Protein AF-0000000074210186 (afdb_homodimer)

Solvent-accessible surface area (backbone atoms only — not comparable to full-atom values): 32397 Å² total; per-residue (Å²): 127,87,68,65,76,74,70,76,77,52,45,78,38,45,36,70,57,48,58,72,71,52,54,60,72,56,19,36,54,18,27,53,51,21,32,36,28,51,58,70,68,36,41,44,48,47,80,69,37,68,46,78,50,98,61,34,37,38,37,35,37,25,14,31,44,72,90,50,70,41,26,20,41,33,43,37,21,43,12,70,67,24,54,84,69,74,37,70,36,52,23,31,35,35,38,35,23,34,54,83,54,42,41,58,53,29,38,39,48,33,48,33,49,65,59,41,39,38,51,8,12,41,50,20,52,46,44,63,58,58,25,59,91,75,40,50,27,41,30,36,37,39,69,50,84,54,38,61,32,36,49,53,22,39,59,74,68,42,80,45,57,29,39,38,39,26,22,81,49,60,69,53,37,51,51,51,46,52,54,46,53,72,74,38,98,47,48,70,46,74,44,70,63,75,79,63,69,52,91,41,40,28,38,35,39,34,42,85,36,63,51,60,78,44,52,52,85,27,51,58,78,24,26,20,37,37,39,49,35,14,59,38,72,67,26,18,45,58,30,64,64,41,65,73,67,33,60,32,38,32,19,76,44,68,72,54,24,42,57,19,12,68,42,48,83,50,56,65,69,57,52,50,51,29,44,73,73,55,30,39,46,33,51,12,45,29,67,70,74,51,54,72,81,77,51,76,66,49,24,32,34,32,39,38,50,80,55,9,30,38,51,17,34,41,45,49,55,51,43,59,64,68,74,97,128,87,68,66,76,75,71,76,76,51,45,77,37,47,35,69,56,50,60,73,71,51,54,60,72,56,19,36,55,18,29,52,50,22,32,37,26,51,58,69,68,36,42,45,49,48,80,70,38,66,46,77,50,99,62,33,38,36,36,34,38,24,15,32,44,70,91,49,71,41,28,20,41,33,42,36,20,42,12,72,66,24,53,85,71,76,38,69,35,53,24,31,35,36,37,36,22,33,53,85,55,42,42,58,53,30,38,39,49,34,50,32,50,64,61,39,38,38,50,10,14,43,50,20,51,47,42,61,59,59,26,59,91,76,41,50,28,39,31,37,36,38,71,50,84,54,38,61,32,36,50,52,22,40,60,74,66,43,78,46,57,29,39,37,38,26,22,81,51,60,70,54,35,50,52,49,46,54,53,48,51,74,75,38,100,47,47,72,46,75,45,69,62,75,80,62,66,52,92,42,40,28,38,35,39,37,41,83,37,62,54,58,79,44,52,53,86,26,51,57,80,25,26,20,37,39,41,50,35,15,59,38,73,70,26,18,46,58,30,64,64,40,66,74,67,34,60,31,38,30,20,75,43,67,75,54,23,42,57,19,12,69,41,48,82,52,56,66,69,57,51,51,51,30,45,73,74,55,31,39,47,33,53,12,44,31,69,70,76,51,55,73,82,79,51,76,66,50,24,32,34,32,40,36,51,78,54,9,29,38,51,17,34,41,45,50,54,48,43,59,65,69,76,96

pLDDT: mean 94.91, std 8.85, range [24.09, 98.88]

Structure (mmCIF, N/CA/C/O backbone):
data_AF-0000000074210186-model_v1
#
loop_
_entity.id
_entity.type
_entity.pdbx_description
1 polymer 'Ornithine cyclodeaminase'
#
loop_
_atom_site.group_PDB
_atom_site.id
_atom_site.type_symbol
_atom_site.label_atom_id
_atom_site.label_alt_id
_atom_site.label_comp_id
_atom_site.label_asym_id
_atom_site.label_entity_id
_atom_site.label_seq_id
_atom_site.pdbx_PDB_ins_code
_atom_site.Cartn_x
_atom_site.Cartn_y
_atom_site.Cartn_z
_atom_site.occupancy
_atom_site.B_iso_or_equiv
_atom_site.auth_seq_id
_atom_site.auth_comp_id
_atom_site.auth_asym_id
_atom_site.auth_atom_id
_atom_site.pdbx_PDB_model_num
ATOM 1 N N . MET A 1 1 ? 22.297 -15.32 -23.219 1 24.11 1 MET A N 1
ATOM 2 C CA . MET A 1 1 ? 21.953 -14.742 -21.922 1 24.11 1 MET A CA 1
ATOM 3 C C . MET A 1 1 ? 21.422 -13.312 -22.094 1 24.11 1 MET A C 1
ATOM 5 O O . MET A 1 1 ? 22.203 -12.391 -22.312 1 24.11 1 MET A O 1
ATOM 9 N N . ASN A 1 2 ? 20.391 -13.023 -22.859 1 29.45 2 ASN A N 1
ATOM 10 C CA . ASN A 1 2 ? 19.906 -11.688 -23.203 1 29.45 2 ASN A CA 1
ATOM 11 C C . ASN A 1 2 ? 19.828 -10.789 -21.984 1 29.45 2 ASN A C 1
ATOM 13 O O . ASN A 1 2 ? 19 -11.031 -21.094 1 29.45 2 ASN A O 1
ATOM 17 N N . THR A 1 3 ? 21 -10.258 -21.656 1 35.41 3 THR A N 1
ATOM 18 C CA . THR A 1 3 ? 21.234 -9.312 -20.578 1 35.41 3 THR A CA 1
ATOM 19 C C . THR A 1 3 ? 20.266 -8.148 -20.641 1 35.41 3 THR A C 1
ATOM 21 O O . THR A 1 3 ? 20.406 -7.258 -21.484 1 35.41 3 THR A O 1
ATOM 24 N N . THR A 1 4 ? 19 -8.398 -20.641 1 41.41 4 THR A N 1
ATOM 25 C CA . THR A 1 4 ? 18.172 -7.199 -20.562 1 41.41 4 THR A CA 1
ATOM 26 C C . THR A 1 4 ? 18.875 -6.109 -19.75 1 41.41 4 THR A C 1
ATOM 28 O O . THR A 1 4 ? 19.344 -6.355 -18.641 1 41.41 4 THR A O 1
ATOM 31 N N . PRO A 1 5 ? 19.422 -5.156 -20.406 1 42.66 5 PRO A N 1
ATOM 32 C CA . PRO A 1 5 ? 20.156 -4.09 -19.734 1 42.66 5 PRO A CA 1
ATOM 33 C C . PRO A 1 5 ? 19.594 -3.781 -18.344 1 42.66 5 PRO A C 1
ATOM 35 O O . PRO A 1 5 ? 18.375 -3.666 -18.172 1 42.66 5 PRO A O 1
ATOM 38 N N . SER A 1 6 ? 20.188 -4.191 -17.266 1 52.38 6 SER A N 1
ATOM 39 C CA . SER A 1 6 ? 19.875 -4.051 -15.844 1 52.38 6 SER A CA 1
ATOM 40 C C . SER A 1 6 ? 19.391 -2.639 -15.523 1 52.38 6 SER A C 1
ATOM 42 O O . SER A 1 6 ? 20.109 -1.665 -15.758 1 52.38 6 SER A O 1
ATOM 44 N N . GLU A 1 7 ? 18.203 -2.264 -15.875 1 60.84 7 GLU A N 1
ATOM 45 C CA . GLU A 1 7 ? 17.781 -0.942 -15.414 1 60.84 7 GLU A CA 1
ATOM 46 C C . GLU A 1 7 ? 18.312 -0.658 -14.008 1 60.84 7 GLU A C 1
ATOM 48 O O . GLU A 1 7 ? 18.391 -1.562 -13.172 1 60.84 7 GLU A O 1
ATOM 53 N N . PRO A 1 8 ? 18.844 0.509 -13.961 1 69.56 8 PRO A N 1
ATOM 54 C CA . PRO A 1 8 ? 19.5 0.88 -12.703 1 69.56 8 PRO A CA 1
ATOM 55 C C . PRO A 1 8 ? 18.609 0.671 -11.484 1 69.56 8 PRO A C 1
ATOM 57 O O . PRO A 1 8 ? 17.375 0.768 -11.586 1 69.56 8 PRO A O 1
ATOM 60 N N . ALA A 1 9 ? 19.156 0.194 -10.391 1 86.44 9 ALA A N 1
ATOM 61 C CA . ALA A 1 9 ? 18.531 0.098 -9.07 1 86.44 9 ALA A CA 1
ATOM 62 C C . ALA A 1 9 ? 18 1.452 -8.625 1 86.44 9 ALA A C 1
ATOM 64 O O . ALA A 1 9 ? 18.516 2.498 -9.023 1 86.44 9 ALA A O 1
ATOM 65 N N . PRO A 1 10 ? 16.891 1.48 -7.949 1 95 10 PRO A N 1
ATOM 66 C CA . PRO A 1 10 ? 16.375 2.748 -7.422 1 95 10 PRO A CA 1
ATOM 67 C C . PRO A 1 10 ? 17.406 3.496 -6.582 1 95 10 PRO A C 1
ATOM 69 O O . PRO A 1 10 ? 18.203 2.873 -5.875 1 95 10 PRO A O 1
ATOM 72 N N . ALA A 1 11 ? 17.438 4.828 -6.727 1 96.88 11 ALA A N 1
ATOM 73 C CA . ALA A 1 11 ? 18.234 5.637 -5.809 1 96.88 11 ALA A CA 1
ATOM 74 C C . ALA A 1 11 ? 17.703 5.523 -4.379 1 96.88 11 ALA A C 1
ATOM 76 O O . ALA A 1 11 ? 16.484 5.418 -4.168 1 96.88 11 ALA A O 1
ATOM 77 N N . ILE A 1 12 ? 18.578 5.516 -3.443 1 97.31 12 ILE A N 1
ATOM 78 C CA . ILE A 1 12 ? 18.203 5.465 -2.035 1 97.31 12 ILE A CA 1
ATOM 79 C C . ILE A 1 12 ? 18.625 6.754 -1.339 1 97.31 12 ILE A C 1
ATOM 81 O O . ILE A 1 12 ? 19.797 7.129 -1.388 1 97.31 12 ILE A O 1
ATOM 85 N N . PHE A 1 13 ? 17.719 7.43 -0.763 1 97.56 13 PHE A N 1
ATOM 86 C CA . PHE A 1 13 ? 18.031 8.641 -0.01 1 97.56 13 PHE A CA 1
ATOM 87 C C . PHE A 1 13 ? 17.672 8.469 1.463 1 97.56 13 PHE A C 1
ATOM 89 O O . PHE A 1 13 ? 16.609 7.961 1.795 1 97.56 13 PHE A O 1
ATOM 96 N N . THR A 1 14 ? 18.562 8.883 2.301 1 96.19 14 THR A N 1
ATOM 97 C CA . THR A 1 14 ? 18.391 8.766 3.746 1 96.19 14 THR A CA 1
ATOM 98 C C . THR A 1 14 ? 17.547 9.914 4.285 1 96.19 14 THR A C 1
ATOM 100 O O . THR A 1 14 ? 17.25 10.859 3.557 1 96.19 14 THR A O 1
ATOM 103 N N . GLU A 1 15 ? 17.203 9.766 5.531 1 96.25 15 GLU A N 1
ATOM 104 C CA . GLU A 1 15 ? 16.484 10.844 6.195 1 96.25 15 GLU A CA 1
ATOM 105 C C . GLU A 1 15 ? 17.266 12.148 6.141 1 96.25 15 GLU A C 1
ATOM 107 O O . GLU A 1 15 ? 16.703 13.219 5.922 1 96.25 15 GLU A O 1
ATOM 112 N N . SER A 1 16 ? 18.562 12.094 6.379 1 96.69 16 SER A N 1
ATOM 113 C CA . SER A 1 16 ? 19.422 13.281 6.34 1 96.69 16 SER A CA 1
ATOM 114 C C . SER A 1 16 ? 19.375 13.945 4.969 1 96.69 16 SER A C 1
ATOM 116 O O . SER A 1 16 ? 19.328 15.172 4.867 1 96.69 16 SER A O 1
ATOM 118 N N . ASP A 1 17 ? 19.406 13.078 3.896 1 97.06 17 ASP A N 1
ATOM 119 C CA . ASP A 1 17 ? 19.297 13.609 2.541 1 97.06 17 ASP A CA 1
ATOM 120 C C . ASP A 1 17 ? 18 14.391 2.348 1 97.06 17 ASP A C 1
ATOM 122 O O . ASP A 1 17 ? 18.016 15.5 1.807 1 97.06 17 ASP A O 1
ATOM 126 N N . VAL A 1 18 ? 16.891 13.82 2.828 1 98.06 18 VAL A N 1
ATOM 127 C CA . VAL A 1 18 ? 15.555 14.391 2.604 1 98.06 18 VAL A CA 1
ATOM 128 C C . VAL A 1 18 ? 15.398 15.664 3.426 1 98.06 18 VAL A C 1
ATOM 130 O O . VAL A 1 18 ? 14.914 16.672 2.92 1 98.06 18 VAL A O 1
ATOM 133 N N . ARG A 1 19 ? 15.859 15.664 4.68 1 97.56 19 ARG A N 1
ATOM 134 C CA . ARG A 1 19 ? 15.773 16.828 5.555 1 97.56 19 ARG A CA 1
ATOM 135 C C . ARG A 1 19 ? 16.578 17.984 5.004 1 97.56 19 ARG A C 1
ATOM 137 O O . ARG A 1 19 ? 16.203 19.156 5.176 1 97.56 19 ARG A O 1
ATOM 144 N N . ALA A 1 20 ? 17.656 17.688 4.363 1 97.62 20 ALA A N 1
ATOM 145 C CA . ALA A 1 20 ? 18.5 18.734 3.781 1 97.62 20 ALA A CA 1
ATOM 146 C C . ALA A 1 20 ? 17.859 19.328 2.537 1 97.62 20 ALA A C 1
ATOM 148 O O . ALA A 1 20 ? 18.125 20.484 2.186 1 97.62 20 ALA A O 1
ATOM 149 N N . ALA A 1 21 ? 16.938 18.594 1.939 1 97.56 21 ALA A N 1
ATOM 150 C CA . ALA A 1 21 ? 16.391 18.984 0.646 1 97.56 21 ALA A CA 1
ATOM 151 C C . ALA A 1 21 ? 15.102 19.797 0.819 1 97.56 21 ALA A C 1
ATOM 153 O O . ALA A 1 21 ? 14.844 20.734 0.064 1 97.56 21 ALA A O 1
ATOM 154 N N . VAL A 1 22 ? 14.25 19.422 1.819 1 98.12 22 VAL A N 1
ATOM 155 C CA . VAL A 1 22 ? 12.93 20.031 1.891 1 98.12 22 VAL A CA 1
ATOM 156 C C . VAL A 1 22 ? 12.602 20.391 3.34 1 98.12 22 VAL A C 1
ATOM 158 O O . VAL A 1 22 ? 13.023 19.703 4.266 1 98.12 22 VAL A O 1
ATOM 161 N N . GLY A 1 23 ? 11.852 21.453 3.523 1 98.38 23 GLY A N 1
ATOM 162 C CA . GLY A 1 23 ? 11.305 21.906 4.793 1 98.38 23 GLY A CA 1
ATOM 163 C C . GLY A 1 23 ? 9.859 22.359 4.691 1 98.38 23 GLY A C 1
ATOM 164 O O . GLY A 1 23 ? 9.172 22.062 3.721 1 98.38 23 GLY A O 1
ATOM 165 N N . MET A 1 24 ? 9.406 23.062 5.688 1 98.69 24 MET A N 1
ATOM 166 C CA . MET A 1 24 ? 7.992 23.422 5.828 1 98.69 24 MET A CA 1
ATOM 167 C C . MET A 1 24 ? 7.543 24.328 4.695 1 98.69 24 MET A C 1
ATOM 169 O O . MET A 1 24 ? 6.453 24.156 4.148 1 98.69 24 MET A O 1
ATOM 173 N N . PRO A 1 25 ? 8.391 25.281 4.258 1 98.69 25 PRO A N 1
ATOM 174 C CA . PRO A 1 25 ? 7.941 26.125 3.145 1 98.69 25 PRO A CA 1
ATOM 175 C C . PRO A 1 25 ? 7.633 25.312 1.885 1 98.69 25 PRO A C 1
ATOM 177 O O . PRO A 1 25 ? 6.621 25.547 1.225 1 98.69 25 PRO A O 1
ATOM 180 N N . ASP A 1 26 ? 8.5 24.328 1.571 1 98.62 26 ASP A N 1
ATOM 181 C CA . ASP A 1 26 ? 8.258 23.453 0.427 1 98.62 26 ASP A CA 1
ATOM 182 C C . ASP A 1 26 ? 6.992 22.625 0.619 1 98.62 26 ASP A C 1
ATOM 184 O O . ASP A 1 26 ? 6.23 22.422 -0.329 1 98.62 26 ASP A O 1
ATOM 188 N N . ALA A 1 27 ? 6.809 22.203 1.832 1 98.81 27 ALA A N 1
ATOM 189 C CA . ALA A 1 27 ? 5.66 21.344 2.137 1 98.81 27 ALA A CA 1
ATOM 190 C C . ALA A 1 27 ? 4.352 22.125 1.996 1 98.81 27 ALA A C 1
ATOM 192 O O . ALA A 1 27 ? 3.342 21.562 1.556 1 98.81 27 ALA A O 1
ATOM 193 N N . ILE A 1 28 ? 4.336 23.375 2.402 1 98.88 28 ILE A N 1
ATOM 194 C CA . ILE A 1 28 ? 3.133 24.203 2.275 1 98.88 28 ILE A CA 1
ATOM 195 C C . ILE A 1 28 ? 2.785 24.375 0.799 1 98.88 28 ILE A C 1
ATOM 197 O O . ILE A 1 28 ? 1.621 24.25 0.41 1 98.88 28 ILE A O 1
ATOM 201 N N . VAL A 1 29 ? 3.805 24.609 -0.011 1 98.69 29 VAL A N 1
ATOM 202 C CA . VAL A 1 29 ? 3.605 24.719 -1.453 1 98.69 29 VAL A CA 1
ATOM 203 C C . VAL A 1 29 ? 3.029 23.422 -1.992 1 98.69 29 VAL A C 1
ATOM 205 O O . VAL A 1 29 ? 2.068 23.422 -2.766 1 98.69 29 VAL A O 1
ATOM 208 N N . SER A 1 30 ? 3.578 22.312 -1.571 1 98.5 30 SER A N 1
ATOM 209 C CA . SER A 1 30 ? 3.133 21 -2.039 1 98.5 30 SER A CA 1
ATOM 210 C C . SER A 1 30 ? 1.7 20.719 -1.599 1 98.5 30 SER A C 1
ATOM 212 O O . SER A 1 30 ? 0.92 20.125 -2.352 1 98.5 30 SER A O 1
ATOM 214 N N . ALA A 1 31 ? 1.372 21.078 -0.359 1 98.81 31 ALA A N 1
ATOM 215 C CA . ALA A 1 31 ? 0.025 20.844 0.157 1 98.81 31 ALA A CA 1
ATOM 216 C C . ALA A 1 31 ? -1.013 21.609 -0.662 1 98.81 31 ALA A C 1
ATOM 218 O O . ALA A 1 31 ? -2.045 21.047 -1.04 1 98.81 31 ALA A O 1
ATOM 219 N N . ARG A 1 32 ? -0.726 22.875 -0.936 1 98.75 32 ARG A N 1
ATOM 220 C CA . ARG A 1 32 ? -1.64 23.688 -1.739 1 98.75 32 ARG A CA 1
ATOM 221 C C . ARG A 1 32 ? -1.838 23.078 -3.123 1 98.75 32 ARG A C 1
ATOM 223 O O . ARG A 1 32 ? -2.965 22.984 -3.615 1 98.75 32 ARG A O 1
ATOM 230 N N . ARG A 1 33 ? -0.758 22.625 -3.662 1 98.25 33 ARG A N 1
ATOM 231 C CA . ARG A 1 33 ? -0.834 22 -4.98 1 98.25 33 ARG A CA 1
ATOM 232 C C . ARG A 1 33 ? -1.71 20.75 -4.941 1 98.25 33 ARG A C 1
ATOM 234 O O . ARG A 1 33 ? -2.549 20.547 -5.82 1 98.25 33 ARG A O 1
ATOM 241 N N . ALA A 1 34 ? -1.478 19.922 -4.008 1 98.62 34 ALA A N 1
ATOM 242 C CA . ALA A 1 34 ? -2.234 18.688 -3.873 1 98.62 34 ALA A CA 1
ATOM 243 C C . ALA A 1 34 ? -3.723 18.969 -3.697 1 98.62 34 ALA A C 1
ATOM 245 O O . ALA A 1 34 ? -4.562 18.328 -4.348 1 98.62 34 ALA A O 1
ATOM 246 N N . PHE A 1 35 ? -4.062 19.922 -2.791 1 98.75 35 PHE A N 1
ATOM 247 C CA . PHE A 1 35 ? -5.461 20.25 -2.533 1 98.75 35 PHE A CA 1
ATOM 248 C C . PHE A 1 35 ? -6.125 20.812 -3.787 1 98.75 35 PHE A C 1
ATOM 250 O O . PHE A 1 35 ? -7.258 20.453 -4.109 1 98.75 35 PHE A O 1
ATOM 257 N N . LEU A 1 36 ? -5.445 21.672 -4.488 1 98.44 36 LEU A N 1
ATOM 258 C CA . LEU A 1 36 ? -5.984 22.234 -5.727 1 98.44 36 LEU A CA 1
ATOM 259 C C . LEU A 1 36 ? -6.219 21.125 -6.754 1 98.44 36 LEU A C 1
ATOM 261 O O . LEU A 1 36 ? -7.258 21.109 -7.418 1 98.44 36 LEU A O 1
ATOM 265 N N . ALA A 1 37 ? -5.219 20.25 -6.906 1 98.19 37 ALA A N 1
ATOM 266 C CA . ALA A 1 37 ? -5.34 19.141 -7.855 1 98.19 37 ALA A CA 1
ATOM 267 C C . ALA A 1 37 ? -6.547 18.266 -7.527 1 98.19 37 ALA A C 1
ATOM 269 O O . ALA A 1 37 ? -7.266 17.828 -8.43 1 98.19 37 ALA A O 1
ATOM 270 N N . LEU A 1 38 ? -6.762 18 -6.293 1 97.81 38 LEU A N 1
ATOM 271 C CA . LEU A 1 38 ? -7.914 17.203 -5.867 1 97.81 38 LEU A CA 1
ATOM 272 C C . LEU A 1 38 ? -9.219 17.906 -6.25 1 97.81 38 LEU A C 1
ATOM 274 O O . LEU A 1 38 ? -10.133 17.281 -6.781 1 97.81 38 LEU A O 1
ATOM 278 N N . ALA A 1 39 ? -9.289 19.219 -5.98 1 97.44 39 ALA A N 1
ATOM 279 C CA . ALA A 1 39 ? -10.5 19.984 -6.262 1 97.44 39 ALA A CA 1
ATOM 280 C C . ALA A 1 39 ? -10.781 20.016 -7.758 1 97.44 39 ALA A C 1
ATOM 282 O O . ALA A 1 39 ? -11.945 20.047 -8.172 1 97.44 39 ALA A O 1
ATOM 283 N N . GLN A 1 40 ? -9.734 19.984 -8.57 1 97.25 40 GLN A N 1
ATOM 284 C CA . GLN A 1 40 ? -9.867 20.141 -10.016 1 97.25 40 GLN A CA 1
ATOM 285 C C . GLN A 1 40 ? -9.984 18.797 -10.703 1 97.25 40 GLN A C 1
ATOM 287 O O . GLN A 1 40 ? -10.047 18.719 -11.938 1 97.25 40 GLN A O 1
ATOM 292 N N . GLY A 1 41 ? -9.961 17.719 -9.969 1 96.19 41 GLY A N 1
ATOM 293 C CA . GLY A 1 41 ? -10.031 16.391 -10.555 1 96.19 41 GLY A CA 1
ATOM 294 C C . GLY A 1 41 ? -8.75 15.992 -11.273 1 96.19 41 GLY A C 1
ATOM 295 O O . GLY A 1 41 ? -8.789 15.211 -12.227 1 96.19 41 GLY A O 1
ATOM 296 N N . GLN A 1 42 ? -7.652 16.547 -10.844 1 96.88 42 GLN A N 1
ATOM 297 C CA . GLN A 1 42 ? -6.367 16.328 -11.5 1 96.88 42 GLN A CA 1
ATOM 298 C C . GLN A 1 42 ? -5.434 15.5 -10.633 1 96.88 42 GLN A C 1
ATOM 300 O O . GLN A 1 42 ? -4.215 15.555 -10.789 1 96.88 42 GLN A O 1
ATOM 305 N N . ALA A 1 43 ? -5.992 14.82 -9.672 1 96.5 43 ALA A N 1
ATOM 306 C CA .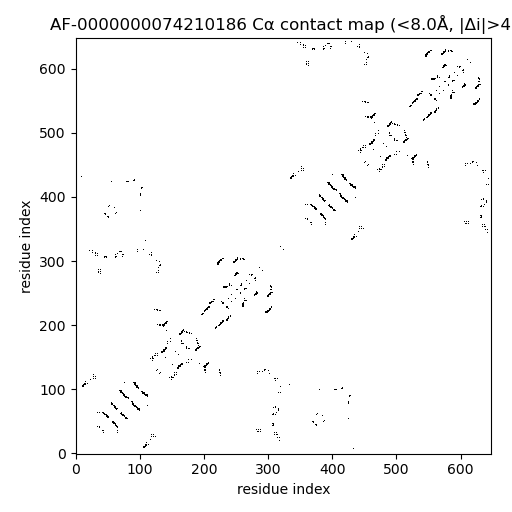 ALA A 1 43 ? -5.227 13.938 -8.789 1 96.5 43 ALA A CA 1
ATOM 307 C C . ALA A 1 43 ? -5.898 12.57 -8.664 1 96.5 43 ALA A C 1
ATOM 309 O O . ALA A 1 43 ? -7.125 12.484 -8.586 1 96.5 43 ALA A O 1
ATOM 310 N N . HIS A 1 44 ? -5.129 11.531 -8.781 1 95.25 44 HIS A N 1
ATOM 311 C CA . HIS A 1 44 ? -5.531 10.164 -8.461 1 95.25 44 HIS A CA 1
ATOM 312 C C . HIS A 1 44 ? -4.98 9.734 -7.105 1 95.25 44 HIS A C 1
ATOM 314 O O . HIS A 1 44 ? -3.766 9.617 -6.934 1 95.25 44 HIS A O 1
ATOM 320 N N . SER A 1 45 ? -5.785 9.539 -6.211 1 95.88 45 SER A N 1
ATOM 321 C CA . SER A 1 45 ? -5.43 9.258 -4.824 1 95.88 45 SER A CA 1
ATOM 322 C C . SER A 1 45 ? -6.438 8.312 -4.18 1 95.88 45 SER A C 1
ATOM 324 O O . SER A 1 45 ? -7.383 8.758 -3.521 1 95.88 45 SER A O 1
ATOM 326 N N . PRO A 1 46 ? -6.223 7.008 -4.312 1 95.88 46 PRO A N 1
ATOM 327 C CA . PRO A 1 46 ? -7.152 6.043 -3.721 1 95.88 46 PRO A CA 1
ATOM 328 C C . PRO A 1 46 ? -7.195 6.125 -2.197 1 95.88 46 PRO A C 1
ATOM 330 O O . PRO A 1 46 ? -6.316 6.734 -1.581 1 95.88 46 PRO A O 1
ATOM 333 N N . GLU A 1 47 ? -8.289 5.559 -1.614 1 94.88 47 GLU A N 1
ATOM 334 C CA . GLU A 1 47 ? -8.375 5.453 -0.161 1 94.88 47 GLU A CA 1
ATOM 335 C C . GLU A 1 47 ? -7.164 4.734 0.416 1 94.88 47 GLU A C 1
ATOM 337 O O . GLU A 1 47 ? -6.594 3.852 -0.23 1 94.88 47 GLU A O 1
ATOM 342 N N . PRO A 1 48 ? -6.809 5.105 1.556 1 96.62 48 PRO A N 1
ATOM 343 C CA . PRO A 1 48 ? -5.629 4.492 2.166 1 96.62 48 PRO A CA 1
ATOM 344 C C . PRO A 1 48 ? -5.785 2.988 2.371 1 96.62 48 PRO A C 1
ATOM 346 O O . PRO A 1 48 ? -6.902 2.502 2.574 1 96.62 48 PRO A O 1
ATOM 349 N N . TRP A 1 49 ? -4.652 2.299 2.24 1 96.62 49 TRP A N 1
ATOM 350 C CA . TRP A 1 49 ? -4.531 0.889 2.59 1 96.62 49 TRP A CA 1
ATOM 351 C C . TRP A 1 49 ? -4.152 0.722 4.059 1 96.62 49 TRP A C 1
ATOM 353 O O . TRP A 1 49 ? -3.297 1.447 4.57 1 96.62 49 TRP A O 1
ATOM 363 N N . HIS A 1 50 ? -4.836 -0.196 4.77 1 95.12 50 HIS A N 1
ATOM 364 C CA . HIS A 1 50 ? -4.598 -0.388 6.195 1 95.12 50 HIS A CA 1
ATOM 365 C C . HIS A 1 50 ? -4.344 -1.856 6.52 1 95.12 50 HIS A C 1
ATOM 367 O O . HIS A 1 50 ? -5.113 -2.729 6.109 1 95.12 50 HIS A O 1
ATOM 373 N N . LEU A 1 51 ? -3.268 -2.145 7.16 1 96 51 LEU A N 1
ATOM 374 C CA . LEU A 1 51 ? -2.988 -3.424 7.805 1 96 51 LEU A CA 1
ATOM 375 C C . LEU A 1 51 ? -2.914 -3.264 9.32 1 96 51 LEU A C 1
ATOM 377 O O . LEU A 1 51 ? -1.949 -2.701 9.844 1 96 51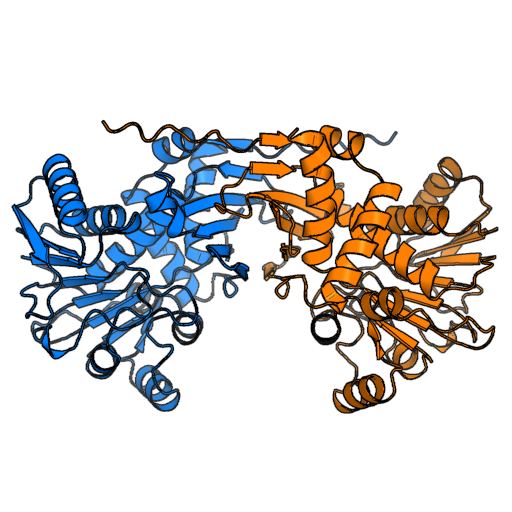 LEU A O 1
ATOM 381 N N . ASP A 1 52 ? -3.902 -3.756 10.023 1 91.25 52 ASP A N 1
ATOM 382 C CA . ASP A 1 52 ? -3.969 -3.648 11.477 1 91.25 52 ASP A CA 1
ATOM 383 C C . ASP A 1 52 ? -3.309 -4.852 12.148 1 91.25 52 ASP A C 1
ATOM 385 O O . ASP A 1 52 ? -3.455 -5.984 11.688 1 91.25 52 ASP A O 1
ATOM 389 N N . THR A 1 53 ? -2.6 -4.574 13.125 1 87.81 53 THR A N 1
ATOM 390 C CA . THR A 1 53 ? -1.996 -5.582 13.992 1 87.81 53 THR A CA 1
ATOM 391 C C . THR A 1 53 ? -2.352 -5.316 15.453 1 87.81 53 THR A C 1
ATOM 393 O O . THR A 1 53 ? -2.859 -4.246 15.789 1 87.81 53 THR A O 1
ATOM 396 N N . PRO A 1 54 ? -2.148 -6.285 16.297 1 82.31 54 PRO A N 1
ATOM 397 C CA . PRO A 1 54 ? -2.516 -6.105 17.703 1 82.31 54 PRO A CA 1
ATOM 398 C C . PRO A 1 54 ? -1.819 -4.91 18.359 1 82.31 54 PRO A C 1
ATOM 400 O O . PRO A 1 54 ? -2.408 -4.23 19.203 1 82.31 54 PRO A O 1
ATOM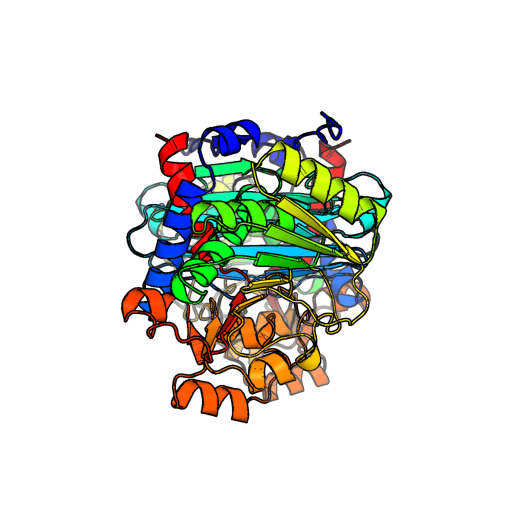 403 N N . ASP A 1 55 ? -0.622 -4.613 17.906 1 86.75 55 ASP A N 1
ATOM 404 C CA . ASP A 1 55 ? 0.173 -3.615 18.609 1 86.75 55 ASP A CA 1
ATOM 405 C C . ASP A 1 55 ? 0.294 -2.33 17.797 1 86.75 55 ASP A C 1
ATOM 407 O O . ASP A 1 55 ? 0.914 -1.362 18.234 1 86.75 55 ASP A O 1
ATOM 411 N N . GLY A 1 56 ? -0.229 -2.332 16.625 1 91.25 56 GLY A N 1
ATOM 412 C CA . GLY A 1 56 ? -0.072 -1.167 15.773 1 91.25 56 GLY A CA 1
ATOM 413 C C . GLY A 1 56 ? -0.691 -1.349 14.398 1 91.25 56 GLY A C 1
ATOM 414 O O . GLY A 1 56 ? -1.647 -2.109 14.242 1 91.25 56 GLY A O 1
ATOM 415 N N . SER A 1 57 ? -0.257 -0.516 13.477 1 93.31 57 SER A N 1
ATOM 416 C CA . SER A 1 57 ? -0.817 -0.573 12.125 1 93.31 57 SER A CA 1
ATOM 417 C C . SER A 1 57 ? 0.193 -0.099 11.086 1 93.31 57 SER A C 1
ATOM 419 O O . SER A 1 57 ? 1.182 0.555 11.43 1 93.31 57 SER A O 1
ATOM 421 N N . VAL A 1 58 ? -0.029 -0.523 9.922 1 95.56 58 VAL A N 1
ATOM 422 C CA . VAL A 1 58 ? 0.709 -0.077 8.742 1 95.56 58 VAL A CA 1
ATOM 423 C C . VAL A 1 58 ? -0.257 0.516 7.719 1 95.56 58 VAL A C 1
ATOM 425 O O . VAL A 1 58 ? -1.298 -0.076 7.426 1 95.56 58 VAL A O 1
ATOM 428 N N . HIS A 1 59 ? 0.092 1.662 7.223 1 96.25 59 HIS A N 1
ATOM 429 C CA . HIS A 1 59 ? -0.731 2.369 6.246 1 96.25 59 HIS A CA 1
ATOM 430 C C . HIS A 1 59 ? 0.047 2.643 4.965 1 96.25 59 HIS A C 1
ATOM 432 O O . HIS A 1 59 ? 1.254 2.891 5.008 1 96.25 59 HIS A O 1
ATOM 438 N N . VAL A 1 60 ? -0.672 2.547 3.869 1 98.06 60 VAL A N 1
ATOM 439 C CA . VAL A 1 60 ? -0.122 2.961 2.582 1 98.06 60 VAL A CA 1
ATOM 440 C C . VAL A 1 60 ? -1.047 3.988 1.932 1 98.06 60 VAL A C 1
ATOM 442 O O . VAL A 1 60 ? -2.268 3.812 1.918 1 98.06 60 VAL A O 1
ATOM 445 N N . LYS A 1 61 ? -0.513 5.082 1.563 1 98.25 61 LYS A N 1
ATOM 446 C CA . LYS A 1 61 ? -1.149 6.07 0.7 1 98.25 61 LYS A CA 1
ATOM 447 C C . LYS A 1 61 ? -0.295 6.355 -0.532 1 98.25 61 LYS A C 1
ATOM 449 O O . LYS A 1 61 ? 0.923 6.168 -0.506 1 98.25 61 LYS A O 1
ATOM 454 N N . GLY A 1 62 ? -0.859 6.758 -1.56 1 97.44 62 GLY A N 1
ATOM 455 C CA . GLY A 1 62 ? -0.185 7.121 -2.797 1 97.44 62 GLY A CA 1
ATOM 456 C C . GLY A 1 62 ? -1.07 7.902 -3.752 1 97.44 62 GLY A C 1
ATOM 457 O O . GLY A 1 62 ? -2.285 7.977 -3.559 1 97.44 62 GLY A O 1
ATOM 458 N N . GLY A 1 63 ? -0.375 8.445 -4.668 1 97.62 63 GLY A N 1
ATOM 459 C CA . GLY A 1 63 ? -1.147 9.227 -5.625 1 97.62 63 GLY A CA 1
ATOM 460 C C . GLY A 1 63 ? -0.341 9.648 -6.84 1 97.62 63 GLY A C 1
ATOM 461 O O . GLY A 1 63 ? 0.859 9.375 -6.922 1 97.62 63 GLY A O 1
ATOM 462 N N . ALA A 1 64 ? -1.051 10.164 -7.742 1 96.81 64 ALA A N 1
ATOM 463 C CA . ALA A 1 64 ? -0.539 10.742 -8.977 1 96.81 64 ALA A CA 1
ATOM 464 C C . ALA A 1 64 ? -1.229 12.07 -9.289 1 96.81 64 ALA A C 1
ATOM 466 O O . ALA A 1 64 ? -2.451 12.18 -9.172 1 96.81 64 ALA A O 1
ATOM 467 N N . LEU A 1 65 ? -0.458 13.055 -9.516 1 96.94 65 LEU A N 1
ATOM 468 C CA . LEU A 1 65 ? -0.988 14.328 -9.984 1 96.94 65 LEU A CA 1
ATOM 469 C C . LEU A 1 65 ? -0.848 14.453 -11.5 1 96.94 65 LEU A C 1
ATOM 471 O O . LEU A 1 65 ? 0.188 14.094 -12.062 1 96.94 65 LEU A O 1
ATOM 475 N N . ASP A 1 66 ? -1.881 14.953 -12.141 1 95.06 66 ASP A N 1
ATOM 476 C CA . ASP A 1 66 ? -1.822 15.133 -13.586 1 95.06 66 ASP A CA 1
ATOM 477 C C . ASP A 1 66 ? -0.662 16.047 -13.977 1 95.06 66 ASP A C 1
ATOM 479 O O . ASP A 1 66 ? -0.451 17.094 -13.359 1 95.06 66 ASP A O 1
ATOM 483 N N . GLY A 1 67 ? 0.092 15.562 -14.93 1 93.06 67 GLY A N 1
ATOM 484 C CA . GLY A 1 67 ? 1.188 16.359 -15.453 1 93.06 67 GLY A CA 1
ATOM 485 C C . GLY A 1 67 ? 2.496 16.125 -14.719 1 93.06 67 GLY A C 1
ATOM 486 O O . GLY A 1 67 ? 3.559 16.547 -15.188 1 93.06 67 GLY A O 1
ATOM 487 N N . ALA A 1 68 ? 2.439 15.508 -13.602 1 94.25 68 ALA A N 1
ATOM 488 C CA . ALA A 1 68 ? 3.67 15.203 -12.875 1 94.25 68 ALA A CA 1
ATOM 489 C C . ALA A 1 68 ? 4.422 14.047 -13.539 1 94.25 68 ALA A C 1
ATOM 491 O O . ALA A 1 68 ? 3.805 13.125 -14.07 1 94.25 68 ALA A O 1
ATOM 492 N N . GLY A 1 69 ? 5.723 14.016 -13.539 1 94.56 69 GLY A N 1
ATOM 493 C CA . GLY A 1 69 ? 6.539 12.969 -14.125 1 94.56 69 GLY A CA 1
ATOM 494 C C . GLY A 1 69 ? 6.703 11.766 -13.211 1 94.56 69 GLY A C 1
ATOM 495 O O . GLY A 1 69 ? 7.348 10.781 -13.578 1 94.56 69 GLY A O 1
ATOM 496 N N . THR A 1 70 ? 6.129 11.914 -12.016 1 95.75 70 THR A N 1
ATOM 497 C CA . THR A 1 70 ? 6.246 10.836 -11.039 1 95.75 70 THR A CA 1
ATOM 498 C C . THR A 1 70 ? 4.934 10.656 -10.281 1 95.75 70 THR A C 1
ATOM 500 O O . THR A 1 70 ? 4.082 11.547 -10.273 1 95.75 70 THR A O 1
ATOM 503 N N . PHE A 1 71 ? 4.668 9.5 -9.789 1 94.88 71 PHE A N 1
ATOM 504 C CA . PHE A 1 71 ? 3.736 9.281 -8.688 1 94.88 71 PHE A CA 1
ATOM 505 C C . PHE A 1 71 ? 4.453 8.703 -7.477 1 94.88 71 PHE A C 1
ATOM 507 O O . PHE A 1 71 ? 5.648 8.406 -7.539 1 94.88 71 PHE A O 1
ATOM 514 N N . ALA A 1 72 ? 3.779 8.773 -6.391 1 97.94 72 ALA A N 1
ATOM 515 C CA . ALA A 1 72 ? 4.426 8.336 -5.156 1 97.94 72 ALA A CA 1
ATOM 516 C C . ALA A 1 72 ? 3.518 7.406 -4.359 1 97.94 72 ALA A C 1
ATOM 518 O O . ALA A 1 72 ? 2.291 7.496 -4.453 1 97.94 72 ALA A O 1
ATOM 519 N N . THR A 1 73 ? 4.109 6.512 -3.684 1 98.38 73 THR A N 1
ATOM 520 C CA . THR A 1 73 ? 3.465 5.664 -2.684 1 98.38 73 THR A CA 1
ATOM 521 C C . THR A 1 73 ? 4.238 5.699 -1.368 1 98.38 73 THR A C 1
ATOM 523 O O . THR A 1 73 ? 5.457 5.535 -1.353 1 98.38 73 THR A O 1
ATOM 526 N N . LYS A 1 74 ? 3.568 5.93 -0.299 1 98.19 74 LYS A N 1
ATOM 527 C CA . LYS A 1 74 ? 4.227 5.957 1.004 1 98.19 74 LYS A CA 1
ATOM 528 C C . LYS A 1 74 ? 3.693 4.852 1.91 1 98.19 74 LYS A C 1
ATOM 530 O O . LYS A 1 74 ? 2.51 4.512 1.855 1 98.19 74 LYS A O 1
ATOM 535 N N . LEU A 1 75 ? 4.562 4.254 2.615 1 98.19 75 LEU A N 1
ATOM 536 C CA . LEU A 1 75 ? 4.242 3.346 3.711 1 98.19 75 LEU A CA 1
ATOM 537 C C . LEU A 1 75 ? 4.551 3.992 5.059 1 98.19 75 LEU A C 1
ATOM 539 O O . LEU A 1 75 ? 5.59 4.637 5.223 1 98.19 75 LEU A O 1
ATOM 543 N N . SER A 1 76 ? 3.637 3.906 5.949 1 96.88 76 SER A N 1
ATOM 544 C CA . SER A 1 76 ? 3.838 4.383 7.312 1 96.88 76 SER A CA 1
ATOM 545 C C . SER A 1 76 ? 3.365 3.354 8.336 1 96.88 76 SER A C 1
ATOM 547 O O . SER A 1 76 ? 2.377 2.65 8.102 1 96.88 76 SER A O 1
ATOM 549 N N . SER A 1 77 ? 4.082 3.256 9.352 1 95.56 77 SER A N 1
ATOM 550 C CA . SER A 1 77 ? 3.668 2.42 10.469 1 95.56 77 SER A CA 1
ATOM 551 C C . SER A 1 77 ? 3.445 3.254 11.727 1 95.56 77 SER A C 1
ATOM 553 O O . SER A 1 77 ? 4.059 4.309 11.898 1 95.56 77 SER A O 1
ATOM 555 N N . GLY A 1 78 ? 2.514 2.906 12.516 1 93.12 78 GLY A N 1
ATOM 556 C CA . GLY A 1 78 ? 2.225 3.51 13.805 1 93.12 78 GLY A CA 1
ATOM 557 C C . GLY A 1 78 ? 2.125 2.496 14.93 1 93.12 78 GLY A C 1
ATOM 558 O O . GLY A 1 78 ? 1.252 1.625 14.914 1 93.12 78 GLY A O 1
ATOM 559 N N . PHE A 1 79 ? 2.982 2.564 15.812 1 92.5 79 PHE A N 1
ATOM 560 C CA . PHE A 1 79 ? 3.047 1.671 16.969 1 92.5 79 PHE A CA 1
ATOM 561 C C . PHE A 1 79 ? 3.197 2.465 18.25 1 92.5 79 PHE A C 1
ATOM 563 O O . PHE A 1 79 ? 4.316 2.678 18.734 1 92.5 79 PHE A O 1
ATOM 570 N N . PRO A 1 80 ? 2.059 2.836 18.875 1 86.12 80 PRO A N 1
ATOM 571 C CA . PRO A 1 80 ? 2.066 3.725 20.047 1 86.12 80 PRO A CA 1
ATOM 572 C C . PRO A 1 80 ? 2.883 3.168 21.203 1 86.12 80 PRO A C 1
ATOM 574 O O . PRO A 1 80 ? 3.496 3.932 21.953 1 86.12 80 PRO A O 1
ATOM 577 N N . GLY A 1 81 ? 2.939 1.838 21.344 1 87.94 81 GLY A N 1
ATOM 578 C CA . GLY A 1 81 ? 3.658 1.198 22.438 1 87.94 81 GLY A CA 1
ATOM 579 C C . GLY A 1 81 ? 5.156 1.423 22.375 1 87.94 81 GLY A C 1
ATOM 580 O O . GLY A 1 81 ? 5.863 1.21 23.359 1 87.94 81 GLY A O 1
ATOM 581 N N . ASN A 1 82 ? 5.633 1.849 21.203 1 91.38 82 ASN A N 1
ATOM 582 C CA . ASN A 1 82 ? 7.059 2.109 21.031 1 91.38 82 ASN A CA 1
ATOM 583 C C . ASN A 1 82 ? 7.543 3.221 21.969 1 91.38 82 ASN A C 1
ATOM 585 O O . ASN A 1 82 ? 8.703 3.232 22.375 1 91.38 82 ASN A O 1
ATOM 589 N N . ALA A 1 83 ? 6.703 4.203 22.281 1 83.31 83 ALA A N 1
ATOM 590 C CA . ALA A 1 83 ? 7.066 5.305 23.172 1 83.31 83 ALA A CA 1
ATOM 591 C C . ALA A 1 83 ? 7.598 4.785 24.5 1 83.31 83 ALA A C 1
ATOM 593 O O . ALA A 1 83 ? 8.578 5.312 25.031 1 83.31 83 ALA A O 1
ATOM 594 N N . ASP A 1 84 ? 6.988 3.756 25.016 1 84.88 84 ASP A N 1
ATOM 595 C CA . ASP A 1 84 ? 7.375 3.166 26.281 1 84.88 84 ASP A CA 1
ATOM 596 C C . ASP A 1 84 ? 8.719 2.449 26.172 1 84.88 84 ASP A C 1
ATOM 598 O O . ASP A 1 84 ? 9.367 2.176 27.188 1 84.88 84 ASP A O 1
ATOM 602 N N . ARG A 1 85 ? 9.102 2.129 24.969 1 86.56 85 ARG A N 1
ATOM 603 C CA . ARG A 1 85 ? 10.367 1.441 24.703 1 86.56 85 ARG A CA 1
ATOM 604 C C . ARG A 1 85 ? 11.453 2.43 24.297 1 86.56 85 ARG A C 1
ATOM 606 O O . ARG A 1 85 ? 12.57 2.027 23.969 1 86.56 85 ARG A O 1
ATOM 613 N N . GLY A 1 86 ? 11.086 3.721 24.25 1 83.81 86 GLY A N 1
ATOM 614 C CA . GLY A 1 86 ? 12.031 4.73 23.797 1 83.81 86 GLY A CA 1
ATOM 615 C C . GLY A 1 86 ? 12.25 4.711 22.297 1 83.81 86 GLY A C 1
ATOM 616 O O . GLY A 1 86 ? 13.305 5.129 21.812 1 83.81 86 GLY A O 1
ATOM 617 N N . LEU A 1 87 ? 11.398 4.09 21.594 1 87.81 87 LEU A N 1
ATOM 618 C CA . LEU A 1 87 ? 11.453 4.02 20.141 1 87.81 87 LEU A CA 1
ATOM 619 C C . LEU A 1 87 ? 10.461 4.988 19.516 1 87.81 87 LEU A C 1
ATOM 621 O O . LEU A 1 87 ? 9.445 5.324 20.125 1 87.81 87 LEU A O 1
ATOM 625 N N . PRO A 1 88 ? 10.789 5.438 18.312 1 87.75 88 PRO A N 1
ATOM 626 C CA . PRO A 1 88 ? 9.781 6.223 17.609 1 87.75 88 PRO A CA 1
ATOM 627 C C . PRO A 1 88 ? 8.477 5.457 17.391 1 87.75 88 PRO A C 1
ATOM 629 O O . PRO A 1 88 ? 8.5 4.262 17.078 1 87.75 88 PRO A O 1
ATOM 632 N N . THR A 1 89 ? 7.395 6.164 17.547 1 89.81 89 THR A N 1
ATOM 633 C CA . THR A 1 89 ? 6.09 5.512 17.422 1 89.81 89 THR A CA 1
ATOM 634 C C . THR A 1 89 ? 5.695 5.348 15.969 1 89.81 89 THR A C 1
ATOM 636 O O . THR A 1 89 ? 4.754 4.617 15.648 1 89.81 89 THR A O 1
ATOM 639 N N . SER A 1 90 ? 6.422 6.078 15.102 1 92.94 90 SER A N 1
ATOM 640 C CA . SER A 1 90 ? 6.129 6.012 13.672 1 92.94 90 SER A CA 1
ATOM 641 C C . SER A 1 90 ? 7.383 5.695 12.867 1 92.94 90 SER A C 1
ATOM 643 O O . SER A 1 90 ? 8.5 5.945 13.32 1 92.94 90 SER A O 1
ATOM 645 N N . ASP A 1 91 ? 7.234 5.066 11.781 1 95.25 91 ASP A N 1
ATOM 646 C CA . ASP A 1 91 ? 8.258 4.785 10.781 1 95.25 91 ASP A CA 1
ATOM 647 C C . ASP A 1 91 ? 7.664 4.781 9.367 1 95.25 91 ASP A C 1
ATOM 649 O O . ASP A 1 91 ? 6.449 4.906 9.203 1 95.25 91 ASP A O 1
ATOM 653 N N . GLY A 1 92 ? 8.539 4.828 8.414 1 96.88 92 GLY A N 1
ATOM 654 C CA . GLY A 1 92 ? 8 4.781 7.066 1 96.88 92 GLY A CA 1
ATOM 655 C C . GLY A 1 92 ? 9.016 5.16 6.008 1 96.88 92 GLY A C 1
ATOM 656 O O . GLY A 1 92 ? 10.18 5.402 6.316 1 96.88 92 GLY A O 1
ATOM 657 N N . PHE A 1 93 ? 8.586 5.129 4.773 1 98 93 PHE A N 1
ATOM 658 C CA . PHE A 1 93 ? 9.344 5.578 3.609 1 98 93 PHE A CA 1
ATOM 659 C C . PHE A 1 93 ? 8.414 5.934 2.459 1 98 93 PHE A C 1
ATOM 661 O O . PHE A 1 93 ? 7.207 5.672 2.525 1 98 93 PHE A O 1
ATOM 668 N N . THR A 1 94 ? 8.961 6.566 1.469 1 98.56 94 THR A N 1
ATOM 669 C CA . THR A 1 94 ? 8.227 6.922 0.261 1 98.56 94 THR A CA 1
ATOM 670 C C . THR A 1 94 ? 8.938 6.395 -0.982 1 98.56 94 THR A C 1
ATOM 672 O O . THR A 1 94 ? 10.156 6.508 -1.099 1 98.56 94 THR A O 1
ATOM 675 N N . ALA A 1 95 ? 8.195 5.789 -1.817 1 98.56 95 ALA A N 1
ATOM 676 C CA . ALA A 1 95 ? 8.703 5.371 -3.123 1 98.56 95 ALA A CA 1
ATOM 677 C C . ALA A 1 95 ? 8.266 6.344 -4.215 1 98.56 95 ALA A C 1
ATOM 679 O O . ALA A 1 95 ? 7.102 6.738 -4.281 1 98.56 95 ALA A O 1
ATOM 680 N N . ILE A 1 96 ? 9.219 6.746 -4.984 1 98.31 96 ILE A N 1
ATOM 681 C CA . ILE A 1 96 ? 8.953 7.562 -6.168 1 98.31 96 ILE A CA 1
ATOM 682 C C . ILE A 1 96 ? 9.016 6.688 -7.418 1 98.31 96 ILE A C 1
ATOM 684 O O . ILE A 1 96 ? 10.016 6.012 -7.66 1 98.31 96 ILE A O 1
ATOM 688 N N . LEU A 1 97 ? 7.969 6.711 -8.195 1 97.5 97 LEU A N 1
ATOM 689 C CA . LEU A 1 97 ? 7.898 5.914 -9.414 1 97.5 97 LEU A CA 1
ATOM 690 C C . LEU A 1 97 ? 7.797 6.812 -10.641 1 97.5 97 LEU A C 1
ATOM 692 O O . LEU A 1 97 ? 7.168 7.875 -10.586 1 97.5 97 LEU A O 1
ATOM 696 N N . ASP A 1 98 ? 8.375 6.367 -11.688 1 96.19 98 ASP A N 1
ATOM 697 C CA . ASP A 1 98 ? 8.266 7.059 -12.969 1 96.19 98 ASP A CA 1
ATOM 698 C C . ASP A 1 98 ? 6.84 6.977 -13.516 1 96.19 98 ASP A C 1
ATOM 700 O O . ASP A 1 98 ? 6.258 5.891 -13.578 1 96.19 98 ASP A O 1
ATOM 704 N N . ALA A 1 99 ? 6.27 8.102 -13.906 1 94.69 99 ALA A N 1
ATOM 705 C CA . ALA A 1 99 ? 4.867 8.156 -14.312 1 94.69 99 ALA A CA 1
ATOM 706 C C . ALA A 1 99 ? 4.641 7.41 -15.625 1 94.69 99 ALA A C 1
ATOM 708 O O . ALA A 1 99 ? 3.564 6.852 -15.852 1 94.69 99 ALA A O 1
ATOM 709 N N . ASP A 1 100 ? 5.617 7.32 -16.469 1 93.81 100 ASP A N 1
ATOM 710 C CA . ASP A 1 100 ? 5.465 6.746 -17.797 1 93.81 100 ASP A CA 1
ATOM 711 C C . ASP A 1 100 ? 5.707 5.238 -17.781 1 93.81 100 ASP A C 1
ATOM 713 O O . ASP A 1 100 ? 5.109 4.5 -18.562 1 93.81 100 ASP A O 1
ATOM 717 N N . THR A 1 101 ? 6.59 4.797 -16.859 1 94.69 101 THR A N 1
ATOM 718 C CA . THR A 1 101 ? 7.035 3.41 -16.953 1 94.69 101 THR A CA 1
ATOM 719 C C . THR A 1 101 ? 6.68 2.639 -15.688 1 94.69 101 THR A C 1
ATOM 721 O O . THR A 1 101 ? 6.742 1.408 -15.664 1 94.69 101 THR A O 1
ATOM 724 N N . GLY A 1 102 ? 6.355 3.324 -14.617 1 95.62 102 GLY A N 1
ATOM 725 C CA . GLY A 1 102 ? 6.047 2.674 -13.359 1 95.62 102 GLY A CA 1
ATOM 726 C C . GLY A 1 102 ? 7.273 2.139 -12.648 1 95.62 102 GLY A C 1
ATOM 727 O O . GLY A 1 102 ? 7.16 1.486 -11.602 1 95.62 102 GLY A O 1
ATOM 728 N N . ARG A 1 103 ? 8.469 2.438 -13.234 1 96 103 ARG A N 1
ATOM 729 C CA . ARG A 1 103 ? 9.703 1.997 -12.602 1 96 103 ARG A CA 1
ATOM 730 C C . ARG A 1 103 ? 9.961 2.764 -11.312 1 96 103 ARG A C 1
ATOM 732 O O . ARG A 1 103 ? 9.727 3.971 -11.242 1 96 103 ARG A O 1
ATOM 739 N N . ILE A 1 104 ? 10.445 2.064 -10.305 1 97.06 104 ILE A N 1
ATOM 740 C CA . ILE A 1 104 ? 10.797 2.727 -9.055 1 97.06 104 ILE A CA 1
ATOM 741 C C . ILE A 1 104 ? 12.086 3.525 -9.242 1 97.06 104 ILE A C 1
ATOM 743 O O . ILE A 1 104 ? 13.148 2.951 -9.477 1 97.06 104 ILE A O 1
ATOM 747 N N . ARG A 1 105 ? 12.016 4.805 -9.094 1 97 105 ARG A N 1
ATOM 748 C CA . ARG A 1 105 ? 13.156 5.684 -9.312 1 97 105 ARG A CA 1
ATOM 749 C C . ARG A 1 105 ? 13.945 5.902 -8.023 1 97 105 ARG A C 1
ATOM 751 O O . ARG A 1 105 ? 15.164 6.047 -8.047 1 97 105 ARG A O 1
ATOM 758 N N . ALA A 1 106 ? 13.195 5.934 -6.957 1 98 106 ALA A N 1
ATOM 759 C CA . ALA A 1 106 ? 13.867 6.246 -5.695 1 98 106 ALA A CA 1
ATOM 760 C C . ALA A 1 106 ? 13.062 5.734 -4.508 1 98 106 ALA A C 1
ATOM 762 O O . ALA A 1 106 ? 11.836 5.609 -4.586 1 98 106 ALA A O 1
ATOM 763 N N . LEU A 1 107 ? 13.758 5.395 -3.508 1 98.06 107 LEU A N 1
ATOM 764 C CA . LEU A 1 107 ? 13.203 5.18 -2.176 1 98.06 107 LEU A CA 1
ATOM 765 C C . LEU A 1 107 ? 13.719 6.23 -1.197 1 98.06 107 LEU A C 1
ATOM 767 O O . LEU A 1 107 ? 14.93 6.383 -1.024 1 98.06 107 LEU A O 1
ATOM 771 N N . LEU A 1 108 ? 12.781 6.973 -0.651 1 98.19 108 LEU A N 1
ATOM 772 C CA . LEU A 1 108 ? 13.102 7.953 0.379 1 98.19 108 LEU A CA 1
ATOM 773 C C . LEU A 1 108 ? 12.945 7.352 1.771 1 98.19 108 LEU A C 1
ATOM 775 O O . LEU A 1 108 ? 11.828 7.281 2.299 1 98.19 108 LEU A O 1
ATOM 779 N N . LEU A 1 109 ? 14.039 6.949 2.332 1 97.31 109 LEU A N 1
ATOM 780 C CA . LEU A 1 109 ? 14.039 6.344 3.658 1 97.31 109 LEU A CA 1
ATOM 781 C C . LEU A 1 109 ? 14.125 7.41 4.742 1 97.31 109 LEU A C 1
ATOM 783 O O . LEU A 1 109 ? 15.117 7.48 5.473 1 97.31 109 LEU A O 1
ATOM 787 N N . ASP A 1 110 ? 13.031 8.109 4.891 1 95.75 110 ASP A N 1
ATOM 788 C CA . ASP A 1 110 ? 13.07 9.32 5.703 1 95.75 110 ASP A CA 1
ATOM 789 C C . ASP A 1 110 ? 12.453 9.086 7.078 1 95.75 110 ASP A C 1
ATOM 791 O O . ASP A 1 110 ? 12.203 10.031 7.824 1 95.75 110 ASP A O 1
ATOM 795 N N . GLY A 1 111 ? 12.047 7.781 7.359 1 94.69 111 GLY A N 1
ATOM 796 C CA . GLY A 1 111 ? 11.516 7.438 8.672 1 94.69 111 GLY A CA 1
ATOM 797 C C . GLY A 1 111 ? 10.18 8.094 8.961 1 94.69 111 GLY A C 1
ATOM 798 O O . GLY A 1 111 ? 9.789 8.234 10.117 1 94.69 111 GLY A O 1
ATOM 799 N N . GLY A 1 112 ? 9.5 8.586 7.949 1 95.5 112 GLY A N 1
ATOM 800 C CA . GLY A 1 112 ? 8.203 9.219 8.125 1 95.5 112 GLY A CA 1
ATOM 801 C C . GLY A 1 112 ? 8.281 10.734 8.117 1 95.5 112 GLY A C 1
ATOM 802 O O . GLY A 1 112 ? 7.254 11.406 8.242 1 95.5 112 GLY A O 1
ATOM 803 N N . TYR A 1 113 ? 9.453 11.352 7.863 1 96.88 113 TYR A N 1
ATOM 804 C CA . TYR A 1 113 ? 9.641 12.797 7.895 1 96.88 113 TYR A CA 1
ATOM 805 C C . TYR A 1 113 ? 8.719 13.484 6.898 1 96.88 113 TYR A C 1
ATOM 807 O O . TYR A 1 113 ? 8.055 14.469 7.23 1 96.88 113 TYR A O 1
ATOM 815 N N . LEU A 1 114 ? 8.617 12.984 5.699 1 98.31 114 LEU A N 1
ATOM 816 C CA . LEU A 1 114 ? 7.789 13.617 4.68 1 98.31 114 LEU A CA 1
ATOM 817 C C . LEU A 1 114 ? 6.312 13.562 5.062 1 98.31 114 LEU A C 1
ATOM 819 O O . LEU A 1 114 ? 5.562 14.5 4.789 1 98.31 114 LEU A O 1
ATOM 823 N N . THR A 1 115 ? 5.93 12.391 5.629 1 97.38 115 THR A N 1
ATOM 824 C CA . THR A 1 115 ? 4.559 12.289 6.113 1 97.38 115 THR A CA 1
ATOM 825 C C . THR A 1 115 ? 4.266 13.367 7.152 1 97.38 115 THR A C 1
ATOM 827 O O . THR A 1 115 ? 3.244 14.055 7.07 1 97.38 115 THR A O 1
ATOM 830 N N . GLU A 1 116 ? 5.172 13.477 8.07 1 96.75 116 GLU A N 1
ATOM 831 C CA . GLU A 1 116 ? 5.004 14.461 9.133 1 96.75 116 GLU A CA 1
ATOM 832 C C . GLU A 1 116 ? 5.004 15.883 8.562 1 96.75 116 GLU A C 1
ATOM 834 O O . GLU A 1 116 ? 4.168 16.703 8.945 1 96.75 116 GLU A O 1
ATOM 839 N N . LEU A 1 117 ? 5.883 16.125 7.695 1 98.25 117 LEU A N 1
ATOM 840 C CA . LEU A 1 117 ? 6.066 17.453 7.109 1 98.25 117 LEU A CA 1
ATOM 841 C C . LEU A 1 117 ? 4.828 17.875 6.328 1 98.25 117 LEU A C 1
ATOM 843 O O . LEU A 1 117 ? 4.285 18.953 6.559 1 98.25 117 LEU A O 1
ATOM 847 N N . ARG A 1 118 ? 4.344 17.016 5.434 1 98.5 118 ARG A N 1
ATOM 848 C CA . ARG A 1 118 ? 3.197 17.391 4.613 1 98.5 118 ARG A CA 1
ATOM 849 C C . ARG A 1 118 ? 1.922 17.438 5.449 1 98.5 118 ARG A C 1
ATOM 851 O O . ARG A 1 118 ? 0.993 18.188 5.129 1 98.5 118 ARG A O 1
ATOM 858 N N . THR A 1 119 ? 1.853 16.656 6.543 1 98.31 119 THR A N 1
ATOM 859 C CA . THR A 1 119 ? 0.723 16.734 7.461 1 98.31 119 THR A CA 1
ATOM 860 C C . THR A 1 119 ? 0.7 18.078 8.18 1 98.31 119 THR A C 1
ATOM 862 O O . THR A 1 119 ? -0.347 18.719 8.273 1 98.31 119 THR A O 1
ATOM 865 N N . GLY A 1 120 ? 1.852 18.5 8.672 1 98.69 120 GLY A N 1
ATOM 866 C CA . GLY A 1 120 ? 1.949 19.812 9.266 1 98.69 120 GLY A CA 1
ATOM 867 C C . GLY A 1 120 ? 1.568 20.938 8.312 1 98.69 120 GLY A C 1
ATOM 868 O O . GLY A 1 120 ? 0.889 21.891 8.695 1 98.69 120 GLY A O 1
ATOM 869 N N . ALA A 1 121 ? 2.01 20.781 7.086 1 98.88 121 ALA A N 1
ATOM 870 C CA . ALA A 1 121 ? 1.721 21.766 6.051 1 98.88 121 ALA A CA 1
ATOM 871 C C . ALA A 1 121 ? 0.221 21.859 5.781 1 98.88 121 ALA A C 1
ATOM 873 O O . ALA A 1 121 ? -0.306 22.938 5.516 1 98.88 121 ALA A O 1
ATOM 874 N N . ALA A 1 122 ? -0.434 20.75 5.812 1 98.88 122 ALA A N 1
ATOM 875 C CA . ALA A 1 122 ? -1.882 20.75 5.617 1 98.88 122 ALA A CA 1
ATOM 876 C C . ALA A 1 122 ? -2.582 21.562 6.695 1 98.88 122 ALA A C 1
ATOM 878 O O . ALA A 1 122 ? -3.502 22.328 6.402 1 98.88 122 ALA A O 1
ATOM 879 N N . GLY A 1 123 ? -2.178 21.359 7.906 1 98.88 123 GLY A N 1
ATOM 880 C CA . GLY A 1 123 ? -2.717 22.172 8.977 1 98.88 123 GLY A CA 1
ATOM 881 C C . GLY A 1 123 ? -2.473 23.656 8.781 1 98.88 123 GLY A C 1
ATOM 882 O O . GLY A 1 123 ? -3.352 24.469 9.047 1 98.88 123 GLY A O 1
ATOM 883 N N . ALA A 1 124 ? -1.305 23.984 8.305 1 98.81 124 ALA A N 1
ATOM 884 C CA . ALA A 1 124 ? -0.956 25.375 8.023 1 98.81 124 ALA A CA 1
ATOM 885 C C . ALA A 1 124 ? -1.875 25.969 6.961 1 98.81 124 ALA A C 1
ATOM 887 O O . ALA A 1 124 ? -2.344 27.109 7.098 1 98.81 124 ALA A O 1
ATOM 888 N N . VAL A 1 125 ? -2.107 25.188 5.902 1 98.88 125 VAL A N 1
ATOM 889 C CA . VAL A 1 125 ? -2.969 25.656 4.82 1 98.88 125 VAL A CA 1
ATOM 890 C C . VAL A 1 125 ? -4.383 25.891 5.348 1 98.88 125 VAL A C 1
ATOM 892 O O . VAL A 1 125 ? -5.02 26.891 5.02 1 98.88 125 VAL A O 1
ATOM 895 N N . ALA A 1 126 ? -4.859 24.984 6.176 1 98.81 126 ALA A N 1
ATOM 896 C CA . ALA A 1 126 ? -6.188 25.125 6.77 1 98.81 126 ALA A CA 1
ATOM 897 C C . ALA A 1 126 ? -6.273 26.391 7.617 1 98.81 126 ALA A C 1
ATOM 899 O O . ALA A 1 126 ? -7.23 27.156 7.504 1 98.81 126 ALA A O 1
ATOM 900 N N . LEU A 1 127 ? -5.289 26.609 8.453 1 98.62 127 LEU A N 1
ATOM 901 C CA . LEU A 1 127 ? -5.23 27.797 9.289 1 98.62 127 LEU A CA 1
ATOM 902 C C . LEU A 1 127 ? -5.184 29.062 8.445 1 98.62 127 LEU A C 1
ATOM 904 O O . LEU A 1 127 ? -5.863 30.047 8.75 1 98.62 127 LEU A O 1
ATOM 908 N N . ASP A 1 128 ? -4.457 29.062 7.41 1 98.19 128 ASP A N 1
ATOM 909 C CA . ASP A 1 128 ? -4.285 30.219 6.531 1 98.19 128 ASP A CA 1
ATOM 910 C C . ASP A 1 128 ? -5.602 30.578 5.848 1 98.19 128 ASP A C 1
ATOM 912 O O . ASP A 1 128 ? -5.902 31.766 5.664 1 98.19 128 ASP A O 1
ATOM 916 N N . LEU A 1 129 ? -6.32 29.594 5.449 1 98.06 129 LEU A N 1
ATOM 917 C CA . LEU A 1 129 ? -7.535 29.812 4.668 1 98.06 129 LEU A CA 1
ATOM 918 C C . LEU A 1 129 ? -8.703 30.172 5.574 1 98.06 129 LEU A C 1
ATOM 920 O O . LEU A 1 129 ? -9.57 30.969 5.184 1 98.06 129 LEU A O 1
ATOM 924 N N . LEU A 1 130 ? -8.688 29.594 6.801 1 97.94 130 LEU A N 1
ATOM 925 C CA . LEU A 1 130 ? -9.938 29.625 7.547 1 97.94 130 LEU A CA 1
ATOM 926 C C . LEU A 1 130 ? -9.758 30.328 8.883 1 97.94 130 LEU A C 1
ATOM 928 O O . LEU A 1 130 ? -10.734 30.766 9.5 1 97.94 130 LEU A O 1
ATOM 932 N N . GLY A 1 131 ? -8.547 30.312 9.383 1 96.81 131 GLY A N 1
ATOM 933 C CA . GLY A 1 131 ? -8.297 30.922 10.68 1 96.81 131 GLY A CA 1
ATOM 934 C C . GLY A 1 131 ? -8.367 32.438 10.656 1 96.81 131 GLY A C 1
ATOM 935 O O . GLY A 1 131 ? -8.43 33.031 9.586 1 96.81 131 GLY A O 1
ATOM 936 N N . PRO A 1 132 ? -8.406 33.031 11.859 1 95.81 132 PRO A N 1
ATOM 937 C CA . PRO A 1 132 ? -8.367 34.5 11.914 1 95.81 132 PRO A CA 1
ATOM 938 C C . PRO A 1 132 ? -7.086 35.062 11.32 1 95.81 132 PRO A C 1
ATOM 940 O O . PRO A 1 132 ? -6 34.531 11.531 1 95.81 132 PRO A O 1
ATOM 943 N N . PRO A 1 133 ? -7.199 36.062 10.516 1 93.88 133 PRO A N 1
ATOM 944 C CA . PRO A 1 133 ? -5.996 36.688 9.938 1 93.88 133 PRO A CA 1
ATOM 945 C C . PRO A 1 133 ? -4.996 37.125 10.992 1 93.88 133 PRO A C 1
ATOM 947 O O . PRO A 1 133 ? -3.783 37.031 10.797 1 93.88 133 PRO A O 1
ATOM 950 N N . ARG A 1 134 ? -5.508 37.688 12.055 1 93.88 134 ARG A N 1
ATOM 951 C CA . ARG A 1 134 ? -4.684 38 13.219 1 93.88 134 ARG A CA 1
ATOM 952 C C . ARG A 1 134 ? -4.938 37 14.344 1 93.88 134 ARG A C 1
ATOM 954 O O . ARG A 1 134 ? -6.059 36.875 14.836 1 93.88 134 ARG A O 1
ATOM 961 N N . THR A 1 135 ? -3.967 36.25 14.625 1 94.38 135 THR A N 1
ATOM 962 C CA . THR A 1 135 ? -4.074 35.219 15.648 1 94.38 135 THR A CA 1
ATOM 963 C C . THR A 1 135 ? -3.238 35.562 16.875 1 94.38 135 THR A C 1
ATOM 965 O O . THR A 1 135 ? -2.027 35.781 16.766 1 94.38 135 THR A O 1
ATOM 968 N N . ASP A 1 136 ? -3.881 35.75 17.984 1 97.06 136 ASP A N 1
ATOM 969 C CA . ASP A 1 136 ? -3.152 36.031 19.203 1 97.06 136 ASP A CA 1
ATOM 970 C C . ASP A 1 136 ? -2.682 34.75 19.875 1 97.06 136 ASP A C 1
ATOM 972 O O . ASP A 1 136 ? -1.501 34.594 20.203 1 97.06 136 ASP A O 1
ATOM 976 N N . THR A 1 137 ? -3.613 33.875 20.031 1 98.5 137 THR A N 1
ATOM 977 C CA . THR A 1 137 ? -3.287 32.594 20.703 1 98.5 137 THR A CA 1
ATOM 978 C C . THR A 1 137 ? -3.686 31.422 19.828 1 98.5 137 THR A C 1
ATOM 980 O O . THR A 1 137 ? -4.816 31.344 19.344 1 98.5 137 THR A O 1
ATOM 983 N N . ILE A 1 138 ? -2.752 30.516 19.594 1 98.75 138 ILE A N 1
ATOM 984 C CA . ILE A 1 138 ? -3.045 29.219 18.984 1 98.75 138 ILE A CA 1
ATOM 985 C C . ILE A 1 138 ? -2.807 28.109 20 1 98.75 138 ILE A C 1
ATOM 987 O O . ILE A 1 138 ? -1.755 28.062 20.641 1 98.75 138 ILE A O 1
ATOM 991 N N . ALA A 1 139 ? -3.775 27.266 20.172 1 98.81 139 ALA A N 1
ATOM 992 C CA . ALA A 1 139 ? -3.662 26.141 21.094 1 98.81 139 ALA A CA 1
ATOM 993 C C . ALA A 1 139 ? -3.398 24.844 20.344 1 98.81 139 ALA A C 1
ATOM 995 O O . ALA A 1 139 ? -3.963 24.609 19.266 1 98.81 139 ALA A O 1
ATOM 996 N N . PHE A 1 140 ? -2.527 24.031 20.844 1 98.75 140 PHE A N 1
ATOM 997 C CA . PHE A 1 140 ? -2.256 22.703 20.344 1 98.75 140 PHE A CA 1
ATOM 998 C C . PHE A 1 140 ? -2.555 21.656 21.406 1 98.75 140 PHE A C 1
ATOM 1000 O O . PHE A 1 140 ? -2.088 21.766 22.547 1 98.75 140 PHE A O 1
ATOM 1007 N N . ILE A 1 141 ? -3.332 20.688 21.031 1 98.25 141 ILE A N 1
ATOM 1008 C CA . ILE A 1 141 ? -3.676 19.609 21.953 1 98.25 141 ILE A CA 1
ATOM 1009 C C . ILE A 1 141 ? -3.004 18.312 21.5 1 98.25 141 ILE A C 1
ATOM 1011 O O . ILE A 1 141 ? -3.346 17.766 20.453 1 98.25 141 ILE A O 1
ATOM 1015 N N . GLY A 1 142 ? -2.121 17.812 22.297 1 96.06 142 GLY A N 1
ATOM 1016 C CA . GLY A 1 142 ? -1.346 16.609 22 1 96.06 142 GLY A CA 1
ATOM 1017 C C . GLY A 1 142 ? 0.153 16.844 22.062 1 96.06 142 GLY A C 1
ATOM 1018 O O . GLY A 1 142 ? 0.617 17.969 21.891 1 96.06 142 GLY A O 1
ATOM 1019 N N . THR A 1 143 ? 0.901 15.773 22.312 1 93.31 143 THR A N 1
ATOM 1020 C CA . THR A 1 143 ? 2.35 15.891 22.438 1 93.31 143 THR A CA 1
ATOM 1021 C C . THR A 1 143 ? 3.059 14.875 21.547 1 93.31 143 THR A C 1
ATOM 1023 O O . THR A 1 143 ? 4.254 14.625 21.719 1 93.31 143 THR A O 1
ATOM 1026 N N . GLY A 1 144 ? 2.338 14.227 20.672 1 89 144 GLY A N 1
ATOM 1027 C CA . GLY A 1 144 ? 2.959 13.258 19.781 1 89 144 GLY A CA 1
ATOM 1028 C C . GLY A 1 144 ? 3.902 13.883 18.781 1 89 144 GLY A C 1
ATOM 1029 O O . GLY A 1 144 ? 4.168 15.086 18.828 1 89 144 GLY A O 1
ATOM 1030 N N . GLY A 1 145 ? 4.461 13.078 17.938 1 86.75 145 GLY A N 1
ATOM 1031 C CA . GLY A 1 145 ? 5.453 13.516 16.969 1 86.75 145 GLY A CA 1
ATOM 1032 C C . GLY A 1 145 ? 4.922 14.562 16 1 86.75 145 GLY A C 1
ATOM 1033 O O . GLY A 1 145 ? 5.648 15.477 15.609 1 86.75 145 GLY A O 1
ATOM 1034 N N . GLN A 1 146 ? 3.697 14.578 15.742 1 94.19 146 GLN A N 1
ATOM 1035 C CA . GLN A 1 146 ? 3.113 15.43 14.711 1 94.19 146 GLN A CA 1
ATOM 1036 C C . GLN A 1 146 ? 2.945 16.859 15.211 1 94.19 146 GLN A C 1
ATOM 1038 O O . GLN A 1 146 ? 2.896 17.797 14.414 1 94.19 146 GLN A O 1
ATOM 1043 N N . VAL A 1 147 ? 2.809 17.109 16.484 1 97 147 VAL A N 1
ATOM 1044 C CA . VAL A 1 147 ? 2.473 18.422 17.031 1 97 147 VAL A CA 1
ATOM 1045 C C . VAL A 1 147 ? 3.568 19.422 16.672 1 97 147 VAL A C 1
ATOM 1047 O O . VAL A 1 147 ? 3.283 20.594 16.391 1 97 147 VAL A O 1
ATOM 1050 N N . ARG A 1 148 ? 4.809 19.016 16.641 1 97.31 148 ARG A N 1
ATOM 1051 C CA . ARG A 1 148 ? 5.918 19.906 16.328 1 97.31 148 ARG A CA 1
ATOM 1052 C C . ARG A 1 148 ? 5.809 20.422 14.891 1 97.31 148 ARG A C 1
ATOM 1054 O O . ARG A 1 148 ? 6.141 21.562 14.609 1 97.31 148 ARG A O 1
ATOM 1061 N N . HIS A 1 149 ? 5.34 19.562 14 1 98.06 149 HIS A N 1
ATOM 1062 C CA . HIS A 1 149 ? 5.164 19.969 12.609 1 98.06 149 HIS A CA 1
ATOM 1063 C C . HIS A 1 149 ? 3.945 20.875 12.453 1 98.06 149 HIS A C 1
ATOM 1065 O O . HIS A 1 149 ? 3.934 21.766 11.594 1 98.06 149 HIS A O 1
ATOM 1071 N N . GLN A 1 150 ? 2.914 20.672 13.273 1 98.75 150 GLN A N 1
ATOM 1072 C CA . GLN A 1 150 ? 1.771 21.578 13.289 1 98.75 150 GLN A CA 1
ATOM 1073 C C . GLN A 1 150 ? 2.174 22.969 13.781 1 98.75 150 GLN A C 1
ATOM 1075 O O . GLN A 1 150 ? 1.755 23.984 13.219 1 98.75 150 GLN A O 1
ATOM 1080 N N . ILE A 1 151 ? 2.984 22.953 14.82 1 98.81 151 ILE A N 1
ATOM 1081 C CA . ILE A 1 151 ? 3.496 24.219 15.336 1 98.81 151 ILE A CA 1
ATOM 1082 C C . ILE A 1 151 ? 4.32 24.922 14.258 1 98.81 151 ILE A C 1
ATOM 1084 O O . ILE A 1 151 ? 4.105 26.109 13.969 1 98.81 151 ILE A O 1
ATOM 1088 N N . ASP A 1 152 ? 5.215 24.172 13.641 1 98.69 152 ASP A N 1
ATOM 1089 C CA . ASP A 1 152 ? 6.059 24.734 12.594 1 98.69 152 ASP A CA 1
ATOM 1090 C C . ASP A 1 152 ? 5.215 25.328 11.461 1 98.69 152 ASP A C 1
ATOM 1092 O O . ASP A 1 152 ? 5.453 26.453 11.031 1 98.69 152 ASP A O 1
ATOM 1096 N N . GLY A 1 153 ? 4.238 24.594 11 1 98.81 153 GLY A N 1
ATOM 1097 C CA . GLY A 1 153 ? 3.334 25.094 9.977 1 98.81 153 GLY A CA 1
ATOM 1098 C C . GLY A 1 153 ? 2.604 26.359 10.375 1 98.81 153 GLY A C 1
ATOM 1099 O O . GLY A 1 153 ? 2.547 27.312 9.602 1 98.81 153 GLY A O 1
ATOM 1100 N N . ALA A 1 154 ? 2.049 26.344 11.586 1 98.75 154 ALA A N 1
ATOM 1101 C CA . ALA A 1 154 ? 1.305 27.5 12.07 1 98.75 154 ALA A CA 1
ATOM 1102 C C . ALA A 1 154 ? 2.188 28.75 12.117 1 98.75 154 ALA A C 1
ATOM 1104 O O . ALA A 1 154 ? 1.755 29.828 11.734 1 98.75 154 ALA A O 1
ATOM 1105 N N . MET A 1 155 ? 3.432 28.562 12.531 1 98.44 155 MET A N 1
ATOM 1106 C CA . MET A 1 155 ? 4.355 29.688 12.703 1 98.44 155 MET A CA 1
ATOM 1107 C C . MET A 1 155 ? 4.789 30.25 11.352 1 98.44 155 MET A C 1
ATOM 1109 O O . MET A 1 155 ? 5.289 31.375 11.273 1 98.44 155 MET A O 1
ATOM 1113 N N . HIS A 1 156 ? 4.613 29.484 10.289 1 98.19 156 HIS A N 1
ATOM 1114 C CA . HIS A 1 156 ? 4.965 29.969 8.953 1 98.19 156 HIS A CA 1
ATOM 1115 C C . HIS A 1 156 ? 3.834 30.797 8.352 1 98.19 156 HIS A C 1
ATOM 1117 O O . HIS A 1 156 ? 4.055 31.562 7.414 1 98.19 156 HIS A O 1
ATOM 1123 N N . VAL A 1 157 ? 2.613 30.641 8.93 1 98.12 157 VAL A N 1
ATOM 1124 C CA . VAL A 1 157 ? 1.501 31.312 8.258 1 98.12 157 VAL A CA 1
ATOM 1125 C C . VAL A 1 157 ? 0.869 32.344 9.195 1 98.12 157 VAL A C 1
ATOM 1127 O O . VAL A 1 157 ? 0.022 33.125 8.781 1 98.12 157 VAL A O 1
ATOM 1130 N N . ARG A 1 158 ? 1.234 32.312 10.469 1 98.25 158 ARG A N 1
ATOM 1131 C CA . ARG A 1 158 ? 0.76 33.25 11.469 1 98.25 158 ARG A CA 1
ATOM 1132 C C . ARG A 1 158 ? 1.9 33.719 12.367 1 98.25 158 ARG A C 1
ATOM 1134 O O . ARG A 1 158 ? 2.957 33.094 12.414 1 98.25 158 ARG A O 1
ATOM 1141 N N . GLU A 1 159 ? 1.688 34.812 13.023 1 97.69 159 GLU A N 1
ATOM 1142 C CA . GLU A 1 159 ? 2.59 35.344 14.039 1 97.69 159 GLU A CA 1
ATOM 1143 C C . GLU A 1 159 ? 1.879 35.469 15.383 1 97.69 159 GLU A C 1
ATOM 1145 O O . GLU A 1 159 ? 1.726 36.594 15.891 1 97.69 159 GLU A O 1
ATOM 1150 N N . PRO A 1 160 ? 1.519 34.406 16.016 1 98.31 160 PRO A N 1
ATOM 1151 C CA . PRO A 1 160 ? 0.803 34.469 17.281 1 98.31 160 PRO A CA 1
ATOM 1152 C C . PRO A 1 160 ? 1.667 35.062 18.406 1 98.31 160 PRO A C 1
ATOM 1154 O O . PRO A 1 160 ? 2.891 34.906 18.391 1 98.31 160 PRO A O 1
ATOM 1157 N N . SER A 1 161 ? 1.012 35.656 19.375 1 97.88 161 SER A N 1
ATOM 1158 C CA . SER A 1 161 ? 1.709 36.125 20.578 1 97.88 161 SER A CA 1
ATOM 1159 C C . SER A 1 161 ? 1.953 34.969 21.562 1 97.88 161 SER A C 1
ATOM 1161 O O . SER A 1 161 ? 2.924 35 22.312 1 97.88 161 SER A O 1
ATOM 1163 N N . THR A 1 162 ? 1.031 34.062 21.5 1 98.56 162 THR A N 1
ATOM 1164 C CA . THR A 1 162 ? 1.088 32.969 22.484 1 98.56 162 THR A CA 1
ATOM 1165 C C . THR A 1 162 ? 0.756 31.641 21.844 1 98.56 162 THR A C 1
ATOM 1167 O O . THR A 1 162 ? -0.157 31.547 21.016 1 98.56 162 THR A O 1
ATOM 1170 N N . LEU A 1 163 ? 1.501 30.625 22.125 1 98.81 163 LEU A N 1
ATOM 1171 C CA . LEU A 1 163 ? 1.14 29.234 21.875 1 98.81 163 LEU A CA 1
ATOM 1172 C C . LEU A 1 163 ? 0.743 28.531 23.156 1 98.81 163 LEU A C 1
ATOM 1174 O O . LEU A 1 163 ? 1.475 28.578 24.141 1 98.81 163 LEU A O 1
ATOM 1178 N N . LEU A 1 164 ? -0.41 28.031 23.172 1 98.62 164 LEU A N 1
ATOM 1179 C CA . LEU A 1 164 ? -0.913 27.266 24.312 1 98.62 164 LEU A CA 1
ATOM 1180 C C . LEU A 1 164 ? -0.818 25.766 24.047 1 98.62 164 LEU A C 1
ATOM 1182 O O . LEU A 1 164 ? -1.457 25.25 23.125 1 98.62 164 LEU A O 1
ATOM 1186 N N . LEU A 1 165 ? -0.008 25.062 24.828 1 98.56 165 LEU A N 1
ATOM 1187 C CA . LEU A 1 165 ? 0.193 23.625 24.656 1 98.56 165 LEU A CA 1
ATOM 1188 C C . LEU A 1 165 ? -0.585 22.844 25.703 1 98.56 165 LEU A C 1
ATOM 1190 O O . LEU A 1 165 ? -0.412 23.078 26.906 1 98.56 165 LEU A O 1
ATOM 1194 N N . ILE A 1 166 ? -1.446 21.984 25.234 1 98.19 166 ILE A N 1
ATOM 1195 C CA . ILE A 1 166 ? -2.355 21.266 26.109 1 98.19 166 ILE A CA 1
ATOM 1196 C C . ILE A 1 166 ? -2.182 19.766 25.906 1 98.19 166 ILE A C 1
ATOM 1198 O O . ILE A 1 166 ? -2.17 19.281 24.781 1 98.19 166 ILE A O 1
ATOM 1202 N N . ALA A 1 167 ? -1.995 19.016 26.891 1 96 167 ALA A N 1
ATOM 1203 C CA . ALA A 1 167 ? -1.963 17.562 26.797 1 96 167 ALA A CA 1
ATOM 1204 C C . ALA A 1 167 ? -2.246 16.906 28.141 1 96 167 ALA A C 1
ATOM 1206 O O . ALA A 1 167 ? -2.311 17.594 29.172 1 96 167 ALA A O 1
ATOM 1207 N N . ARG A 1 168 ? -2.426 15.578 28.281 1 91.56 168 ARG A N 1
ATOM 1208 C CA . ARG A 1 168 ? -2.738 14.797 29.484 1 91.56 168 ARG A CA 1
ATOM 1209 C C . ARG A 1 168 ? -1.482 14.531 30.312 1 91.56 168 ARG A C 1
ATOM 1211 O O . ARG A 1 168 ? -1.542 14.484 31.531 1 91.56 168 ARG A O 1
ATOM 1218 N N . ASN A 1 169 ? -0.406 14.344 29.547 1 90.94 169 ASN A N 1
ATOM 1219 C CA . ASN A 1 169 ? 0.862 14.047 30.203 1 90.94 169 ASN A CA 1
ATOM 1220 C C . ASN A 1 169 ? 1.682 15.312 30.438 1 90.94 169 ASN A C 1
ATOM 1222 O O . ASN A 1 169 ? 2.295 15.844 29.516 1 90.94 169 ASN A O 1
ATOM 1226 N N . TRP A 1 170 ? 1.781 15.641 31.688 1 93.38 170 TRP A N 1
ATOM 1227 C CA . TRP A 1 170 ? 2.385 16.922 32 1 93.38 170 TRP A CA 1
ATOM 1228 C C . TRP A 1 170 ? 3.867 16.938 31.656 1 93.38 170 TRP A C 1
ATOM 1230 O O . TRP A 1 170 ? 4.383 17.953 31.172 1 93.38 170 TRP A O 1
ATOM 1240 N N . ARG A 1 171 ? 4.523 15.859 31.906 1 93.88 171 ARG A N 1
ATOM 1241 C CA . ARG A 1 171 ? 5.945 15.789 31.594 1 93.88 171 ARG A CA 1
ATOM 1242 C C . ARG A 1 171 ? 6.18 16.016 30.094 1 93.88 171 ARG A C 1
ATOM 1244 O O . ARG A 1 171 ? 7.039 16.812 29.719 1 93.88 171 ARG A O 1
ATOM 1251 N N . ARG A 1 172 ? 5.41 15.375 29.281 1 92.25 172 ARG A N 1
ATOM 1252 C CA . ARG A 1 172 ? 5.547 15.516 27.828 1 92.25 172 ARG A CA 1
ATOM 1253 C C . ARG A 1 172 ? 5.16 16.922 27.375 1 92.25 172 ARG A C 1
ATOM 1255 O O . ARG A 1 172 ? 5.742 17.453 26.438 1 92.25 172 ARG A O 1
ATOM 1262 N N . THR A 1 173 ? 4.164 17.5 28.047 1 96.25 173 THR A N 1
ATOM 1263 C CA . THR A 1 173 ? 3.721 18.844 27.719 1 96.25 173 THR A CA 1
ATOM 1264 C C . THR A 1 173 ? 4.832 19.859 27.984 1 96.25 173 THR A C 1
ATOM 1266 O O . THR A 1 173 ? 5.059 20.766 27.188 1 96.25 173 THR A O 1
ATOM 1269 N N . THR A 1 174 ? 5.496 19.656 29.078 1 96.62 174 THR A N 1
ATOM 1270 C CA . THR A 1 174 ? 6.57 20.562 29.453 1 96.62 174 THR A CA 1
ATOM 1271 C C . THR A 1 174 ? 7.762 20.406 28.516 1 96.62 174 THR A C 1
ATOM 1273 O O . THR A 1 174 ? 8.414 21.391 28.156 1 96.62 174 THR A O 1
ATOM 1276 N N . GLU A 1 175 ? 8.039 19.203 28.141 1 95.38 175 GLU A N 1
ATOM 1277 C CA . GLU A 1 175 ? 9.102 18.953 27.156 1 95.38 175 GLU A CA 1
ATOM 1278 C C . GLU A 1 175 ? 8.789 19.625 25.828 1 95.38 175 GLU A C 1
ATOM 1280 O O . GLU A 1 175 ? 9.68 20.203 25.203 1 95.38 175 GLU A O 1
ATOM 1285 N N . LEU A 1 176 ? 7.57 19.5 25.422 1 96.81 176 LEU A N 1
ATOM 1286 C CA . LEU A 1 176 ? 7.148 20.156 24.188 1 96.81 176 LEU A CA 1
ATOM 1287 C C . LEU A 1 176 ? 7.27 21.672 24.312 1 96.81 176 LEU A C 1
ATOM 1289 O O . LEU A 1 176 ? 7.672 22.344 23.359 1 96.81 176 LEU A O 1
ATOM 1293 N N . ALA A 1 177 ? 6.875 22.219 25.438 1 98.19 177 ALA A N 1
ATOM 1294 C CA . ALA A 1 177 ? 6.988 23.641 25.688 1 98.19 177 ALA A CA 1
ATOM 1295 C C . ALA A 1 177 ? 8.438 24.109 25.594 1 98.19 177 ALA A C 1
ATOM 1297 O O . ALA A 1 177 ? 8.734 25.141 24.969 1 98.19 177 ALA A O 1
ATOM 1298 N N . ASP A 1 178 ? 9.328 23.391 26.203 1 97.75 178 ASP A N 1
ATOM 1299 C CA . ASP A 1 178 ? 10.75 23.703 26.156 1 97.75 178 ASP A CA 1
ATOM 1300 C C . ASP A 1 178 ? 11.281 23.672 24.734 1 97.75 178 ASP A C 1
ATOM 1302 O O . ASP A 1 178 ? 12 24.578 24.297 1 97.75 178 ASP A O 1
ATOM 1306 N N . TRP A 1 179 ? 10.93 22.625 24.047 1 97.06 179 TRP A N 1
ATOM 1307 C CA . TRP A 1 179 ? 11.312 22.531 22.641 1 97.06 179 TRP A CA 1
ATOM 1308 C C . TRP A 1 179 ? 10.828 23.734 21.859 1 97.06 179 TRP A C 1
ATOM 1310 O O . TRP A 1 179 ? 11.578 24.328 21.078 1 97.06 179 TRP A O 1
ATOM 1320 N N . THR A 1 180 ? 9.531 24.125 22.062 1 98.44 180 THR A N 1
ATOM 1321 C CA . THR A 1 180 ? 8.914 25.234 21.328 1 98.44 180 THR A CA 1
ATOM 1322 C C . THR A 1 180 ? 9.641 26.547 21.625 1 98.44 180 THR A C 1
ATOM 1324 O O . THR A 1 180 ? 9.938 27.312 20.719 1 98.44 180 THR A O 1
ATOM 1327 N N . ARG A 1 181 ? 9.992 26.781 22.906 1 97.88 181 ARG A N 1
ATOM 1328 C CA . ARG A 1 181 ? 10.688 28 23.312 1 97.88 181 ARG A CA 1
ATOM 1329 C C . ARG A 1 181 ? 12.07 28.078 22.688 1 97.88 181 ARG A C 1
ATOM 1331 O O . ARG A 1 181 ? 12.562 29.156 22.375 1 97.88 181 ARG A O 1
ATOM 1338 N N . HIS A 1 182 ? 12.617 26.922 22.484 1 97.62 182 HIS A N 1
ATOM 1339 C CA . HIS A 1 182 ? 13.961 26.859 21.906 1 97.62 182 HIS A CA 1
ATOM 1340 C C . HIS A 1 182 ? 13.922 27.172 20.406 1 97.62 182 HIS A C 1
ATOM 1342 O O . HIS A 1 182 ? 14.891 27.703 19.859 1 97.62 182 HIS A O 1
ATOM 1348 N N . HIS A 1 183 ? 12.859 26.969 19.812 1 97.38 183 HIS A N 1
ATOM 1349 C CA . HIS A 1 183 ? 12.82 27.031 18.344 1 97.38 183 HIS A CA 1
ATOM 1350 C C . HIS A 1 183 ? 12.117 28.297 17.875 1 97.38 183 HIS A C 1
ATOM 1352 O O . HIS A 1 183 ? 12.328 28.734 16.734 1 97.38 183 HIS A O 1
ATOM 1358 N N . TYR A 1 184 ? 11.273 28.844 18.781 1 97.81 184 TYR A N 1
ATOM 1359 C CA . TYR A 1 184 ? 10.492 30 18.359 1 97.81 184 TYR A CA 1
ATOM 1360 C C . TYR A 1 184 ? 10.477 31.078 19.453 1 97.81 184 TYR A C 1
ATOM 1362 O O . TYR A 1 184 ? 10.414 30.75 20.641 1 97.81 184 TYR A O 1
ATOM 1370 N N . ASP A 1 185 ? 10.547 32.344 19.016 1 97.06 185 ASP A N 1
ATOM 1371 C CA . ASP A 1 185 ? 10.414 33.469 19.938 1 97.06 185 ASP A CA 1
ATOM 1372 C C . ASP A 1 185 ? 8.945 33.844 20.141 1 97.06 185 ASP A C 1
ATOM 1374 O O . ASP A 1 185 ? 8.453 34.812 19.578 1 97.06 185 ASP A O 1
ATOM 1378 N N . VAL A 1 186 ? 8.289 33.094 20.906 1 97.88 186 VAL A N 1
ATOM 1379 C CA . VAL A 1 186 ? 6.863 33.219 21.188 1 97.88 186 VAL A CA 1
ATOM 1380 C C . VAL A 1 186 ? 6.582 32.844 22.641 1 97.88 186 VAL A C 1
ATOM 1382 O O . VAL A 1 186 ? 7.312 32.062 23.234 1 97.88 186 VAL A O 1
ATOM 1385 N N . GLU A 1 187 ? 5.629 33.5 23.281 1 98.5 187 GLU A N 1
ATOM 1386 C CA . GLU A 1 187 ? 5.207 33.062 24.594 1 98.5 187 GLU A CA 1
ATOM 1387 C C . GLU A 1 187 ? 4.594 31.656 24.547 1 98.5 187 GLU A C 1
ATOM 1389 O O . GLU A 1 187 ? 3.758 31.375 23.688 1 98.5 187 GLU A O 1
ATOM 1394 N N . VAL A 1 188 ? 5.07 30.781 25.391 1 98.62 188 VAL A N 1
ATOM 1395 C CA . VAL A 1 188 ? 4.562 29.422 25.422 1 98.62 188 VAL A CA 1
ATOM 1396 C C . VAL A 1 188 ? 3.926 29.141 26.781 1 98.62 188 VAL A C 1
ATOM 1398 O O . VAL A 1 188 ? 4.551 29.359 27.828 1 98.62 188 VAL A O 1
ATOM 1401 N N . ARG A 1 189 ? 2.732 28.781 26.766 1 98.12 189 ARG A N 1
ATOM 1402 C CA . ARG A 1 189 ? 2.025 28.344 27.969 1 98.12 189 ARG A CA 1
ATOM 1403 C C . ARG A 1 189 ? 1.657 26.859 27.875 1 98.12 189 ARG A C 1
ATOM 1405 O O . ARG A 1 189 ? 1.347 26.359 26.797 1 98.12 189 ARG A O 1
ATOM 1412 N N . ALA A 1 190 ? 1.736 26.188 28.984 1 96.94 190 ALA A N 1
ATOM 1413 C CA . ALA A 1 190 ? 1.365 24.781 29.062 1 96.94 190 ALA A CA 1
ATOM 1414 C C . ALA A 1 190 ? 0.181 24.578 30 1 96.94 190 ALA A C 1
ATOM 1416 O O . ALA A 1 190 ? 0.079 25.234 31.031 1 96.94 190 ALA A O 1
ATOM 1417 N N . GLN A 1 191 ? -0.691 23.766 29.562 1 95.31 191 GLN A N 1
ATOM 1418 C CA . GLN A 1 191 ? -1.874 23.438 30.344 1 95.31 191 GLN A CA 1
ATOM 1419 C C . GLN A 1 191 ? -2.201 21.953 30.25 1 95.31 191 GLN A C 1
ATOM 1421 O O . GLN A 1 191 ? -1.89 21.297 29.25 1 95.31 191 GLN A O 1
ATOM 1426 N N . GLU A 1 192 ? -2.807 21.438 31.297 1 94.31 192 GLU A N 1
ATOM 1427 C CA . GLU A 1 192 ? -3.314 20.062 31.234 1 94.31 192 GLU A CA 1
ATOM 1428 C C . GLU A 1 192 ? -4.664 20.016 30.531 1 94.31 192 GLU A C 1
ATOM 1430 O O . GLU A 1 192 ? -5.453 20.953 30.609 1 94.31 192 GLU A O 1
ATOM 1435 N N . LEU A 1 193 ? -4.828 18.953 29.891 1 93.69 193 LEU A N 1
ATOM 1436 C CA . LEU A 1 193 ? -6.137 18.719 29.281 1 93.69 193 LEU A CA 1
ATOM 1437 C C . LEU A 1 193 ? -7.168 18.344 30.344 1 93.69 193 LEU A C 1
ATOM 1439 O O . LEU A 1 193 ? -7.234 17.203 30.781 1 93.69 193 LEU A O 1
ATOM 1443 N N . ASP A 1 194 ? -8.055 19.188 30.812 1 92.25 194 ASP A N 1
ATOM 1444 C CA . ASP A 1 194 ? -8.938 18.922 31.953 1 92.25 194 ASP A CA 1
ATOM 1445 C C . ASP A 1 194 ? -10.375 19.328 31.641 1 92.25 194 ASP A C 1
ATOM 1447 O O . ASP A 1 194 ? -11.203 19.469 32.531 1 92.25 194 ASP A O 1
ATOM 1451 N N . GLY A 1 195 ? -10.656 19.578 30.5 1 92.12 195 GLY A N 1
ATOM 1452 C CA . GLY A 1 195 ? -12.016 19.906 30.109 1 92.12 195 GLY A CA 1
ATOM 1453 C C . GLY A 1 195 ? -12.352 21.375 30.281 1 92.12 195 GLY A C 1
ATOM 1454 O O . GLY A 1 195 ? -13.445 21.812 29.922 1 92.12 195 GLY A O 1
ATOM 1455 N N . SER A 1 196 ? -11.461 22.203 30.703 1 94.62 196 SER A N 1
ATOM 1456 C CA . SER A 1 196 ? -11.695 23.641 30.875 1 94.62 196 SER A CA 1
ATOM 1457 C C . SER A 1 196 ? -11.758 24.359 29.516 1 94.62 196 SER A C 1
ATOM 1459 O O . SER A 1 196 ? -11.25 23.844 28.516 1 94.62 196 SER A O 1
ATOM 1461 N N . PRO A 1 197 ? -12.414 25.469 29.547 1 96.44 197 PRO A N 1
ATOM 1462 C CA . PRO A 1 197 ? -12.453 26.25 28.312 1 96.44 197 PRO A CA 1
ATOM 1463 C C . PRO A 1 197 ? -11.062 26.578 27.781 1 96.44 197 PRO A C 1
ATOM 1465 O O . PRO A 1 197 ? -10.141 26.828 28.562 1 96.44 197 PRO A O 1
ATOM 1468 N N . ILE A 1 198 ? -10.922 26.609 26.531 1 97.19 198 ILE A N 1
ATOM 1469 C CA . ILE A 1 198 ? -9.672 26.938 25.859 1 97.19 198 ILE A CA 1
ATOM 1470 C C . ILE A 1 198 ? -9.766 28.328 25.234 1 97.19 198 ILE A C 1
ATOM 1472 O O . ILE A 1 198 ? -10.531 28.547 24.297 1 97.19 198 ILE A O 1
ATOM 1476 N N . ASP A 1 199 ? -9.047 29.203 25.797 1 95.19 199 ASP A N 1
ATOM 1477 C CA . ASP A 1 199 ? -9.047 30.578 25.297 1 95.19 199 ASP A CA 1
ATOM 1478 C C . ASP A 1 199 ? -8.016 30.75 24.172 1 95.19 199 ASP A C 1
ATOM 1480 O O . ASP A 1 199 ? -6.883 31.156 24.422 1 95.19 199 ASP A O 1
ATOM 1484 N N . ALA A 1 200 ? -8.383 30.469 22.969 1 97.88 200 ALA A N 1
ATOM 1485 C CA . ALA A 1 200 ? -7.508 30.547 21.797 1 97.88 200 ALA A CA 1
ATOM 1486 C C . ALA A 1 200 ? -8.281 30.953 20.562 1 97.88 200 ALA A C 1
ATOM 1488 O O . ALA A 1 200 ? -9.508 30.797 20.5 1 97.88 200 ALA A O 1
ATOM 1489 N N . ASP A 1 201 ? -7.578 31.594 19.578 1 97.81 201 ASP A N 1
ATOM 1490 C CA . ASP A 1 201 ? -8.148 31.984 18.297 1 97.81 201 ASP A CA 1
ATOM 1491 C C . ASP A 1 201 ? -8.258 30.781 17.359 1 97.81 201 ASP A C 1
ATOM 1493 O O . ASP A 1 201 ? -9.117 30.75 16.484 1 97.81 201 ASP A O 1
ATOM 1497 N N . ALA A 1 202 ? -7.375 29.859 17.562 1 98.56 202 ALA A N 1
ATOM 1498 C CA . ALA A 1 202 ? -7.336 28.609 16.812 1 98.56 202 ALA A CA 1
ATOM 1499 C C . ALA A 1 202 ? -6.895 27.453 17.703 1 98.56 202 ALA A C 1
ATOM 1501 O O . ALA A 1 202 ? -6.117 27.641 18.641 1 98.56 202 ALA A O 1
ATOM 1502 N N . VAL A 1 203 ? -7.418 26.297 17.422 1 98.75 203 VAL A N 1
ATOM 1503 C CA . VAL A 1 203 ? -7.094 25.094 18.172 1 98.75 203 VAL A CA 1
ATOM 1504 C C . VAL A 1 203 ? -6.727 23.969 17.188 1 98.75 203 VAL A C 1
ATOM 1506 O O . VAL A 1 203 ? -7.441 23.734 16.219 1 98.75 203 VAL A O 1
ATOM 1509 N N . VAL A 1 204 ? -5.617 23.359 17.406 1 98.81 204 VAL A N 1
ATOM 1510 C CA . VAL A 1 204 ? -5.195 22.203 16.625 1 98.81 204 VAL A CA 1
ATOM 1511 C C . VAL A 1 204 ? -5.176 20.953 17.516 1 98.81 204 VAL A C 1
ATOM 1513 O O . VAL A 1 204 ? -4.527 20.938 18.562 1 98.81 204 VAL A O 1
ATOM 1516 N N . THR A 1 205 ? -5.941 19.969 17.141 1 98.44 205 THR A N 1
ATOM 1517 C CA . THR A 1 205 ? -5.906 18.688 17.844 1 98.44 205 THR A CA 1
ATOM 1518 C C . THR A 1 205 ? -5.082 17.672 17.078 1 98.44 205 THR A C 1
ATOM 1520 O O . THR A 1 205 ? -5.273 17.484 15.867 1 98.44 205 THR A O 1
ATOM 1523 N N . VAL A 1 206 ? -4.148 17.078 17.688 1 96.56 206 VAL A N 1
ATOM 1524 C CA . VAL A 1 206 ? -3.217 16.141 17.062 1 96.56 206 VAL A CA 1
ATOM 1525 C C . VAL A 1 206 ? -2.926 14.977 18 1 96.56 206 VAL A C 1
ATOM 1527 O O . VAL A 1 206 ? -1.831 14.883 18.562 1 96.56 206 VAL A O 1
ATOM 1530 N N . THR A 1 207 ? -3.859 14.094 18.141 1 93.69 207 THR A N 1
ATOM 1531 C CA . THR A 1 207 ? -3.775 12.938 19.031 1 93.69 207 THR A CA 1
ATOM 1532 C C . THR A 1 207 ? -4.273 11.68 18.344 1 93.69 207 THR A C 1
ATOM 1534 O O . THR A 1 207 ? -4.855 11.75 17.25 1 93.69 207 THR A O 1
ATOM 1537 N N . ALA A 1 208 ? -4.023 10.555 19 1 89.44 208 ALA A N 1
ATOM 1538 C CA . ALA A 1 208 ? -4.52 9.273 18.5 1 89.44 208 ALA A CA 1
ATOM 1539 C C . ALA A 1 208 ? -5.805 8.867 19.219 1 89.44 208 ALA A C 1
ATOM 1541 O O . ALA A 1 208 ? -6.105 7.68 19.344 1 89.44 208 ALA A O 1
ATOM 1542 N N . ALA A 1 209 ? -6.543 9.875 19.688 1 93.56 209 ALA A N 1
ATOM 1543 C CA . ALA A 1 209 ? -7.715 9.602 20.516 1 93.56 209 ALA A CA 1
ATOM 1544 C C . ALA A 1 209 ? -8.766 8.812 19.75 1 93.56 209 ALA A C 1
ATOM 1546 O O . ALA A 1 209 ? -8.914 8.984 18.531 1 93.56 209 ALA A O 1
ATOM 1547 N N . THR A 1 210 ? -9.484 7.953 20.469 1 93.94 210 THR A N 1
ATOM 1548 C CA . THR A 1 210 ? -10.594 7.188 19.906 1 93.94 210 THR A CA 1
ATOM 1549 C C . THR A 1 210 ? -11.914 7.625 20.531 1 93.94 210 THR A C 1
ATOM 1551 O O . THR A 1 210 ? -12.953 6.988 20.297 1 93.94 210 THR A O 1
ATOM 1554 N N . SER A 1 211 ? -11.836 8.562 21.359 1 95.62 211 SER A N 1
ATOM 1555 C CA . SER A 1 211 ? -12.977 9.281 21.922 1 95.62 211 SER A CA 1
ATOM 1556 C C . SER A 1 211 ? -12.703 10.781 22 1 95.62 211 SER A C 1
ATOM 1558 O O . SER A 1 211 ? -11.555 11.203 22.109 1 95.62 211 SER A O 1
ATOM 1560 N N . PRO A 1 212 ? -13.711 11.609 21.953 1 96.69 212 PRO A N 1
ATOM 1561 C CA . PRO A 1 212 ? -13.523 13.062 21.875 1 96.69 212 PRO A CA 1
ATOM 1562 C C . PRO A 1 212 ? -12.695 13.617 23.031 1 96.69 212 PRO A C 1
ATOM 1564 O O . PRO A 1 212 ? -12.938 13.273 24.188 1 96.69 212 PRO A O 1
ATOM 1567 N N . ILE A 1 213 ? -11.766 14.43 22.672 1 97.19 213 ILE A N 1
ATOM 1568 C CA . ILE A 1 213 ? -10.945 15.078 23.688 1 97.19 213 ILE A CA 1
ATOM 1569 C C . ILE A 1 213 ? -11.281 16.562 23.75 1 97.19 213 ILE A C 1
ATOM 1571 O O . ILE A 1 213 ? -10.852 17.266 24.672 1 97.19 213 ILE A O 1
ATOM 1575 N N . LEU A 1 214 ? -11.977 17.062 22.75 1 98.06 214 LEU A N 1
ATOM 1576 C CA . LEU A 1 214 ? -12.406 18.453 22.656 1 98.06 214 LEU A CA 1
ATOM 1577 C C . LEU A 1 214 ? -13.922 18.547 22.484 1 98.06 214 LEU A C 1
ATOM 1579 O O . LEU A 1 214 ? -14.492 17.906 21.609 1 98.06 214 LEU A O 1
ATOM 1583 N N . THR A 1 215 ? -14.531 19.344 23.344 1 97.12 215 THR A N 1
ATOM 1584 C CA . THR A 1 215 ? -15.984 19.5 23.297 1 97.12 215 THR A CA 1
ATOM 1585 C C . THR A 1 215 ? -16.359 20.922 22.875 1 97.12 215 THR A C 1
ATOM 1587 O O . THR A 1 215 ? -15.547 21.844 22.953 1 97.12 215 THR A O 1
ATOM 1590 N N . ARG A 1 216 ? -17.547 21.047 22.469 1 95.88 216 ARG A N 1
ATOM 1591 C CA . ARG A 1 216 ? -18.047 22.344 22 1 95.88 216 ARG A CA 1
ATOM 1592 C C . ARG A 1 216 ? -18 23.375 23.125 1 95.88 216 ARG A C 1
ATOM 1594 O O . ARG A 1 216 ? -17.734 24.562 22.875 1 95.88 216 ARG A O 1
ATOM 1601 N N . ALA A 1 217 ? -18.266 22.953 24.297 1 95.5 217 ALA A N 1
ATOM 1602 C CA . ALA A 1 217 ? -18.344 23.859 25.438 1 95.5 217 ALA A CA 1
ATOM 1603 C C . ALA A 1 217 ? -16.984 24.5 25.719 1 95.5 217 ALA A C 1
ATOM 1605 O O . ALA A 1 217 ? -16.906 25.547 26.359 1 95.5 217 ALA A O 1
ATOM 1606 N N . GLN A 1 218 ? -15.945 23.875 25.234 1 97.56 218 GLN A N 1
ATOM 1607 C CA . GLN A 1 218 ? -14.602 24.375 25.5 1 97.56 218 GLN A CA 1
ATOM 1608 C C . GLN A 1 218 ? -14.211 25.469 24.531 1 97.56 218 GLN A C 1
ATOM 1610 O O . GLN A 1 218 ? -13.203 26.156 24.719 1 97.56 218 GLN A O 1
ATOM 1615 N N . LEU A 1 219 ? -15.016 25.656 23.531 1 97.06 219 LEU A N 1
ATOM 1616 C CA . LEU A 1 219 ? -14.641 26.547 22.438 1 97.06 219 LEU A CA 1
ATOM 1617 C C . LEU A 1 219 ? -15.484 27.812 22.469 1 97.06 219 LEU A C 1
ATOM 1619 O O . LEU A 1 219 ? -16.688 27.766 22.75 1 97.06 219 LEU A O 1
ATOM 1623 N N . ARG A 1 220 ? -14.945 28.906 22.188 1 93.94 220 ARG A N 1
ATOM 1624 C CA . ARG A 1 220 ? -15.695 30.156 22.031 1 93.94 220 ARG A CA 1
ATOM 1625 C C . ARG A 1 220 ? -16.156 30.328 20.594 1 93.94 220 ARG A C 1
ATOM 1627 O O . ARG A 1 220 ? -15.602 29.734 19.672 1 93.94 220 ARG A O 1
ATOM 1634 N N . PRO A 1 221 ? -17.125 31.156 20.391 1 92.62 221 PRO A N 1
ATOM 1635 C CA . PRO A 1 221 ? -17.5 31.484 19.016 1 92.62 221 PRO A CA 1
ATOM 1636 C C . PRO A 1 221 ? -16.344 32.094 18.203 1 92.62 221 PRO A C 1
ATOM 1638 O O . PRO A 1 221 ? -15.523 32.812 18.766 1 92.62 221 PRO A O 1
ATOM 1641 N N . GLY A 1 222 ? -16.281 31.766 16.984 1 95.25 222 GLY A N 1
ATOM 1642 C CA . GLY A 1 222 ? -15.312 32.375 16.094 1 95.25 222 GLY A CA 1
ATOM 1643 C C . GLY A 1 222 ? -14.008 31.609 16.016 1 95.25 222 GLY A C 1
ATOM 1644 O O . GLY A 1 222 ? -13.133 31.953 15.219 1 95.25 222 GLY A O 1
ATOM 1645 N N . VAL A 1 223 ? -13.859 30.547 16.75 1 97.25 223 VAL A N 1
ATOM 1646 C CA . VAL A 1 223 ? -12.617 29.781 16.812 1 97.25 223 VAL A CA 1
ATOM 1647 C C . VAL A 1 223 ? -12.453 28.953 15.547 1 97.25 223 VAL A C 1
ATOM 1649 O O . VAL A 1 223 ? -13.438 28.547 14.922 1 97.25 223 VAL A O 1
ATOM 1652 N N . HIS A 1 224 ? -11.234 28.812 15.109 1 98.5 224 HIS A N 1
ATOM 1653 C CA . HIS A 1 224 ? -10.883 27.844 14.086 1 98.5 224 HIS A CA 1
ATOM 1654 C C . HIS A 1 224 ? -10.289 26.578 14.703 1 98.5 224 HIS A C 1
ATOM 1656 O O . HIS A 1 224 ? -9.391 26.656 15.539 1 98.5 224 HIS A O 1
ATOM 1662 N N . VAL A 1 225 ? -10.797 25.422 14.289 1 98.81 225 VAL A N 1
ATOM 1663 C CA . VAL A 1 225 ? -10.281 24.141 14.797 1 98.81 225 VAL A CA 1
ATOM 1664 C C . VAL A 1 225 ? -9.703 23.328 13.641 1 98.81 225 VAL A C 1
ATOM 1666 O O . VAL A 1 225 ? -10.352 23.156 12.602 1 98.81 225 VAL A O 1
ATOM 1669 N N . THR A 1 226 ? -8.508 22.891 13.766 1 98.81 226 THR A N 1
ATOM 1670 C CA . THR A 1 226 ? -7.922 21.922 12.852 1 98.81 226 THR A CA 1
ATOM 1671 C C . THR A 1 226 ? -7.711 20.578 13.562 1 98.81 226 THR A C 1
ATOM 1673 O O . THR A 1 226 ? -6.973 20.5 14.547 1 98.81 226 THR A O 1
ATOM 1676 N N . ALA A 1 227 ? -8.359 19.578 13.078 1 98.75 227 ALA A N 1
ATOM 1677 C CA . ALA A 1 227 ? -8.211 18.234 13.625 1 98.75 227 ALA A CA 1
ATOM 1678 C C . ALA A 1 227 ? -7.336 17.359 12.727 1 98.75 227 ALA A C 1
ATOM 1680 O O . ALA A 1 227 ? -7.637 17.172 11.547 1 98.75 227 ALA A O 1
ATOM 1681 N N . ILE A 1 228 ? -6.312 16.766 13.289 1 97.94 228 ILE A N 1
ATOM 1682 C CA . ILE A 1 228 ? -5.281 16.094 12.516 1 97.94 228 ILE A CA 1
ATOM 1683 C C . ILE A 1 228 ? -5.277 14.602 12.852 1 97.94 228 ILE A C 1
ATOM 1685 O O . ILE A 1 228 ? -4.914 13.766 12.016 1 97.94 228 ILE A O 1
ATOM 1689 N N . GLY A 1 229 ? -5.719 14.211 13.969 1 95.25 229 GLY A N 1
ATOM 1690 C CA . GLY A 1 229 ? -5.398 12.914 14.555 1 95.25 229 GLY A CA 1
ATOM 1691 C C . GLY A 1 229 ? -6.223 11.781 13.984 1 95.25 229 GLY A C 1
ATOM 1692 O O . GLY A 1 229 ? -5.77 10.633 13.953 1 95.25 229 GLY A O 1
ATOM 1693 N N . SER A 1 230 ? -7.434 12.055 13.602 1 94.94 230 SER A N 1
ATOM 1694 C CA . SER A 1 230 ? -8.32 11.008 13.109 1 94.94 230 SER A CA 1
ATOM 1695 C C . SER A 1 230 ? -7.941 10.594 11.688 1 94.94 230 SER A C 1
ATOM 1697 O O . SER A 1 230 ? -8.289 11.273 10.719 1 94.94 230 SER A O 1
ATOM 1699 N N . ASP A 1 231 ? -7.203 9.43 11.602 1 92 231 ASP A N 1
ATOM 1700 C CA . ASP A 1 231 ? -6.742 8.969 10.289 1 92 231 ASP A CA 1
ATOM 1701 C C . ASP A 1 231 ? -7.027 7.484 10.094 1 92 231 ASP A C 1
ATOM 1703 O O . ASP A 1 231 ? -6.414 6.836 9.242 1 92 231 ASP A O 1
ATOM 1707 N N . SER A 1 232 ? -7.793 6.891 10.961 1 92 232 SER A N 1
ATOM 1708 C CA . SER A 1 232 ? -8.234 5.504 10.883 1 92 232 SER A CA 1
ATOM 1709 C C . SER A 1 232 ? -9.648 5.344 11.43 1 92 232 SER A C 1
ATOM 1711 O O . SER A 1 232 ? -10.117 6.18 12.203 1 92 232 SER A O 1
ATOM 1713 N N . PRO A 1 233 ? -10.297 4.262 11.023 1 91.44 233 PRO A N 1
ATOM 1714 C CA . PRO A 1 233 ? -11.625 4.023 11.594 1 91.44 233 PRO A CA 1
ATOM 1715 C C . PRO A 1 233 ? -11.609 3.986 13.125 1 91.44 233 PRO A C 1
ATOM 1717 O O . PRO A 1 233 ? -10.719 3.369 13.719 1 91.44 233 PRO A O 1
ATOM 1720 N N . GLY A 1 234 ? -12.5 4.688 13.688 1 92.44 234 GLY A N 1
ATOM 1721 C CA . GLY A 1 234 ? -12.633 4.641 15.141 1 92.44 234 GLY A CA 1
ATOM 1722 C C . GLY A 1 234 ? -11.922 5.781 15.836 1 92.44 234 GLY A C 1
ATOM 1723 O O . GLY A 1 234 ? -12.242 6.117 16.984 1 92.44 234 GLY A O 1
ATOM 1724 N N . LYS A 1 235 ? -10.969 6.359 15.195 1 92.81 235 LYS A N 1
ATOM 1725 C CA . LYS A 1 235 ? -10.297 7.52 15.781 1 92.81 235 LYS A CA 1
ATOM 1726 C C . LYS A 1 235 ? -11.18 8.758 15.703 1 92.81 235 LYS A C 1
ATOM 1728 O O . LYS A 1 235 ? -11.883 8.969 14.711 1 92.81 235 LYS A O 1
ATOM 1733 N N . ARG A 1 236 ? -11.086 9.516 16.812 1 95.5 236 ARG A N 1
ATOM 1734 C CA . ARG A 1 236 ? -11.859 10.75 16.891 1 95.5 236 ARG A CA 1
ATOM 1735 C C . ARG A 1 236 ? -11.289 11.688 17.953 1 95.5 236 ARG A C 1
ATOM 1737 O O . ARG A 1 236 ? -11.023 11.273 19.078 1 95.5 236 ARG A O 1
ATOM 1744 N N . GLU A 1 237 ? -11.156 12.898 17.547 1 97.75 237 GLU A N 1
ATOM 1745 C CA . GLU A 1 237 ? -10.633 13.883 18.5 1 97.75 237 GLU A CA 1
ATOM 1746 C C . GLU A 1 237 ? -11.727 14.852 18.938 1 97.75 237 GLU A C 1
ATOM 1748 O O . GLU A 1 237 ? -11.703 15.359 20.062 1 97.75 237 GLU A O 1
ATOM 1753 N N . LEU A 1 238 ? -12.742 15.086 18.078 1 98.44 238 LEU A N 1
ATOM 1754 C CA . LEU A 1 238 ? -13.727 16.141 18.297 1 98.44 238 LEU A CA 1
ATOM 1755 C C . LEU A 1 238 ? -15.078 15.547 18.672 1 98.44 238 LEU A C 1
ATOM 1757 O O . LEU A 1 238 ? -15.5 14.539 18.094 1 98.44 238 LEU A O 1
ATOM 1761 N N . ASP A 1 239 ? -15.719 16.203 19.609 1 96.94 239 ASP A N 1
ATOM 1762 C CA . ASP A 1 239 ? -17.156 15.992 19.781 1 96.94 239 ASP A CA 1
ATOM 1763 C C . ASP A 1 239 ? -17.922 16.344 18.5 1 96.94 239 ASP A C 1
ATOM 1765 O O . ASP A 1 239 ? -17.719 17.422 17.922 1 96.94 239 ASP A O 1
ATOM 1769 N N . PRO A 1 240 ? -18.797 15.391 18.125 1 96.88 240 PRO A N 1
ATOM 1770 C CA . PRO A 1 240 ? -19.547 15.648 16.891 1 96.88 240 PRO A CA 1
ATOM 1771 C C . PRO A 1 240 ? -20.297 16.984 16.922 1 96.88 240 PRO A C 1
ATOM 1773 O O . PRO A 1 240 ? -20.516 17.578 15.875 1 96.88 240 PRO A O 1
ATOM 1776 N N . ALA A 1 241 ? -20.656 17.438 18.078 1 96.5 241 ALA A N 1
ATOM 1777 C CA . ALA A 1 241 ? -21.375 18.703 18.234 1 96.5 241 ALA A CA 1
ATOM 1778 C C . ALA A 1 241 ? -20.562 19.875 17.688 1 96.5 241 ALA A C 1
ATOM 1780 O O . ALA A 1 241 ? -21.125 20.859 17.219 1 96.5 241 ALA A O 1
ATOM 1781 N N . ILE A 1 242 ? -19.234 19.75 17.719 1 97.94 242 ILE A N 1
ATOM 1782 C CA . ILE A 1 242 ? -18.344 20.797 17.188 1 97.94 242 ILE A CA 1
ATOM 1783 C C . ILE A 1 242 ? -18.547 20.906 15.68 1 97.94 242 ILE A C 1
ATOM 1785 O O . ILE A 1 242 ? -18.672 22.016 15.148 1 97.94 242 ILE A O 1
ATOM 1789 N N . LEU A 1 243 ? -18.578 19.781 15.031 1 97.94 243 LEU A N 1
ATOM 1790 C CA . LEU A 1 243 ? -18.734 19.734 13.578 1 97.94 243 LEU A CA 1
ATOM 1791 C C . LEU A 1 243 ? -20.125 20.219 13.172 1 97.94 243 LEU A C 1
ATOM 1793 O O . LEU A 1 243 ? -20.266 20.984 12.219 1 97.94 243 LEU A O 1
ATOM 1797 N N . LEU A 1 244 ? -21.109 19.766 13.914 1 95.88 244 LEU A N 1
ATOM 1798 C CA . LEU A 1 244 ? -22.5 20.078 13.594 1 95.88 244 LEU A CA 1
ATOM 1799 C C . LEU A 1 244 ? -22.781 21.562 13.805 1 95.88 244 LEU A C 1
ATOM 1801 O O . LEU A 1 244 ? -23.625 22.156 13.125 1 95.88 244 LEU A O 1
ATOM 1805 N N . ALA A 1 245 ? -22.062 22.203 14.695 1 95.62 245 ALA A N 1
ATOM 1806 C CA . ALA A 1 245 ? -22.297 23.594 15.047 1 95.62 245 ALA A CA 1
ATOM 1807 C C . ALA A 1 245 ? -21.438 24.531 14.203 1 95.62 245 ALA A C 1
ATOM 1809 O O . ALA A 1 245 ? -21.656 25.734 14.172 1 95.62 245 ALA A O 1
ATOM 1810 N N . ALA A 1 246 ? -20.469 24 13.5 1 97.62 246 ALA A N 1
ATOM 1811 C CA . ALA A 1 246 ? -19.516 24.828 12.75 1 97.62 246 ALA A CA 1
ATOM 1812 C C . ALA A 1 246 ? -20.188 25.5 11.562 1 97.62 246 ALA A C 1
ATOM 1814 O O . ALA A 1 246 ? -21.078 24.906 10.938 1 97.62 246 ALA A O 1
ATOM 1815 N N . ASP A 1 247 ? -19.781 26.719 11.258 1 97.56 247 ASP A N 1
ATOM 1816 C CA . ASP A 1 247 ? -20.266 27.422 10.078 1 97.56 247 ASP A CA 1
ATOM 1817 C C . ASP A 1 247 ? -19.672 26.828 8.797 1 97.56 247 ASP A C 1
ATOM 1819 O O . ASP A 1 247 ? -20.312 26.844 7.742 1 97.56 247 ASP A O 1
ATOM 1823 N N . ILE A 1 248 ? -18.438 26.391 8.914 1 98.06 248 ILE A N 1
ATOM 1824 C CA . ILE A 1 248 ? -17.734 25.781 7.793 1 98.06 248 ILE A CA 1
ATOM 1825 C C . ILE A 1 248 ? -16.906 24.594 8.281 1 98.06 248 ILE A C 1
ATOM 1827 O O . ILE A 1 248 ? -16.172 24.688 9.266 1 98.06 248 ILE A O 1
ATOM 1831 N N . VAL A 1 249 ? -17.062 23.484 7.625 1 98.62 249 VAL A N 1
ATOM 1832 C CA . VAL A 1 249 ? -16.203 22.312 7.789 1 98.62 249 VAL A CA 1
ATOM 1833 C C . VAL A 1 249 ? -15.461 22.031 6.488 1 98.62 249 VAL A C 1
ATOM 1835 O O . VAL A 1 249 ? -16.078 21.766 5.457 1 98.62 249 VAL A O 1
ATOM 1838 N N . ALA A 1 250 ? -14.172 22.188 6.535 1 98.75 250 ALA A N 1
ATOM 1839 C CA . ALA A 1 250 ? -13.328 21.906 5.375 1 98.75 250 ALA A CA 1
ATOM 1840 C C . ALA A 1 250 ? -12.516 20.625 5.582 1 98.75 250 ALA A C 1
ATOM 1842 O O . ALA A 1 250 ? -11.922 20.422 6.645 1 98.75 250 ALA A O 1
ATOM 1843 N N . VAL A 1 251 ? -12.516 19.797 4.605 1 98.69 251 VAL A N 1
ATOM 1844 C CA . VAL A 1 251 ? -11.797 18.516 4.68 1 98.69 251 VAL A CA 1
ATOM 1845 C C . VAL A 1 251 ? -10.82 18.406 3.51 1 98.69 251 VAL A C 1
ATOM 1847 O O . VAL A 1 251 ? -10.859 19.234 2.586 1 98.69 251 VAL A O 1
ATOM 1850 N N . ASP A 1 252 ? -9.867 17.5 3.625 1 98.06 252 ASP A N 1
ATOM 1851 C CA . ASP A 1 252 ? -9.008 17.25 2.475 1 98.06 252 ASP A CA 1
ATOM 1852 C C . ASP A 1 252 ? -9.727 16.391 1.437 1 98.06 252 ASP A C 1
ATOM 1854 O O . ASP A 1 252 ? -9.586 16.609 0.233 1 98.06 252 ASP A O 1
ATOM 1858 N N . ASP A 1 253 ? -10.484 15.469 1.896 1 96.62 253 ASP A N 1
ATOM 1859 C CA . ASP A 1 253 ? -11.312 14.594 1.065 1 96.62 253 ASP A CA 1
ATOM 1860 C C . ASP A 1 253 ? -12.586 14.18 1.801 1 96.62 253 ASP A C 1
ATOM 1862 O O . ASP A 1 253 ? -12.516 13.477 2.812 1 96.62 253 ASP A O 1
ATOM 1866 N N . PRO A 1 254 ? -13.719 14.57 1.275 1 95.88 254 PRO A N 1
ATOM 1867 C CA . PRO A 1 254 ? -14.969 14.312 1.994 1 95.88 254 PRO A CA 1
ATOM 1868 C C . PRO A 1 254 ? -15.25 12.82 2.184 1 95.88 254 PRO A C 1
ATOM 1870 O O . PRO A 1 254 ? -15.688 12.406 3.258 1 95.88 254 PRO A O 1
ATOM 1873 N N . ARG A 1 255 ? -15.047 12.008 1.145 1 94.25 255 ARG A N 1
ATOM 1874 C CA . ARG A 1 255 ? -15.297 10.57 1.236 1 94.25 255 ARG A CA 1
ATOM 1875 C C . ARG A 1 255 ? -14.391 9.914 2.271 1 94.25 255 ARG A C 1
ATOM 1877 O O . ARG A 1 255 ? -14.844 9.086 3.062 1 94.25 255 ARG A O 1
ATOM 1884 N N . GLN A 1 256 ? -13.219 10.32 2.258 1 96.5 256 GLN A N 1
ATOM 1885 C CA . GLN A 1 256 ? -12.25 9.773 3.207 1 96.5 256 GLN A CA 1
ATOM 1886 C C . GLN A 1 256 ? -12.57 10.219 4.633 1 96.5 256 GLN A C 1
ATOM 1888 O O . GLN A 1 256 ? -12.5 9.414 5.566 1 96.5 256 GLN A O 1
ATOM 1893 N N . SER A 1 257 ? -12.883 11.477 4.801 1 97 257 SER A N 1
ATOM 1894 C CA . SER A 1 257 ? -13.172 12.008 6.129 1 97 257 SER A CA 1
ATOM 1895 C C . SER A 1 257 ? -14.383 11.328 6.75 1 97 257 SER A C 1
ATOM 1897 O O . SER A 1 257 ? -14.469 11.188 7.973 1 97 257 SER A O 1
ATOM 1899 N N . ALA A 1 258 ? -15.32 10.906 5.934 1 96.12 258 ALA A N 1
ATOM 1900 C CA . ALA A 1 258 ? -16.5 10.195 6.406 1 96.12 258 ALA A CA 1
ATOM 1901 C C . ALA A 1 258 ? -16.156 8.781 6.844 1 96.12 258 ALA A C 1
ATOM 1903 O O . ALA A 1 258 ? -16.875 8.18 7.656 1 96.12 258 ALA A O 1
ATOM 1904 N N . ARG A 1 259 ? -15.039 8.289 6.359 1 95.06 259 ARG A N 1
ATOM 1905 C CA . ARG A 1 259 ? -14.672 6.902 6.637 1 95.06 259 ARG A CA 1
ATOM 1906 C C . ARG A 1 259 ? -13.617 6.828 7.742 1 95.06 259 ARG A C 1
ATOM 1908 O O . ARG A 1 259 ? -13.641 5.906 8.562 1 95.06 259 ARG A O 1
ATOM 1915 N N . ILE A 1 260 ? -12.664 7.793 7.73 1 95.31 260 ILE A N 1
ATOM 1916 C CA . ILE A 1 260 ? -11.562 7.66 8.68 1 95.31 260 ILE A CA 1
ATOM 1917 C C . ILE A 1 260 ? -11.289 9.008 9.352 1 95.31 260 ILE A C 1
ATOM 1919 O O . ILE A 1 260 ? -10.367 9.125 10.156 1 95.31 260 ILE A O 1
ATOM 1923 N N . GLY A 1 261 ? -11.984 10.031 9.109 1 96.88 261 GLY A N 1
ATOM 1924 C CA . GLY A 1 261 ? -11.82 11.344 9.719 1 96.88 261 GLY A CA 1
ATOM 1925 C C . GLY A 1 261 ? -12.836 11.625 10.805 1 96.88 261 GLY A C 1
ATOM 1926 O O . GLY A 1 261 ? -13.398 10.703 11.398 1 96.88 261 GLY A O 1
ATOM 1927 N N . GLU A 1 262 ? -13 12.914 11.141 1 98.19 262 GLU A N 1
ATOM 1928 C CA . GLU A 1 262 ? -13.898 13.352 12.203 1 98.19 262 GLU A CA 1
ATOM 1929 C C . GLU A 1 262 ? -15.359 13.219 11.789 1 98.19 262 GLU A C 1
ATOM 1931 O O . GLU A 1 262 ? -16.25 13.289 12.625 1 98.19 262 GLU A O 1
ATOM 1936 N N . LEU A 1 263 ? -15.578 12.984 10.516 1 98.06 263 LEU A N 1
ATOM 1937 C CA . LEU A 1 263 ? -16.953 12.938 10.023 1 98.06 263 LEU A CA 1
ATOM 1938 C C . LEU A 1 263 ? -17.531 11.539 10.172 1 98.06 263 LEU A C 1
ATOM 1940 O O . LEU A 1 263 ? -18.703 11.32 9.875 1 98.06 263 LEU A O 1
ATOM 1944 N N . GLN A 1 264 ? -16.766 10.594 10.609 1 96.44 264 GLN A N 1
ATOM 1945 C CA . GLN A 1 264 ? -17.188 9.195 10.719 1 96.44 264 GLN A CA 1
ATOM 1946 C C . GLN A 1 264 ? -18.516 9.07 11.453 1 96.44 264 GLN A C 1
ATOM 1948 O O . GLN A 1 264 ? -19.344 8.234 11.094 1 96.44 264 GLN A O 1
ATOM 1953 N N . ASP A 1 265 ? -18.719 9.938 12.445 1 92.94 265 ASP A N 1
ATOM 1954 C CA . ASP A 1 265 ? -19.875 9.758 13.32 1 92.94 265 ASP A CA 1
ATOM 1955 C C . ASP A 1 265 ? -20.984 10.758 12.977 1 92.94 265 ASP A C 1
ATOM 1957 O O . ASP A 1 265 ? -21.906 10.969 13.766 1 92.94 265 ASP A O 1
ATOM 1961 N N . ILE A 1 266 ? -20.859 11.422 11.977 1 96.62 266 ILE A N 1
ATOM 1962 C CA . ILE A 1 266 ? -21.891 12.344 11.523 1 96.62 266 ILE A CA 1
ATOM 1963 C C . ILE A 1 266 ? -22.875 11.617 10.609 1 96.62 266 ILE A C 1
ATOM 1965 O O . ILE A 1 266 ? -22.469 10.969 9.648 1 96.62 266 ILE A O 1
ATOM 1969 N N . PRO A 1 267 ? -24.172 11.695 10.875 1 95.69 267 PRO A N 1
ATOM 1970 C CA . PRO A 1 267 ? -25.172 11.031 10.031 1 95.69 267 PRO A CA 1
ATOM 1971 C C . PRO A 1 267 ? -25.062 11.445 8.562 1 95.69 267 PRO A C 1
ATOM 1973 O O . PRO A 1 267 ? -24.828 12.617 8.266 1 95.69 267 PRO A O 1
ATOM 1976 N N . GLN A 1 268 ? -25.281 10.492 7.746 1 94.81 268 GLN A N 1
ATOM 1977 C CA . GLN A 1 268 ? -25.141 10.703 6.309 1 94.81 268 GLN A CA 1
ATOM 1978 C C . GLN A 1 268 ? -26.078 11.812 5.832 1 94.81 268 GLN A C 1
ATOM 1980 O O . GLN A 1 268 ? -25.719 12.594 4.949 1 94.81 268 GLN A O 1
ATOM 1985 N N . ALA A 1 269 ? -27.25 11.852 6.367 1 95.94 269 ALA A N 1
ATOM 1986 C CA . ALA A 1 269 ? -28.219 12.875 6.004 1 95.94 269 ALA A CA 1
ATOM 1987 C C . ALA A 1 269 ? -27.688 14.273 6.32 1 95.94 269 ALA A C 1
ATOM 1989 O O . ALA A 1 269 ? -27.891 15.211 5.555 1 95.94 269 ALA A O 1
ATOM 1990 N N . ASP A 1 270 ? -27.031 14.406 7.434 1 96.19 270 ASP A N 1
ATOM 1991 C CA . ASP A 1 270 ? -26.453 15.68 7.832 1 96.19 270 ASP A CA 1
ATOM 1992 C C . ASP A 1 270 ? -25.281 16.047 6.926 1 96.19 270 ASP A C 1
ATOM 1994 O O . ASP A 1 270 ? -25.125 17.219 6.547 1 96.19 270 ASP A O 1
ATOM 1998 N N . LEU A 1 271 ? -24.484 15.07 6.586 1 96.25 271 LEU A N 1
ATOM 1999 C CA . LEU A 1 271 ? -23.359 15.312 5.68 1 96.25 271 LEU A CA 1
ATOM 2000 C C . LEU A 1 271 ? -23.859 15.773 4.316 1 96.25 271 LEU A C 1
ATOM 2002 O O . LEU A 1 271 ? -23.297 16.703 3.727 1 96.25 271 LEU A O 1
ATOM 2006 N N . ALA A 1 272 ? -24.875 15.102 3.871 1 95.94 272 ALA A N 1
ATOM 2007 C CA . ALA A 1 272 ? -25.453 15.469 2.586 1 95.94 272 ALA A CA 1
ATOM 2008 C C . ALA A 1 272 ? -26 16.891 2.615 1 95.94 272 ALA A C 1
ATOM 2010 O O . ALA A 1 272 ? -25.797 17.656 1.67 1 95.94 272 ALA A O 1
ATOM 2011 N N . ALA A 1 273 ? -26.688 17.219 3.66 1 96.44 273 ALA A N 1
ATOM 2012 C CA . ALA A 1 273 ? -27.25 18.562 3.818 1 96.44 273 ALA A CA 1
ATOM 2013 C C . ALA A 1 273 ? -26.141 19.609 3.869 1 96.44 273 ALA A C 1
ATOM 2015 O O . ALA A 1 273 ? -26.234 20.656 3.232 1 96.44 273 ALA A O 1
ATOM 2016 N N . ALA A 1 274 ? -25.094 19.328 4.602 1 96.06 274 ALA A N 1
ATOM 2017 C CA . ALA A 1 274 ? -23.969 20.25 4.746 1 96.06 274 ALA A CA 1
ATOM 2018 C C . ALA A 1 274 ? -23.25 20.438 3.416 1 96.06 274 ALA A C 1
ATOM 2020 O O . ALA A 1 274 ? -22.781 21.547 3.111 1 96.06 274 ALA A O 1
ATOM 2021 N N . THR A 1 275 ? -23.156 19.375 2.695 1 95.25 275 THR A N 1
ATOM 2022 C CA . THR A 1 275 ? -22.562 19.453 1.367 1 95.25 275 THR A CA 1
ATOM 2023 C C . THR A 1 275 ? -23.406 20.328 0.444 1 95.25 275 THR A C 1
ATOM 2025 O O . THR A 1 275 ? -22.875 21.188 -0.271 1 95.25 275 THR A O 1
ATOM 2028 N N . SER A 1 276 ? -24.688 20.141 0.513 1 95.94 276 SER A N 1
ATOM 2029 C CA . SER A 1 276 ? -25.625 20.844 -0.355 1 95.94 276 SER A CA 1
ATOM 2030 C C . SER A 1 276 ? -25.625 22.344 -0.067 1 95.94 276 SER A C 1
ATOM 2032 O O . SER A 1 276 ? -25.719 23.156 -0.987 1 95.94 276 SER A O 1
ATOM 2034 N N . ASN A 1 277 ? -25.516 22.703 1.151 1 95.75 277 ASN A N 1
ATOM 2035 C CA . ASN A 1 277 ? -25.594 24.125 1.484 1 95.75 277 ASN A CA 1
ATOM 2036 C C . ASN A 1 277 ? -24.219 24.766 1.505 1 95.75 277 ASN A C 1
ATOM 2038 O O . ASN A 1 277 ? -24.078 25.953 1.795 1 95.75 277 ASN A O 1
ATOM 2042 N N . GLY A 1 278 ? -23.141 23.984 1.329 1 94.69 278 GLY A N 1
ATOM 2043 C CA . GLY A 1 278 ? -21.797 24.516 1.175 1 94.69 278 GLY A CA 1
ATOM 2044 C C . GLY A 1 278 ? -21.031 24.578 2.482 1 94.69 278 GLY A C 1
ATOM 2045 O O . GLY A 1 278 ? -19.859 24.984 2.502 1 94.69 278 GLY A O 1
ATOM 2046 N N . SER A 1 279 ? -21.672 24.219 3.576 1 96.69 279 SER A N 1
ATOM 2047 C CA . SER A 1 279 ? -20.984 24.297 4.867 1 96.69 279 SER A CA 1
ATOM 2048 C C . SER A 1 279 ? -19.953 23.188 5.004 1 96.69 279 SER A C 1
ATOM 2050 O O . SER A 1 279 ? -19.031 23.281 5.832 1 96.69 279 SER A O 1
ATOM 2052 N N . LEU A 1 280 ? -20.125 22.109 4.316 1 98.19 280 LEU A N 1
ATOM 2053 C CA . LEU A 1 280 ? -19.078 21.109 4.137 1 98.19 280 LEU A CA 1
ATOM 2054 C C . LEU A 1 280 ? -18.391 21.281 2.789 1 98.19 280 LEU A C 1
ATOM 2056 O O . LEU A 1 280 ? -19.031 21.203 1.741 1 98.19 280 LEU A O 1
ATOM 2060 N N . THR A 1 281 ? -17.125 21.578 2.838 1 98.25 281 THR A N 1
ATOM 2061 C CA . THR A 1 281 ? -16.344 21.828 1.635 1 98.25 281 THR A CA 1
ATOM 2062 C C . THR A 1 281 ? -14.961 21.219 1.747 1 98.25 281 THR A C 1
ATOM 2064 O O . THR A 1 281 ? -14.719 20.375 2.617 1 98.25 281 THR A O 1
ATOM 2067 N N . THR A 1 282 ? -14.102 21.5 0.789 1 98.75 282 THR A N 1
ATOM 2068 C CA . THR A 1 282 ? -12.734 21 0.835 1 98.75 282 THR A CA 1
ATOM 2069 C C . THR A 1 282 ? -11.734 22.156 0.844 1 98.75 282 THR A C 1
ATOM 2071 O O . THR A 1 282 ? -12.039 23.25 0.379 1 98.75 282 THR A O 1
ATOM 2074 N N . LEU A 1 283 ? -10.57 21.859 1.403 1 98.75 283 LEU A N 1
ATOM 2075 C CA . LEU A 1 283 ? -9.5 22.844 1.315 1 98.75 283 LEU A CA 1
ATOM 2076 C C . LEU A 1 283 ? -9.195 23.188 -0.138 1 98.75 283 LEU A C 1
ATOM 2078 O O . LEU A 1 283 ? -8.867 24.328 -0.457 1 98.75 283 LEU A O 1
ATOM 2082 N N . GLY A 1 284 ? -9.266 22.188 -1 1 98.75 284 GLY A N 1
ATOM 2083 C CA . GLY A 1 284 ? -9.062 22.422 -2.42 1 98.75 284 GLY A CA 1
ATOM 2084 C C . GLY A 1 284 ? -10.062 23.406 -3.01 1 98.75 284 GLY A C 1
ATOM 2085 O O . GLY A 1 284 ? -9.68 24.297 -3.773 1 98.75 284 GLY A O 1
ATOM 2086 N N . THR A 1 285 ? -11.312 23.219 -2.668 1 98.38 285 THR A N 1
ATOM 2087 C CA . THR A 1 285 ? -12.352 24.125 -3.146 1 98.38 285 THR A CA 1
ATOM 2088 C C . THR A 1 285 ? -12.117 25.547 -2.639 1 98.38 285 THR A C 1
ATOM 2090 O O . THR A 1 285 ? -12.266 26.516 -3.391 1 98.38 285 THR A O 1
ATOM 2093 N N . LEU A 1 286 ? -11.766 25.656 -1.405 1 98.56 286 LEU A N 1
ATOM 2094 C CA . LEU A 1 286 ? -11.484 26.969 -0.833 1 98.56 286 LEU A CA 1
ATOM 2095 C C . LEU A 1 286 ? -10.297 27.625 -1.532 1 98.56 286 LEU A C 1
ATOM 2097 O O . LEU A 1 286 ? -10.305 28.844 -1.757 1 98.56 286 LEU A O 1
ATOM 2101 N N . LEU A 1 287 ? -9.297 26.844 -1.844 1 98.5 287 LEU A N 1
ATOM 2102 C CA . LEU A 1 287 ? -8.141 27.359 -2.561 1 98.5 287 LEU A CA 1
ATOM 2103 C C . LEU A 1 287 ? -8.523 27.797 -3.973 1 98.5 287 LEU A C 1
ATOM 2105 O O . LEU A 1 287 ? -8.039 28.812 -4.465 1 98.5 287 LEU A O 1
ATOM 2109 N N . HIS A 1 288 ? -9.32 27.016 -4.57 1 97.88 288 HIS A N 1
ATOM 2110 C CA . HIS A 1 288 ? -9.703 27.25 -5.957 1 97.88 288 HIS A CA 1
ATOM 2111 C C . HIS A 1 288 ? -10.68 28.406 -6.074 1 97.88 288 HIS A C 1
ATOM 2113 O O . HIS A 1 288 ? -10.484 29.297 -6.906 1 97.88 288 HIS A O 1
ATOM 2119 N N . ASP A 1 289 ? -11.742 28.406 -5.262 1 97.38 289 ASP A N 1
ATOM 2120 C CA . ASP A 1 289 ? -12.844 29.359 -5.391 1 97.38 289 ASP A CA 1
ATOM 2121 C C . ASP A 1 289 ? -12.648 30.562 -4.477 1 97.38 289 ASP A C 1
ATOM 2123 O O . ASP A 1 289 ? -13.305 31.594 -4.648 1 97.38 289 ASP A O 1
ATOM 2127 N N . GLY A 1 290 ? -11.742 30.453 -3.582 1 96.31 290 GLY A N 1
ATOM 2128 C CA . GLY A 1 290 ? -11.586 31.453 -2.539 1 96.31 290 GLY A CA 1
ATOM 2129 C C . GLY A 1 290 ? -12.336 31.094 -1.264 1 96.31 290 GLY A C 1
ATOM 2130 O O . GLY A 1 290 ? -13.461 30.594 -1.314 1 96.31 290 GLY A O 1
ATOM 2131 N N . ALA A 1 291 ? -11.727 31.328 -0.188 1 94.56 291 ALA A N 1
ATOM 2132 C CA . ALA A 1 291 ? -12.367 31.125 1.109 1 94.56 291 ALA A CA 1
ATOM 2133 C C . ALA A 1 291 ? -13.289 32.281 1.449 1 94.56 291 ALA A C 1
ATOM 2135 O O . ALA A 1 291 ? -13.016 33.438 1.072 1 94.56 291 ALA A O 1
ATOM 2136 N N . PRO A 1 292 ? -14.375 31.984 2.125 1 94.19 292 PRO A N 1
ATOM 2137 C CA . PRO A 1 292 ? -15.18 33.125 2.594 1 94.19 292 PRO A CA 1
ATOM 2138 C C . PRO A 1 292 ? -14.422 34.031 3.553 1 94.19 292 PRO A C 1
ATOM 2140 O O . PRO A 1 292 ? -13.562 33.562 4.301 1 94.19 292 PRO A O 1
ATOM 2143 N N . PRO A 1 293 ? -14.75 35.281 3.516 1 93.69 293 PRO A N 1
ATOM 2144 C CA . PRO A 1 293 ? -14.07 36.188 4.438 1 93.69 293 PRO A CA 1
ATOM 2145 C C . PRO A 1 293 ? -14.242 35.781 5.898 1 93.69 293 PRO A C 1
ATOM 2147 O O . PRO A 1 293 ? -15.32 35.312 6.293 1 93.69 293 PRO A O 1
ATOM 2150 N N . TRP A 1 294 ? -13.234 35.969 6.602 1 93.69 294 TRP A N 1
ATOM 2151 C CA . TRP A 1 294 ? -13.273 35.656 8.031 1 93.69 294 TRP A CA 1
ATOM 2152 C C . TRP A 1 294 ? -14.172 36.656 8.766 1 93.69 294 TRP A C 1
ATOM 2154 O O . TRP A 1 294 ? -14.195 37.844 8.438 1 93.69 294 TRP A O 1
ATOM 2164 N N . THR A 1 295 ? -14.898 36.188 9.773 1 94.56 295 THR A N 1
ATOM 2165 C CA . THR A 1 295 ? -15.633 37 10.727 1 94.56 295 THR A CA 1
ATOM 2166 C C . THR A 1 295 ? -15.383 36.531 12.156 1 94.56 295 THR A C 1
ATOM 2168 O O . THR A 1 295 ? -15.055 35.375 12.375 1 94.56 295 THR A O 1
ATOM 2171 N N . ALA A 1 296 ? -15.555 37.375 13.062 1 94.19 296 ALA A N 1
ATOM 2172 C CA . ALA A 1 296 ? -15.266 37.062 14.461 1 94.19 296 ALA A CA 1
ATOM 2173 C C . ALA A 1 296 ? -16.219 36.031 15.008 1 94.19 296 ALA A C 1
ATOM 2175 O O . ALA A 1 296 ? -15.961 35.406 16.047 1 94.19 296 ALA A O 1
ATOM 2176 N N . THR A 1 297 ? -17.312 35.812 14.32 1 94.44 297 THR A N 1
ATOM 2177 C CA . THR A 1 297 ? -18.328 34.875 14.852 1 94.44 297 THR A CA 1
ATOM 2178 C C . THR A 1 297 ? -18.328 33.562 14.078 1 94.44 297 THR A C 1
ATOM 2180 O O . THR A 1 297 ? -18.969 32.594 14.492 1 94.44 297 THR A O 1
ATOM 2183 N N . ARG A 1 298 ? -17.656 33.469 12.969 1 95.44 298 ARG A N 1
ATOM 2184 C CA . ARG A 1 298 ? -17.656 32.25 12.141 1 95.44 298 ARG A CA 1
ATOM 2185 C C . ARG A 1 298 ? -16.734 31.188 12.734 1 95.44 298 ARG A C 1
ATOM 2187 O O . ARG A 1 298 ? -15.523 31.375 12.789 1 95.44 298 ARG A O 1
ATOM 2194 N N . THR A 1 299 ? -17.344 30.156 13.141 1 97.12 299 THR A N 1
ATOM 2195 C CA . THR A 1 299 ? -16.578 28.984 13.594 1 97.12 299 THR A CA 1
ATOM 2196 C C . THR A 1 299 ? -16.266 28.062 12.422 1 97.12 299 THR A C 1
ATOM 2198 O O . THR A 1 299 ? -17.156 27.734 11.633 1 97.12 299 THR A O 1
ATOM 2201 N N . SER A 1 300 ? -15.023 27.703 12.281 1 98.44 300 SER A N 1
ATOM 2202 C CA . SER A 1 300 ? -14.625 26.812 11.203 1 98.44 300 SER A CA 1
ATOM 2203 C C . SER A 1 300 ? -13.844 25.609 11.734 1 98.44 300 SER A C 1
ATOM 2205 O O . SER A 1 300 ? -13.164 25.719 12.758 1 98.44 300 SER A O 1
ATOM 2207 N N . VAL A 1 301 ? -13.992 24.484 11.055 1 98.75 301 VAL A N 1
ATOM 2208 C CA . VAL A 1 301 ? -13.289 23.25 11.391 1 98.75 301 VAL A CA 1
ATOM 2209 C C . VAL A 1 301 ? -12.617 22.688 10.141 1 98.75 301 VAL A C 1
ATOM 2211 O O . VAL A 1 301 ? -13.227 22.625 9.07 1 98.75 301 VAL A O 1
ATOM 2214 N N . ALA A 1 302 ? -11.383 22.406 10.273 1 98.88 302 ALA A N 1
ATOM 2215 C CA . ALA A 1 302 ? -10.695 21.594 9.281 1 98.88 302 ALA A CA 1
ATOM 2216 C C . ALA A 1 302 ? -10.469 20.172 9.805 1 98.88 302 ALA A C 1
ATOM 2218 O O . ALA A 1 302 ? -9.922 19.984 10.891 1 98.88 302 ALA A O 1
ATOM 2219 N N . ASP A 1 303 ? -10.945 19.219 9.117 1 98.69 303 ASP A N 1
ATOM 2220 C CA . ASP A 1 303 ? -10.742 17.797 9.383 1 98.69 303 ASP A CA 1
ATOM 2221 C C . ASP A 1 303 ? -9.82 17.172 8.336 1 98.69 303 ASP A C 1
ATOM 2223 O O . ASP A 1 303 ? -10.234 16.953 7.195 1 98.69 303 ASP A O 1
ATOM 2227 N N . LEU A 1 304 ? -8.648 16.875 8.773 1 98.5 304 LEU A N 1
ATOM 2228 C CA . LEU A 1 304 ? -7.629 16.469 7.82 1 98.5 304 LEU A CA 1
ATOM 2229 C C . LEU A 1 304 ? -7.133 15.055 8.141 1 98.5 304 LEU A C 1
ATOM 2231 O O . LEU A 1 304 ? -6.672 14.789 9.25 1 98.5 304 LEU A O 1
ATOM 2235 N N . SER A 1 305 ? -7.227 14.164 7.199 1 96.44 305 SER A N 1
ATOM 2236 C CA . SER A 1 305 ? -6.801 12.781 7.406 1 96.44 305 SER A CA 1
ATOM 2237 C C . SER A 1 305 ? -5.637 12.422 6.492 1 96.44 305 SER A C 1
ATOM 2239 O O . SER A 1 305 ? -5.066 11.336 6.605 1 96.44 305 SER A O 1
ATOM 2241 N N . GLY A 1 306 ? -5.25 13.32 5.664 1 97.56 306 GLY A N 1
ATOM 2242 C CA . GLY A 1 306 ? -4.133 13.078 4.766 1 97.56 306 GLY A CA 1
ATOM 2243 C C . GLY A 1 306 ? -4.523 12.281 3.533 1 97.56 306 GLY A C 1
ATOM 2244 O O . GLY A 1 306 ? -5.281 11.312 3.627 1 97.56 306 GLY A O 1
ATOM 2245 N N . THR A 1 307 ? -4.031 12.695 2.367 1 98 307 THR A N 1
ATOM 2246 C CA . THR A 1 307 ? -4.348 12.023 1.114 1 98 307 THR A CA 1
ATOM 2247 C C . THR A 1 307 ? -3.072 11.625 0.377 1 98 307 THR A C 1
ATOM 2249 O O . THR A 1 307 ? -2.006 12.195 0.62 1 98 307 THR A O 1
ATOM 2252 N N . GLY A 1 308 ? -3.234 10.625 -0.464 1 98.25 308 GLY A N 1
ATOM 2253 C CA . GLY A 1 308 ? -2.123 10.242 -1.319 1 98.25 308 GLY A CA 1
ATOM 2254 C C . GLY A 1 308 ? -1.657 11.359 -2.229 1 98.25 308 GLY A C 1
ATOM 2255 O O . GLY A 1 308 ? -0.485 11.414 -2.607 1 98.25 308 GLY A O 1
ATOM 2256 N N . ALA A 1 309 ? -2.557 12.266 -2.609 1 98.38 309 ALA A N 1
ATOM 2257 C CA . ALA A 1 309 ? -2.191 13.414 -3.432 1 98.38 309 ALA A CA 1
ATOM 2258 C C . ALA A 1 309 ? -1.148 14.281 -2.73 1 98.38 309 ALA A C 1
ATOM 2260 O O . ALA A 1 309 ? -0.225 14.789 -3.369 1 98.38 309 ALA A O 1
ATOM 2261 N N . GLN A 1 310 ? -1.316 14.469 -1.444 1 98.75 310 GLN A N 1
ATOM 2262 C CA . GLN A 1 310 ? -0.343 15.227 -0.665 1 98.75 310 GLN A CA 1
ATOM 2263 C C . GLN A 1 310 ? 1.017 14.531 -0.66 1 98.75 310 GLN A C 1
ATOM 2265 O O . GLN A 1 310 ? 2.055 15.195 -0.758 1 98.75 310 GLN A O 1
ATOM 2270 N N . ASP A 1 311 ? 1.047 13.211 -0.547 1 98.56 311 ASP A N 1
ATOM 2271 C CA . ASP A 1 311 ? 2.285 12.445 -0.602 1 98.56 311 ASP A CA 1
ATOM 2272 C C . ASP A 1 311 ? 2.955 12.57 -1.968 1 98.56 311 ASP A C 1
ATOM 2274 O O . ASP A 1 311 ? 4.176 12.734 -2.055 1 98.56 311 ASP A O 1
ATOM 2278 N N . ALA A 1 312 ? 2.135 12.492 -3.014 1 98.31 312 ALA A N 1
ATOM 2279 C CA . ALA A 1 312 ? 2.66 12.625 -4.371 1 98.31 312 ALA A CA 1
ATOM 2280 C C . ALA A 1 312 ? 3.279 14 -4.59 1 98.31 312 ALA A C 1
ATOM 2282 O O . ALA A 1 312 ? 4.355 14.117 -5.18 1 98.31 312 ALA A O 1
ATOM 2283 N N . ALA A 1 313 ? 2.602 15.023 -4.094 1 98.62 313 ALA A N 1
ATOM 2284 C CA . ALA A 1 313 ? 3.049 16.391 -4.324 1 98.62 313 ALA A CA 1
ATOM 2285 C C . ALA A 1 313 ? 4.391 16.656 -3.645 1 98.62 313 ALA A C 1
ATOM 2287 O O . ALA A 1 313 ? 5.309 17.203 -4.258 1 98.62 313 ALA A O 1
ATOM 2288 N N . ILE A 1 314 ? 4.527 16.297 -2.398 1 98.69 314 ILE A N 1
ATOM 2289 C CA . ILE A 1 314 ? 5.773 16.578 -1.692 1 98.69 314 ILE A CA 1
ATOM 2290 C C . ILE A 1 314 ? 6.887 15.68 -2.242 1 98.69 314 ILE A C 1
ATOM 2292 O O . ILE A 1 314 ? 8.039 16.109 -2.326 1 98.69 314 ILE A O 1
ATOM 2296 N N . ALA A 1 315 ? 6.578 14.453 -2.594 1 98.25 315 ALA A N 1
ATOM 2297 C CA . ALA A 1 315 ? 7.566 13.547 -3.18 1 98.25 315 ALA A CA 1
ATOM 2298 C C . ALA A 1 315 ? 8.086 14.094 -4.508 1 98.25 315 ALA A C 1
ATOM 2300 O O . ALA A 1 315 ? 9.258 13.914 -4.844 1 98.25 315 ALA A O 1
ATOM 2301 N N . GLU A 1 316 ? 7.188 14.688 -5.266 1 97.38 316 GLU A N 1
ATOM 2302 C CA . GLU A 1 316 ? 7.598 15.289 -6.527 1 97.38 316 GLU A CA 1
ATOM 2303 C C . GLU A 1 316 ? 8.656 16.359 -6.305 1 97.38 316 GLU A C 1
ATOM 2305 O O . GLU A 1 316 ? 9.664 16.406 -7.016 1 97.38 316 GLU A O 1
ATOM 2310 N N . ILE A 1 317 ? 8.422 17.203 -5.312 1 97.81 317 ILE A N 1
ATOM 2311 C CA . ILE A 1 317 ? 9.375 18.266 -5.008 1 97.81 317 ILE A CA 1
ATOM 2312 C C . ILE A 1 317 ? 10.711 17.672 -4.59 1 97.81 317 ILE A C 1
ATOM 2314 O O . ILE A 1 317 ? 11.758 18.047 -5.105 1 97.81 317 ILE A O 1
ATOM 2318 N N . VAL A 1 318 ? 10.703 16.688 -3.707 1 97.69 318 VAL A N 1
ATOM 2319 C CA . VAL A 1 318 ? 11.922 16.047 -3.221 1 97.69 318 VAL A CA 1
ATOM 2320 C C . VAL A 1 318 ? 12.641 15.352 -4.379 1 97.69 318 VAL A C 1
ATOM 2322 O O . VAL A 1 318 ? 13.859 15.438 -4.496 1 97.69 318 VAL A O 1
ATOM 2325 N N . GLY A 1 319 ? 11.898 14.625 -5.199 1 96.19 319 GLY A N 1
ATOM 2326 C CA . GLY A 1 319 ? 12.477 13.969 -6.359 1 96.19 319 GLY A CA 1
ATOM 2327 C C . GLY A 1 319 ? 13.195 14.93 -7.293 1 96.19 319 GLY A C 1
ATOM 2328 O O . GLY A 1 319 ? 14.289 14.633 -7.777 1 96.19 319 GLY A O 1
ATOM 2329 N N . ASN A 1 320 ? 12.547 16.062 -7.547 1 96.06 320 ASN A N 1
ATOM 2330 C CA . ASN A 1 320 ? 13.141 17.078 -8.414 1 96.06 320 ASN A CA 1
ATOM 2331 C C . ASN A 1 320 ? 14.445 17.625 -7.832 1 96.06 320 ASN A C 1
ATOM 2333 O O . ASN A 1 320 ? 15.367 17.953 -8.578 1 96.06 320 ASN A O 1
ATOM 2337 N N . LEU A 1 321 ? 14.531 17.688 -6.539 1 96.56 321 LEU A N 1
ATOM 2338 C CA . LEU A 1 321 ? 15.703 18.25 -5.871 1 96.56 321 LEU A CA 1
ATOM 2339 C C . LEU A 1 321 ? 16.812 17.203 -5.758 1 96.56 321 LEU A C 1
ATOM 2341 O O . LEU A 1 321 ? 18 17.547 -5.84 1 96.56 321 LEU A O 1
ATOM 2345 N N . LEU A 1 322 ? 16.453 15.898 -5.629 1 96.5 322 LEU A N 1
ATOM 2346 C CA . LEU A 1 322 ? 17.438 14.898 -5.266 1 96.5 322 LEU A CA 1
ATOM 2347 C C . LEU A 1 322 ? 17.797 14.023 -6.465 1 96.5 322 LEU A C 1
ATOM 2349 O O . LEU A 1 322 ? 18.875 13.414 -6.496 1 96.5 322 LEU A O 1
ATOM 2353 N N . LEU A 1 323 ? 16.922 13.797 -7.379 1 92.75 323 LEU A N 1
ATOM 2354 C CA . LEU A 1 323 ? 17.172 12.906 -8.508 1 92.75 323 LEU A CA 1
ATOM 2355 C C . LEU A 1 323 ? 17.812 13.664 -9.664 1 92.75 323 LEU A C 1
ATOM 2357 O O . LEU A 1 323 ? 18.391 13.047 -10.57 1 92.75 323 LEU A O 1
ATOM 2361 N N . HIS A 1 324 ? 17.766 14.945 -9.781 1 81.5 324 HIS A N 1
ATOM 2362 C CA . HIS A 1 324 ? 18.406 15.742 -10.812 1 81.5 324 HIS A CA 1
ATOM 2363 C C . HIS A 1 324 ? 19.609 16.484 -10.266 1 81.5 324 HIS A C 1
ATOM 2365 O O . HIS A 1 324 ? 19.625 16.891 -9.102 1 81.5 324 HIS A O 1
ATOM 2371 N N . MET B 1 1 ? 20.625 17.828 23.281 1 24.09 1 MET B N 1
ATOM 2372 C CA . MET B 1 1 ? 20.359 17.281 21.953 1 24.09 1 MET B CA 1
ATOM 2373 C C . MET B 1 1 ? 20.016 15.805 22.016 1 24.09 1 MET B C 1
ATOM 2375 O O . MET B 1 1 ? 20.891 14.961 22.156 1 24.09 1 MET B O 1
ATOM 2379 N N . ASN B 1 2 ? 19.016 15.344 22.781 1 29.3 2 ASN B N 1
ATOM 2380 C CA . ASN B 1 2 ? 18.688 13.953 23.047 1 29.3 2 ASN B CA 1
ATOM 2381 C C . ASN B 1 2 ? 18.688 13.117 21.781 1 29.3 2 ASN B C 1
ATOM 2383 O O . ASN B 1 2 ? 17.812 13.297 20.922 1 29.3 2 ASN B O 1
ATOM 2387 N N . THR B 1 3 ? 19.906 12.797 21.359 1 35.56 3 THR B N 1
ATOM 2388 C CA . THR B 1 3 ? 20.203 11.977 20.188 1 35.56 3 THR B CA 1
ATOM 2389 C C . THR B 1 3 ? 19.375 10.688 20.234 1 35.56 3 THR B C 1
ATOM 2391 O O . THR B 1 3 ? 19.688 9.773 20.984 1 35.56 3 THR B O 1
ATOM 2394 N N . THR B 1 4 ? 18.109 10.758 20.219 1 42.84 4 THR B N 1
ATOM 2395 C CA . THR B 1 4 ? 17.422 9.477 20.109 1 42.84 4 THR B CA 1
ATOM 2396 C C . THR B 1 4 ? 18.234 8.5 19.281 1 42.84 4 THR B C 1
ATOM 2398 O O . THR B 1 4 ? 18.641 8.805 18.156 1 42.84 4 THR B O 1
ATOM 2401 N N . PRO B 1 5 ? 18.922 7.621 19.922 1 42.94 5 PRO B N 1
ATOM 2402 C CA . PRO B 1 5 ? 19.766 6.668 19.219 1 42.94 5 PRO B CA 1
ATOM 2403 C C . PRO B 1 5 ? 19.219 6.293 17.844 1 42.94 5 PRO B C 1
ATOM 2405 O O . PRO B 1 5 ? 18.031 6.008 17.703 1 42.94 5 PRO B O 1
ATOM 2408 N N . SER B 1 6 ? 19.719 6.773 16.766 1 52.53 6 SER B N 1
ATOM 2409 C CA . SER B 1 6 ? 19.375 6.586 15.367 1 52.53 6 SER B CA 1
ATOM 2410 C C . SER B 1 6 ? 19.094 5.121 15.055 1 52.53 6 SER B C 1
ATOM 2412 O O . SER B 1 6 ? 19.938 4.254 15.273 1 52.53 6 SER B O 1
ATOM 2414 N N . GLU B 1 7 ? 17.969 4.586 15.422 1 60.97 7 GLU B N 1
ATOM 2415 C CA . GLU B 1 7 ? 17.719 3.217 14.977 1 60.97 7 GLU B CA 1
ATOM 2416 C C . GLU B 1 7 ? 18.281 2.982 13.578 1 60.97 7 GLU B C 1
ATOM 2418 O O . GLU B 1 7 ? 18.25 3.883 12.734 1 60.97 7 GLU B O 1
ATOM 2423 N N . PRO B 1 8 ? 18.953 1.892 13.531 1 69.88 8 PRO B N 1
ATOM 2424 C CA . PRO B 1 8 ? 19.625 1.589 12.273 1 69.88 8 PRO B CA 1
ATOM 2425 C C . PRO B 1 8 ? 18.703 1.679 11.062 1 69.88 8 PRO B C 1
ATOM 2427 O O . PRO B 1 8 ? 17.5 1.438 11.188 1 69.88 8 PRO B O 1
ATOM 2430 N N . ALA B 1 9 ? 19.172 2.207 9.961 1 86.44 9 ALA B N 1
ATOM 2431 C CA . ALA B 1 9 ? 18.516 2.219 8.656 1 86.44 9 ALA B CA 1
ATOM 2432 C C . ALA B 1 9 ? 18.141 0.808 8.219 1 86.44 9 ALA B C 1
ATOM 2434 O O . ALA B 1 9 ? 18.781 -0.168 8.617 1 86.44 9 ALA B O 1
ATOM 2435 N N . PRO B 1 10 ? 17.047 0.64 7.559 1 95 10 PRO B N 1
ATOM 2436 C CA . PRO B 1 10 ? 16.672 -0.683 7.043 1 95 10 PRO B CA 1
ATOM 2437 C C . PRO B 1 10 ? 17.781 -1.308 6.191 1 95 10 PRO B C 1
ATOM 2439 O O . PRO B 1 10 ? 18.484 -0.597 5.48 1 95 10 PRO B O 1
ATOM 2442 N N . ALA B 1 11 ? 17.953 -2.617 6.336 1 96.88 11 ALA B N 1
ATOM 2443 C CA . ALA B 1 11 ? 18.828 -3.33 5.406 1 96.88 11 ALA B CA 1
ATOM 2444 C C . ALA B 1 11 ? 18.281 -3.281 3.986 1 96.88 11 ALA B C 1
ATOM 2446 O O . ALA B 1 11 ? 17.062 -3.32 3.783 1 96.88 11 ALA B O 1
ATOM 2447 N N . ILE B 1 12 ? 19.141 -3.182 3.039 1 97.31 12 ILE B N 1
ATOM 2448 C CA . ILE B 1 12 ? 18.734 -3.178 1.635 1 97.31 12 ILE B CA 1
ATOM 2449 C C . ILE B 1 12 ? 19.312 -4.406 0.933 1 97.31 12 ILE B C 1
ATOM 2451 O O . ILE B 1 12 ? 20.531 -4.645 0.971 1 97.31 12 ILE B O 1
ATOM 2455 N N . PHE B 1 13 ? 18.484 -5.176 0.372 1 97.56 13 PHE B N 1
ATOM 2456 C CA . PHE B 1 13 ? 18.922 -6.344 -0.386 1 97.56 13 PHE B CA 1
ATOM 2457 C C . PHE B 1 13 ? 18.547 -6.211 -1.854 1 97.56 13 PHE B C 1
ATOM 2459 O O . PHE B 1 13 ? 17.422 -5.82 -2.176 1 97.56 13 PHE B O 1
ATOM 2466 N N . THR B 1 14 ? 19.469 -6.527 -2.711 1 96.25 14 THR B N 1
ATOM 2467 C CA . THR B 1 14 ? 19.281 -6.43 -4.152 1 96.25 14 THR B CA 1
ATOM 2468 C C . THR B 1 14 ? 18.562 -7.672 -4.684 1 96.25 14 THR B C 1
ATOM 2470 O O . THR B 1 14 ? 18.375 -8.648 -3.951 1 96.25 14 THR B O 1
ATOM 2473 N N . GLU B 1 15 ? 18.188 -7.562 -5.918 1 96.25 15 GLU B N 1
ATOM 2474 C CA . GLU B 1 15 ? 17.578 -8.719 -6.574 1 96.25 15 GLU B CA 1
ATOM 2475 C C . GLU B 1 15 ? 18.516 -9.922 -6.535 1 96.25 15 GLU B C 1
ATOM 2477 O O . GLU B 1 15 ? 18.078 -11.055 -6.309 1 96.25 15 GLU B O 1
ATOM 2482 N N . SER B 1 16 ? 19.797 -9.719 -6.797 1 96.69 16 SER B N 1
ATOM 2483 C CA . SER B 1 16 ? 20.781 -10.789 -6.77 1 96.69 16 SER B CA 1
ATOM 2484 C C . SER B 1 16 ? 20.828 -11.461 -5.398 1 96.69 16 SER B C 1
ATOM 2486 O O . SER B 1 16 ? 20.906 -12.68 -5.297 1 96.69 16 SER B O 1
ATOM 2488 N N . ASP B 1 17 ? 20.766 -10.602 -4.32 1 97.12 17 ASP B N 1
ATOM 2489 C CA . ASP B 1 17 ? 20.75 -11.141 -2.963 1 97.12 17 ASP B CA 1
ATOM 2490 C C . ASP B 1 17 ? 19.547 -12.07 -2.756 1 97.12 17 ASP B C 1
ATOM 2492 O O . ASP B 1 17 ? 19.703 -13.164 -2.213 1 97.12 17 ASP B O 1
ATOM 2496 N N . VAL B 1 18 ? 18.359 -11.641 -3.219 1 98.06 18 VAL B N 1
ATOM 2497 C CA . VAL B 1 18 ? 17.109 -12.359 -2.98 1 98.06 18 VAL B CA 1
ATOM 2498 C C . VAL B 1 18 ? 17.094 -13.641 -3.803 1 98.06 18 VAL B C 1
ATOM 2500 O O . VAL B 1 18 ? 16.75 -14.711 -3.289 1 98.06 18 VAL B O 1
ATOM 2503 N N . ARG B 1 19 ? 17.547 -13.578 -5.062 1 97.56 19 ARG B N 1
ATOM 2504 C CA . ARG B 1 19 ? 17.578 -14.742 -5.938 1 97.56 19 ARG B CA 1
ATOM 2505 C C . ARG B 1 19 ? 18.531 -15.805 -5.395 1 97.56 19 ARG B C 1
ATOM 2507 O O . ARG B 1 19 ? 18.297 -17 -5.562 1 97.56 19 ARG B O 1
ATOM 2514 N N . ALA B 1 20 ? 19.578 -15.383 -4.773 1 97.62 20 ALA B N 1
ATOM 2515 C CA . ALA B 1 20 ? 20.547 -16.312 -4.199 1 97.62 20 ALA B CA 1
ATOM 2516 C C . ALA B 1 20 ? 19.984 -16.984 -2.949 1 97.62 20 ALA B C 1
ATOM 2518 O O . ALA B 1 20 ? 20.391 -18.094 -2.6 1 97.62 20 ALA B O 1
ATOM 2519 N N . ALA B 1 21 ? 18.984 -16.359 -2.342 1 97.5 21 ALA B N 1
ATOM 2520 C CA . ALA B 1 21 ? 18.5 -16.812 -1.041 1 97.5 21 ALA B CA 1
ATOM 2521 C C . ALA B 1 21 ? 17.328 -17.766 -1.2 1 97.5 21 ALA B C 1
ATOM 2523 O O . ALA B 1 21 ? 17.188 -18.734 -0.444 1 97.5 21 ALA B O 1
ATOM 2524 N N . VAL B 1 22 ? 16.422 -17.5 -2.186 1 98.12 22 VAL B N 1
ATOM 2525 C CA . VAL B 1 22 ? 15.18 -18.266 -2.242 1 98.12 22 VAL B CA 1
ATOM 2526 C C . VAL B 1 22 ? 14.883 -18.656 -3.688 1 98.12 22 VAL B C 1
ATOM 2528 O O . VAL B 1 22 ? 15.219 -17.922 -4.617 1 98.12 22 VAL B O 1
ATOM 2531 N N . GLY B 1 23 ? 14.258 -19.797 -3.869 1 98.38 23 GLY B N 1
ATOM 2532 C CA . GLY B 1 23 ? 13.75 -20.312 -5.133 1 98.38 23 GLY B CA 1
ATOM 2533 C C . GLY B 1 23 ? 12.375 -20.938 -5.016 1 98.38 23 GLY B C 1
ATOM 2534 O O . GLY B 1 23 ? 11.664 -20.703 -4.035 1 98.38 23 GLY B O 1
ATOM 2535 N N . MET B 1 24 ? 11.984 -21.688 -6 1 98.69 24 MET B N 1
ATOM 2536 C CA . MET B 1 24 ? 10.625 -22.203 -6.125 1 98.69 24 MET B CA 1
ATOM 2537 C C . MET B 1 24 ? 10.297 -23.172 -4.988 1 98.69 24 MET B C 1
ATOM 2539 O O . MET B 1 24 ? 9.195 -23.125 -4.43 1 98.69 24 MET B O 1
ATOM 2543 N N . PRO B 1 25 ? 11.25 -24.016 -4.562 1 98.69 25 PRO B N 1
ATOM 2544 C CA . PRO B 1 25 ? 10.914 -24.891 -3.445 1 98.69 25 PRO B CA 1
ATOM 2545 C C . PRO B 1 25 ? 10.531 -24.125 -2.182 1 98.69 25 PRO B C 1
ATOM 2547 O O . PRO B 1 25 ? 9.555 -24.484 -1.51 1 98.69 25 PRO B O 1
ATOM 2550 N N . ASP B 1 26 ? 11.273 -23.062 -1.885 1 98.62 26 ASP B N 1
ATOM 2551 C CA . ASP B 1 26 ? 10.945 -22.219 -0.737 1 98.62 26 ASP B CA 1
ATOM 2552 C C . ASP B 1 26 ? 9.586 -21.547 -0.914 1 98.62 26 ASP B C 1
ATOM 2554 O O . ASP B 1 26 ? 8.82 -21.438 0.043 1 98.62 26 ASP B O 1
ATOM 2558 N N . ALA B 1 27 ? 9.344 -21.141 -2.121 1 98.81 27 ALA B N 1
ATOM 2559 C CA . ALA B 1 27 ? 8.102 -20.438 -2.412 1 98.81 27 ALA B CA 1
ATOM 2560 C C . ALA B 1 27 ? 6.895 -21.344 -2.256 1 98.81 27 ALA B C 1
ATOM 2562 O O . ALA B 1 27 ? 5.832 -20.922 -1.803 1 98.81 27 ALA B O 1
ATOM 2563 N N . ILE B 1 28 ? 7.023 -22.594 -2.664 1 98.88 28 ILE B N 1
ATOM 2564 C CA . ILE B 1 28 ? 5.93 -23.547 -2.523 1 98.88 28 ILE B CA 1
ATOM 2565 C C . ILE B 1 28 ? 5.621 -23.766 -1.045 1 98.88 28 ILE B C 1
ATOM 2567 O O . ILE B 1 28 ? 4.453 -23.781 -0.643 1 98.88 28 ILE B O 1
ATOM 2571 N N . VAL B 1 29 ? 6.664 -23.891 -0.248 1 98.69 29 VAL B N 1
ATOM 2572 C CA . VAL B 1 29 ? 6.496 -24.031 1.195 1 98.69 29 VAL B CA 1
ATOM 2573 C C . VAL B 1 29 ? 5.777 -22.797 1.745 1 98.69 29 VAL B C 1
ATOM 2575 O O . VAL B 1 29 ? 4.832 -22.922 2.527 1 98.69 29 VAL B O 1
ATOM 2578 N N . SER B 1 30 ? 6.195 -21.641 1.322 1 98.5 30 SER B N 1
ATOM 2579 C CA . SER B 1 30 ? 5.605 -20.391 1.798 1 98.5 30 SER B CA 1
ATOM 2580 C C . SER B 1 30 ? 4.148 -20.266 1.375 1 98.5 30 SER B C 1
ATOM 2582 O O . SER B 1 30 ? 3.312 -19.781 2.137 1 98.5 30 SER B O 1
ATOM 2584 N N . ALA B 1 31 ? 3.855 -20.656 0.142 1 98.81 31 ALA B N 1
ATOM 2585 C CA . ALA B 1 31 ? 2.484 -20.594 -0.358 1 98.81 31 ALA B CA 1
ATOM 2586 C C . ALA B 1 31 ? 1.551 -21.469 0.473 1 98.81 31 ALA B C 1
ATOM 2588 O O . ALA B 1 31 ? 0.466 -21.031 0.866 1 98.81 31 ALA B O 1
ATOM 2589 N N . ARG B 1 32 ? 1.988 -22.688 0.746 1 98.75 32 ARG B N 1
ATOM 2590 C CA . ARG B 1 32 ? 1.183 -23.594 1.558 1 98.75 32 ARG B CA 1
ATOM 2591 C C . ARG B 1 32 ? 0.93 -23.016 2.943 1 98.75 32 ARG B C 1
ATOM 2593 O O . ARG B 1 32 ? -0.193 -23.062 3.449 1 98.75 32 ARG B O 1
ATOM 2600 N N . ARG B 1 33 ? 1.95 -22.438 3.479 1 98.31 33 ARG B N 1
ATOM 2601 C CA . ARG B 1 33 ? 1.815 -21.828 4.793 1 98.31 33 ARG B CA 1
ATOM 2602 C C . ARG B 1 33 ? 0.799 -20.688 4.766 1 98.31 33 ARG B C 1
ATOM 2604 O O . ARG B 1 33 ? -0.048 -20.578 5.656 1 98.31 33 ARG B O 1
ATOM 2611 N N . ALA B 1 34 ? 0.922 -19.844 3.824 1 98.62 34 ALA B N 1
ATOM 2612 C CA . ALA B 1 34 ? 0.026 -18.688 3.701 1 98.62 34 ALA B CA 1
ATOM 2613 C C . ALA B 1 34 ? -1.423 -19.141 3.543 1 98.62 34 ALA B C 1
ATOM 2615 O O . ALA B 1 34 ? -2.32 -18.609 4.203 1 98.62 34 ALA B O 1
ATOM 2616 N N . PHE B 1 35 ? -1.656 -20.141 2.639 1 98.75 35 PHE B N 1
ATOM 2617 C CA . PHE B 1 35 ? -3.008 -20.625 2.396 1 98.75 35 PHE B CA 1
ATOM 2618 C C . PHE B 1 35 ? -3.588 -21.266 3.656 1 98.75 35 PHE B C 1
ATOM 2620 O O . PHE B 1 35 ? -4.754 -21.031 3.99 1 98.75 35 PHE B O 1
ATOM 2627 N N . LEU B 1 36 ? -2.807 -22.047 4.352 1 98.44 36 LEU B N 1
ATOM 2628 C CA . LEU B 1 36 ? -3.266 -22.656 5.594 1 98.44 36 LEU B CA 1
ATOM 2629 C C . LEU B 1 36 ? -3.611 -21.594 6.629 1 98.44 36 LEU B C 1
ATOM 2631 O O . LEU B 1 36 ? -4.641 -21.688 7.301 1 98.44 36 LEU B O 1
ATOM 2635 N N . ALA B 1 37 ? -2.729 -20.594 6.766 1 98.19 37 ALA B N 1
ATOM 2636 C CA . ALA B 1 37 ? -2.967 -19.516 7.719 1 98.19 37 ALA B CA 1
ATOM 2637 C C . ALA B 1 37 ? -4.27 -18.781 7.406 1 98.19 37 ALA B C 1
ATOM 2639 O O . ALA B 1 37 ? -5.023 -18.438 8.32 1 98.19 37 ALA B O 1
ATOM 2640 N N . LEU B 1 38 ? -4.523 -18.547 6.18 1 97.81 38 LEU B N 1
ATOM 2641 C CA . LEU B 1 38 ? -5.766 -17.891 5.773 1 97.81 38 LEU B CA 1
ATOM 2642 C C . LEU B 1 38 ? -6.973 -18.75 6.168 1 97.81 38 LEU B C 1
ATOM 2644 O O . LEU B 1 38 ? -7.949 -18.219 6.715 1 97.81 38 LEU B O 1
ATOM 2648 N N . ALA B 1 39 ? -6.891 -20.047 5.902 1 97.44 39 ALA B N 1
ATOM 2649 C CA . ALA B 1 39 ? -8 -20.953 6.199 1 97.44 39 ALA B CA 1
ATOM 2650 C C . ALA B 1 39 ? -8.258 -21.031 7.703 1 97.44 39 ALA B C 1
ATOM 2652 O O . ALA B 1 39 ? -9.406 -21.188 8.133 1 97.44 39 ALA B O 1
ATOM 2653 N N . GLN B 1 40 ? -7.211 -20.875 8.492 1 97.31 40 GLN B N 1
ATOM 2654 C CA . GLN B 1 40 ? -7.301 -21.031 9.945 1 97.31 40 GLN B CA 1
ATOM 2655 C C . GLN B 1 40 ? -7.566 -19.703 10.633 1 97.31 40 GLN B C 1
ATOM 2657 O O . GLN B 1 40 ? -7.617 -19.641 11.867 1 97.31 40 GLN B O 1
ATOM 2662 N N . GLY B 1 41 ? -7.688 -18.641 9.906 1 96.25 41 GLY B N 1
ATOM 2663 C CA . GLY B 1 41 ? -7.898 -17.328 10.492 1 96.25 41 GLY B CA 1
ATOM 2664 C C . GLY B 1 41 ? -6.668 -16.781 11.188 1 96.25 41 GLY B C 1
ATOM 2665 O O . GLY B 1 41 ? -6.785 -16 12.141 1 96.25 41 GLY B O 1
ATOM 2666 N N . GLN B 1 42 ? -5.512 -17.203 10.742 1 96.94 42 GLN B N 1
ATOM 2667 C CA . GLN B 1 42 ? -4.254 -16.828 11.383 1 96.94 42 GLN B CA 1
ATOM 2668 C C . GLN B 1 42 ? -3.436 -15.898 10.5 1 96.94 42 GLN B C 1
ATOM 2670 O O . GLN B 1 42 ? -2.213 -15.82 10.633 1 96.94 42 GLN B O 1
ATOM 2675 N N . ALA B 1 43 ? -4.09 -15.289 9.547 1 96.56 43 ALA B N 1
ATOM 2676 C CA . ALA B 1 43 ? -3.445 -14.32 8.656 1 96.56 43 ALA B CA 1
ATOM 2677 C C . ALA B 1 43 ? -4.277 -13.047 8.539 1 96.56 43 ALA B C 1
ATOM 2679 O O . ALA B 1 43 ? -5.508 -13.102 8.469 1 96.56 43 ALA B O 1
ATOM 2680 N N . HIS B 1 44 ? -3.635 -11.906 8.648 1 95.38 44 HIS B N 1
ATOM 2681 C CA . HIS B 1 44 ? -4.199 -10.602 8.32 1 95.38 44 HIS B CA 1
ATOM 2682 C C . HIS B 1 44 ? -3.717 -10.117 6.961 1 95.38 44 HIS B C 1
ATOM 2684 O O . HIS B 1 44 ? -2.523 -9.867 6.773 1 95.38 44 HIS B O 1
ATOM 2690 N N . SER B 1 45 ? -4.551 -10.016 6.074 1 95.94 45 SER B N 1
ATOM 2691 C CA . SER B 1 45 ? -4.242 -9.695 4.684 1 95.94 45 SER B CA 1
ATOM 2692 C C . SER B 1 45 ? -5.363 -8.875 4.043 1 95.94 45 SER B C 1
ATOM 2694 O O . SER B 1 45 ? -6.246 -9.43 3.389 1 95.94 45 SER B O 1
ATOM 2696 N N . PRO B 1 46 ? -5.312 -7.551 4.18 1 95.94 46 PRO B N 1
ATOM 2697 C CA . PRO B 1 46 ? -6.355 -6.707 3.596 1 95.94 46 PRO B CA 1
ATOM 2698 C C . PRO B 1 46 ? -6.402 -6.793 2.072 1 95.94 46 PRO B C 1
ATOM 2700 O O . PRO B 1 46 ? -5.461 -7.297 1.45 1 95.94 46 PRO B O 1
ATOM 2703 N N . GLU B 1 47 ? -7.559 -6.367 1.489 1 94.94 47 GLU B N 1
ATOM 2704 C CA . GLU B 1 47 ? -7.676 -6.277 0.037 1 94.94 47 GLU B CA 1
ATOM 2705 C C . GLU B 1 47 ? -6.562 -5.418 -0.554 1 94.94 47 GLU B C 1
ATOM 2707 O O . GLU B 1 47 ? -6.094 -4.477 0.087 1 94.94 47 GLU B O 1
ATOM 2712 N N . PRO B 1 48 ? -6.184 -5.75 -1.701 1 96.69 48 PRO B N 1
ATOM 2713 C CA . PRO B 1 48 ? -5.094 -5 -2.324 1 96.69 48 PRO B CA 1
ATOM 2714 C C . PRO B 1 48 ? -5.43 -3.521 -2.525 1 96.69 48 PRO B C 1
ATOM 2716 O O . PRO B 1 48 ? -6.598 -3.172 -2.713 1 96.69 48 PRO B O 1
ATOM 2719 N N . TRP B 1 49 ? -4.387 -2.703 -2.393 1 96.62 49 TRP B N 1
ATOM 2720 C CA . TRP B 1 49 ? -4.438 -1.286 -2.742 1 96.62 49 TRP B CA 1
ATOM 2721 C C . TRP B 1 49 ? -4.098 -1.076 -4.215 1 96.62 49 TRP B C 1
ATOM 2723 O O . TRP B 1 49 ? -3.168 -1.695 -4.738 1 96.62 49 TRP B O 1
ATOM 2733 N N . HIS B 1 50 ? -4.891 -0.244 -4.918 1 95.12 50 HIS B N 1
ATOM 2734 C CA . HIS B 1 50 ? -4.695 -0.027 -6.344 1 95.12 50 HIS B CA 1
ATOM 2735 C C . HIS B 1 50 ? -4.617 1.46 -6.672 1 95.12 50 HIS B C 1
ATOM 2737 O O . HIS B 1 50 ? -5.477 2.238 -6.258 1 95.12 50 HIS B O 1
ATOM 2743 N N . LEU B 1 51 ? -3.586 1.863 -7.328 1 95.94 51 LEU B N 1
ATOM 2744 C CA . LEU B 1 51 ? -3.465 3.164 -7.977 1 95.94 51 LEU B CA 1
ATOM 2745 C C . LEU B 1 51 ? -3.387 3.012 -9.492 1 95.94 51 LEU B C 1
ATOM 2747 O O . LEU B 1 51 ? -2.369 2.561 -10.023 1 95.94 51 LEU B O 1
ATOM 2751 N N . ASP B 1 52 ? -4.434 3.396 -10.18 1 91.06 52 ASP B N 1
ATOM 2752 C CA . ASP B 1 52 ? -4.508 3.279 -11.633 1 91.06 52 ASP B CA 1
ATOM 2753 C C . ASP B 1 52 ? -3.998 4.551 -12.312 1 91.06 52 ASP B C 1
ATOM 2755 O O . ASP B 1 52 ? -4.273 5.66 -11.852 1 91.06 52 ASP B O 1
ATOM 2759 N N . THR B 1 53 ? -3.273 4.355 -13.297 1 87.69 53 THR B N 1
ATOM 2760 C CA . THR B 1 53 ? -2.801 5.422 -14.172 1 87.69 53 THR B CA 1
ATOM 2761 C C . THR B 1 53 ? -3.145 5.121 -15.625 1 87.69 53 THR B C 1
ATOM 2763 O O . THR B 1 53 ? -3.533 3.998 -15.961 1 87.69 53 THR B O 1
ATOM 2766 N N . PRO B 1 54 ? -3.064 6.105 -16.469 1 82.25 54 PRO B N 1
ATOM 2767 C CA . PRO B 1 54 ? -3.426 5.883 -17.875 1 82.25 54 PRO B CA 1
ATOM 2768 C C . PRO B 1 54 ? -2.604 4.773 -18.531 1 82.25 54 PRO B C 1
ATOM 2770 O O . PRO B 1 54 ? -3.115 4.035 -19.375 1 82.25 54 PRO B O 1
ATOM 2773 N N . ASP B 1 55 ? -1.371 4.613 -18.078 1 86.75 55 ASP B N 1
ATOM 2774 C CA . ASP B 1 55 ? -0.474 3.717 -18.797 1 86.75 55 ASP B CA 1
ATOM 2775 C C . ASP B 1 55 ? -0.195 2.453 -17.984 1 86.75 55 ASP B C 1
ATOM 2777 O O . ASP B 1 55 ? 0.532 1.566 -18.438 1 86.75 55 ASP B O 1
ATOM 2781 N N . GLY B 1 56 ? -0.708 2.395 -16.828 1 91.19 56 GLY B N 1
ATOM 2782 C CA . GLY B 1 56 ? -0.408 1.257 -15.977 1 91.19 56 GLY B CA 1
ATOM 2783 C C . GLY B 1 56 ? -1.026 1.368 -14.594 1 91.19 56 GLY B C 1
ATOM 2784 O O . GLY B 1 56 ? -2.055 2.025 -14.422 1 91.19 56 GLY B O 1
ATOM 2785 N N . SER B 1 57 ? -0.495 0.58 -13.672 1 93.31 57 SER B N 1
ATOM 2786 C CA . SER B 1 57 ? -1.041 0.577 -12.32 1 93.31 57 SER B CA 1
ATOM 2787 C C . SER B 1 57 ? 0.028 0.219 -11.289 1 93.31 57 SER B C 1
ATOM 2789 O O . SER B 1 57 ? 1.079 -0.32 -11.648 1 93.31 57 SER B O 1
ATOM 2791 N N . VAL B 1 58 ? -0.227 0.617 -10.125 1 95.56 58 VAL B N 1
ATOM 2792 C CA . VAL B 1 58 ? 0.574 0.26 -8.953 1 95.56 58 VAL B CA 1
ATOM 2793 C C . VAL B 1 58 ? -0.305 -0.439 -7.918 1 95.56 58 VAL B C 1
ATOM 2795 O O . VAL B 1 58 ? -1.406 0.026 -7.617 1 95.56 58 VAL B O 1
ATOM 2798 N N . HIS B 1 59 ? 0.194 -1.538 -7.414 1 96.25 59 HIS B N 1
ATOM 2799 C CA . HIS B 1 59 ? -0.526 -2.332 -6.426 1 96.25 59 HIS B CA 1
ATOM 2800 C C . HIS B 1 59 ? 0.298 -2.506 -5.152 1 96.25 59 HIS B C 1
ATOM 2802 O O . HIS B 1 59 ? 1.525 -2.604 -5.211 1 96.25 59 HIS B O 1
ATOM 2808 N N . VAL B 1 60 ? -0.427 -2.488 -4.051 1 98.06 60 VAL B N 1
ATOM 2809 C CA . VAL B 1 60 ? 0.183 -2.834 -2.771 1 98.06 60 VAL B CA 1
ATOM 2810 C C . VAL B 1 60 ? -0.603 -3.965 -2.113 1 98.06 60 VAL B C 1
ATOM 2812 O O . VAL B 1 60 ? -1.836 -3.939 -2.088 1 98.06 60 VAL B O 1
ATOM 2815 N N . LYS B 1 61 ? 0.072 -4.98 -1.747 1 98.25 61 LYS B N 1
ATOM 2816 C CA . LYS B 1 61 ? -0.432 -6.039 -0.876 1 98.25 61 LYS B CA 1
ATOM 2817 C C . LYS B 1 61 ? 0.469 -6.223 0.342 1 98.25 61 LYS B C 1
ATOM 2819 O O . LYS B 1 61 ? 1.656 -5.895 0.298 1 98.25 61 LYS B O 1
ATOM 2824 N N . GLY B 1 62 ? -0.029 -6.695 1.374 1 97.44 62 GLY B N 1
ATOM 2825 C CA . GLY B 1 62 ? 0.701 -6.977 2.6 1 97.44 62 GLY B CA 1
ATOM 2826 C C . GLY B 1 62 ? -0.077 -7.844 3.57 1 97.44 62 GLY B C 1
ATOM 2827 O O . GLY B 1 62 ? -1.28 -8.047 3.402 1 97.44 62 GLY B O 1
ATOM 2828 N N . GLY B 1 63 ? 0.692 -8.297 4.484 1 97.69 63 GLY B N 1
ATOM 2829 C CA . GLY B 1 63 ? 0.025 -9.148 5.457 1 97.69 63 GLY B CA 1
ATOM 2830 C C . GLY B 1 63 ? 0.889 -9.477 6.66 1 97.69 63 GLY B C 1
ATOM 2831 O O . GLY B 1 63 ? 2.051 -9.07 6.727 1 97.69 63 GLY B O 1
ATOM 2832 N N . ALA B 1 64 ? 0.259 -10.078 7.57 1 96.88 64 ALA B N 1
ATOM 2833 C CA . ALA B 1 64 ? 0.851 -10.594 8.805 1 96.88 64 ALA B CA 1
ATOM 2834 C C . ALA B 1 64 ? 0.325 -11.984 9.125 1 96.88 64 ALA B C 1
ATOM 2836 O O . ALA B 1 64 ? -0.877 -12.242 9.016 1 96.88 64 ALA B O 1
ATOM 2837 N N . LEU B 1 65 ? 1.2 -12.875 9.336 1 97.06 65 LEU B N 1
ATOM 2838 C CA . LEU B 1 65 ? 0.831 -14.203 9.812 1 97.06 65 LEU B CA 1
ATOM 2839 C C . LEU B 1 65 ? 1 -14.305 11.328 1 97.06 65 LEU B C 1
ATOM 2841 O O . LEU B 1 65 ? 1.99 -13.828 11.875 1 97.06 65 LEU B O 1
ATOM 2845 N N . ASP B 1 66 ? 0.034 -14.922 11.984 1 95.19 66 ASP B N 1
ATOM 2846 C CA . ASP B 1 66 ? 0.127 -15.086 13.43 1 95.19 66 ASP B CA 1
ATOM 2847 C C . ASP B 1 66 ? 1.392 -15.852 13.812 1 95.19 66 ASP B C 1
ATOM 2849 O O . ASP B 1 66 ? 1.719 -16.875 13.203 1 95.19 66 ASP B O 1
ATOM 2853 N N . GLY B 1 67 ? 2.092 -15.281 14.758 1 93.25 67 GLY B N 1
ATOM 2854 C CA . GLY B 1 67 ? 3.281 -15.953 15.266 1 93.25 67 GLY B CA 1
ATOM 2855 C C . GLY B 1 67 ? 4.543 -15.57 14.516 1 93.25 67 GLY B C 1
ATOM 2856 O O . GLY B 1 67 ? 5.652 -15.859 14.969 1 93.25 67 GLY B O 1
ATOM 2857 N N . ALA B 1 68 ? 4.402 -14.969 13.391 1 94.38 68 ALA B N 1
ATOM 2858 C CA . ALA B 1 68 ? 5.578 -14.523 12.648 1 94.38 68 ALA B CA 1
ATOM 2859 C C . ALA B 1 68 ? 6.195 -13.289 13.297 1 94.38 68 ALA B C 1
ATOM 2861 O O . ALA B 1 68 ? 5.484 -12.438 13.836 1 94.38 68 ALA B O 1
ATOM 2862 N N . GLY B 1 69 ? 7.484 -13.102 13.273 1 94.56 69 GLY B N 1
ATOM 2863 C CA . GLY B 1 69 ? 8.18 -11.961 13.852 1 94.56 69 GLY B CA 1
ATOM 2864 C C . GLY B 1 69 ? 8.188 -10.75 12.93 1 94.56 69 GLY B C 1
ATOM 2865 O O . GLY B 1 69 ? 8.727 -9.703 13.289 1 94.56 69 GLY B O 1
ATOM 2866 N N . THR B 1 70 ? 7.625 -10.961 11.734 1 95.81 70 THR B N 1
ATOM 2867 C CA . THR B 1 70 ? 7.609 -9.883 10.766 1 95.81 70 THR B CA 1
ATOM 2868 C C . THR B 1 70 ? 6.27 -9.828 10.031 1 95.81 70 THR B C 1
ATOM 2870 O O . THR B 1 70 ? 5.52 -10.805 10.031 1 95.81 70 THR B O 1
ATOM 2873 N N . PHE B 1 71 ? 5.898 -8.625 9.516 1 95.06 71 PHE B N 1
ATOM 2874 C CA . PHE B 1 71 ? 4.93 -8.414 8.445 1 95.06 71 PHE B CA 1
ATOM 2875 C C . PHE B 1 71 ? 5.617 -7.934 7.176 1 95.06 71 PHE B C 1
ATOM 2877 O O . PHE B 1 71 ? 6.797 -7.574 7.199 1 95.06 71 PHE B O 1
ATOM 2884 N N . ALA B 1 72 ? 4.879 -8.102 6.152 1 97.94 72 ALA B N 1
ATOM 2885 C CA . ALA B 1 72 ? 5.453 -7.625 4.898 1 97.94 72 ALA B CA 1
ATOM 2886 C C . ALA B 1 72 ? 4.438 -6.809 4.105 1 97.94 72 ALA B C 1
ATOM 2888 O O . ALA B 1 72 ? 3.23 -7.035 4.215 1 97.94 72 ALA B O 1
ATOM 2889 N N . THR B 1 73 ? 4.902 -5.871 3.424 1 98.38 73 THR B N 1
ATOM 2890 C CA . THR B 1 73 ? 4.148 -5.098 2.439 1 98.38 73 THR B CA 1
ATOM 2891 C C . THR B 1 73 ? 4.902 -5.039 1.113 1 98.38 73 THR B C 1
ATOM 2893 O O . THR B 1 73 ? 6.098 -4.73 1.084 1 98.38 73 THR B O 1
ATOM 2896 N N . LYS B 1 74 ? 4.258 -5.348 0.053 1 98.19 74 LYS B N 1
ATOM 2897 C CA . LYS B 1 74 ? 4.902 -5.277 -1.255 1 98.19 74 LYS B CA 1
ATOM 2898 C C . LYS B 1 74 ? 4.227 -4.242 -2.148 1 98.19 74 LYS B C 1
ATOM 2900 O O . LYS B 1 74 ? 3.014 -4.039 -2.064 1 98.19 74 LYS B O 1
ATOM 2905 N N . LEU B 1 75 ? 5 -3.572 -2.873 1 98.25 75 LEU B N 1
ATOM 2906 C CA . LEU B 1 75 ? 4.555 -2.715 -3.967 1 98.25 75 LEU B CA 1
ATOM 2907 C C . LEU B 1 75 ? 4.918 -3.324 -5.316 1 98.25 75 LEU B C 1
ATOM 2909 O O . LEU B 1 75 ? 6.023 -3.842 -5.496 1 98.25 75 LEU B O 1
ATOM 2913 N N . SER B 1 76 ? 3.994 -3.34 -6.199 1 96.88 76 SER B N 1
ATOM 2914 C CA . SER B 1 76 ? 4.23 -3.789 -7.566 1 96.88 76 SER B CA 1
ATOM 2915 C C . SER B 1 76 ? 3.631 -2.82 -8.578 1 96.88 76 SER B C 1
ATOM 2917 O O . SER B 1 76 ? 2.576 -2.232 -8.336 1 96.88 76 SER B O 1
ATOM 2919 N N . SER B 1 77 ? 4.32 -2.646 -9.602 1 95.56 77 SER B N 1
ATOM 2920 C CA . SER B 1 77 ? 3.797 -1.865 -10.719 1 95.56 77 SER B CA 1
ATOM 2921 C C . SER B 1 77 ? 3.656 -2.719 -11.977 1 95.56 77 SER B C 1
ATOM 2923 O O . SER B 1 77 ? 4.391 -3.693 -12.148 1 95.56 77 SER B O 1
ATOM 2925 N N . GLY B 1 78 ? 2.684 -2.484 -12.75 1 93.12 78 GLY B N 1
ATOM 2926 C CA . GLY B 1 78 ? 2.449 -3.119 -14.039 1 93.12 78 GLY B CA 1
ATOM 2927 C C . GLY B 1 78 ? 2.215 -2.125 -15.164 1 93.12 78 GLY B C 1
ATOM 2928 O O . GLY B 1 78 ? 1.247 -1.362 -15.133 1 93.12 78 GLY B O 1
ATOM 2929 N N . PHE B 1 79 ? 3.068 -2.092 -16.047 1 92.5 79 PHE B N 1
ATOM 2930 C CA . PHE B 1 79 ? 3.012 -1.201 -17.203 1 92.5 79 PHE B CA 1
ATOM 2931 C C . PHE B 1 79 ? 3.24 -1.973 -18.5 1 92.5 79 PHE B C 1
ATOM 2933 O O . PHE B 1 79 ? 4.367 -2.062 -18.984 1 92.5 79 PHE B O 1
ATOM 2940 N N . PRO B 1 80 ? 2.146 -2.477 -19.109 1 86.19 80 PRO B N 1
ATOM 2941 C CA . PRO B 1 80 ? 2.248 -3.359 -20.266 1 86.19 80 PRO B CA 1
ATOM 2942 C C . PRO B 1 80 ? 2.98 -2.709 -21.438 1 86.19 80 PRO B C 1
ATOM 2944 O O . PRO B 1 80 ? 3.678 -3.395 -22.203 1 86.19 80 PRO B O 1
ATOM 2947 N N . GLY B 1 81 ? 2.871 -1.382 -21.594 1 87.94 81 GLY B N 1
ATOM 2948 C CA . GLY B 1 81 ? 3.498 -0.662 -22.688 1 87.94 81 GLY B CA 1
ATOM 2949 C C . GLY B 1 81 ? 5.012 -0.703 -22.641 1 87.94 81 GLY B C 1
ATOM 2950 O O . GLY B 1 81 ? 5.68 -0.408 -23.641 1 87.94 81 GLY B O 1
ATOM 2951 N N . ASN B 1 82 ? 5.551 -1.059 -21.469 1 91.31 82 ASN B N 1
ATOM 2952 C CA . ASN B 1 82 ? 7 -1.146 -21.312 1 91.31 82 ASN B CA 1
ATOM 2953 C C . ASN B 1 82 ? 7.602 -2.193 -22.25 1 91.31 82 ASN B C 1
ATOM 2955 O O . ASN B 1 82 ? 8.75 -2.064 -22.672 1 91.31 82 ASN B O 1
ATOM 2959 N N . ALA B 1 83 ? 6.891 -3.258 -22.562 1 83.25 83 ALA B N 1
ATOM 2960 C CA . ALA B 1 83 ? 7.371 -4.309 -23.453 1 83.25 83 ALA B CA 1
ATOM 2961 C C . ALA B 1 83 ? 7.824 -3.732 -24.797 1 83.25 83 ALA B C 1
ATOM 2963 O O . ALA B 1 83 ? 8.852 -4.137 -25.328 1 83.25 83 ALA B O 1
ATOM 2964 N N . ASP B 1 84 ? 7.094 -2.789 -25.297 1 84.94 84 ASP B N 1
ATOM 2965 C CA . ASP B 1 84 ? 7.391 -2.158 -26.578 1 84.94 84 ASP B CA 1
ATOM 2966 C C . ASP B 1 84 ? 8.641 -1.288 -26.484 1 84.94 84 ASP B C 1
ATOM 2968 O O . ASP B 1 84 ? 9.242 -0.941 -27.5 1 84.94 84 ASP B O 1
ATOM 2972 N N . ARG B 1 85 ? 9 -0.931 -25.281 1 87.06 85 ARG B N 1
ATOM 2973 C CA . ARG B 1 85 ? 10.18 -0.099 -25.031 1 87.06 85 ARG B CA 1
ATOM 2974 C C . ARG B 1 85 ? 11.383 -0.952 -24.641 1 87.06 85 ARG B C 1
ATOM 2976 O O . ARG B 1 85 ? 12.445 -0.421 -24.328 1 87.06 85 ARG B O 1
ATOM 2983 N N . GLY B 1 86 ? 11.164 -2.273 -24.578 1 83.81 86 GLY B N 1
ATOM 2984 C CA . GLY B 1 86 ? 12.219 -3.166 -24.141 1 83.81 86 GLY B CA 1
ATOM 2985 C C . GLY B 1 86 ? 12.453 -3.129 -22.641 1 83.81 86 GLY B C 1
ATOM 2986 O O . GLY B 1 86 ? 13.547 -3.43 -22.172 1 83.81 86 GLY B O 1
ATOM 2987 N N . LEU B 1 87 ? 11.539 -2.604 -21.938 1 87.81 87 LEU B N 1
ATOM 2988 C CA . LEU B 1 87 ? 11.594 -2.535 -20.484 1 87.81 87 LEU B CA 1
ATOM 2989 C C . LEU B 1 87 ? 10.727 -3.621 -19.844 1 87.81 87 LEU B C 1
ATOM 2991 O O . LEU B 1 87 ? 9.75 -4.07 -20.453 1 87.81 87 LEU B O 1
ATOM 2995 N N . PRO B 1 88 ? 11.109 -4.027 -18.641 1 87.56 88 PRO B N 1
ATOM 2996 C CA . PRO B 1 88 ? 10.211 -4.93 -17.922 1 87.56 88 PRO B CA 1
ATOM 2997 C C . PRO B 1 88 ? 8.828 -4.324 -17.703 1 87.56 88 PRO B C 1
ATOM 2999 O O . PRO B 1 88 ? 8.711 -3.135 -17.391 1 87.56 88 PRO B O 1
ATOM 3002 N N . THR B 1 89 ? 7.84 -5.16 -17.844 1 89.62 89 THR B N 1
ATOM 3003 C CA . THR B 1 89 ? 6.473 -4.672 -17.703 1 89.62 89 THR B CA 1
ATOM 3004 C C . THR B 1 89 ? 6.078 -4.555 -16.234 1 89.62 89 THR B C 1
ATOM 3006 O O . THR B 1 89 ? 5.062 -3.938 -15.906 1 89.62 89 THR B O 1
ATOM 3009 N N . SER B 1 90 ? 6.902 -5.195 -15.383 1 92.94 90 SER B N 1
ATOM 3010 C CA . SER B 1 90 ? 6.617 -5.16 -13.953 1 92.94 90 SER B CA 1
ATOM 3011 C C . SER B 1 90 ? 7.836 -4.699 -13.156 1 92.94 90 SER B C 1
ATOM 3013 O O . SER B 1 90 ? 8.969 -4.805 -13.633 1 92.94 90 SER B O 1
ATOM 3015 N N . ASP B 1 91 ? 7.621 -4.082 -12.062 1 95.19 91 ASP B N 1
ATOM 3016 C CA . ASP B 1 91 ? 8.617 -3.686 -11.078 1 95.19 91 ASP B CA 1
ATOM 3017 C C . ASP B 1 91 ? 8.047 -3.748 -9.664 1 95.19 91 ASP B C 1
ATOM 3019 O O . ASP B 1 91 ? 6.859 -4.012 -9.477 1 95.19 91 ASP B O 1
ATOM 3023 N N . GLY B 1 92 ? 8.93 -3.697 -8.719 1 96.88 92 GLY B N 1
ATOM 3024 C CA . GLY B 1 92 ? 8.414 -3.711 -7.359 1 96.88 92 GLY B CA 1
ATOM 3025 C C . GLY B 1 92 ? 9.477 -3.955 -6.312 1 96.88 92 GLY B C 1
ATOM 3026 O O . GLY B 1 92 ? 10.664 -4.055 -6.641 1 96.88 92 GLY B O 1
ATOM 3027 N N . PHE B 1 93 ? 9.07 -3.961 -5.078 1 98 93 PHE B N 1
ATOM 3028 C CA . PHE B 1 93 ? 9.891 -4.312 -3.924 1 98 93 PHE B CA 1
ATOM 3029 C C . PHE B 1 93 ? 9.016 -4.785 -2.766 1 98 93 PHE B C 1
ATOM 3031 O O . PHE B 1 93 ? 7.793 -4.672 -2.814 1 98 93 PHE B O 1
ATOM 3038 N N . THR B 1 94 ? 9.664 -5.348 -1.777 1 98.56 94 THR B N 1
ATOM 3039 C CA . THR B 1 94 ? 8.992 -5.793 -0.561 1 98.56 94 THR B CA 1
ATOM 3040 C C . THR B 1 94 ? 9.648 -5.18 0.674 1 98.56 94 THR B C 1
ATOM 3042 O O . THR B 1 94 ? 10.875 -5.145 0.776 1 98.56 94 THR B O 1
ATOM 3045 N N . ALA B 1 95 ? 8.852 -4.664 1.517 1 98.56 95 ALA B N 1
ATOM 3046 C CA . ALA B 1 95 ? 9.312 -4.184 2.814 1 98.56 95 ALA B CA 1
ATOM 3047 C C . ALA B 1 95 ? 9.016 -5.199 3.914 1 98.56 95 ALA B C 1
ATOM 3049 O O . ALA B 1 95 ? 7.906 -5.73 3.994 1 98.56 95 ALA B O 1
ATOM 3050 N N . ILE B 1 96 ? 10.008 -5.492 4.676 1 98.31 96 ILE B N 1
ATOM 3051 C CA . ILE B 1 96 ? 9.859 -6.328 5.863 1 98.31 96 ILE B CA 1
ATOM 3052 C C . ILE B 1 96 ? 9.844 -5.453 7.113 1 98.31 96 ILE B C 1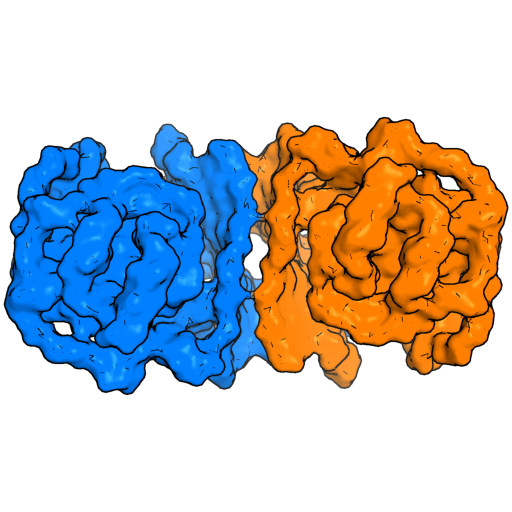
ATOM 3054 O O . ILE B 1 96 ? 10.766 -4.668 7.344 1 98.31 96 ILE B O 1
ATOM 3058 N N . LEU B 1 97 ? 8.812 -5.586 7.898 1 97.5 97 LEU B N 1
ATOM 3059 C CA . LEU B 1 97 ? 8.672 -4.801 9.125 1 97.5 97 LEU B CA 1
ATOM 3060 C C . LEU B 1 97 ? 8.688 -5.703 10.352 1 97.5 97 LEU B C 1
ATOM 3062 O O . LEU B 1 97 ? 8.195 -6.832 10.305 1 97.5 97 LEU B O 1
ATOM 3066 N N . ASP B 1 98 ? 9.219 -5.191 11.383 1 96.25 98 ASP B N 1
ATOM 3067 C CA . ASP B 1 98 ? 9.203 -5.891 12.664 1 96.25 98 ASP B CA 1
ATOM 3068 C C . ASP B 1 98 ? 7.789 -5.973 13.234 1 96.25 98 ASP B C 1
ATOM 3070 O O . ASP B 1 98 ? 7.082 -4.965 13.305 1 96.25 98 ASP B O 1
ATOM 3074 N N . ALA B 1 99 ? 7.359 -7.164 13.641 1 94.81 99 ALA B N 1
ATOM 3075 C CA . ALA B 1 99 ? 5.977 -7.379 14.062 1 94.81 99 ALA B CA 1
ATOM 3076 C C . ALA B 1 99 ? 5.684 -6.664 15.375 1 94.81 99 ALA B C 1
ATOM 3078 O O . ALA B 1 99 ? 4.555 -6.234 15.617 1 94.81 99 ALA B O 1
ATOM 3079 N N . ASP B 1 100 ? 6.645 -6.469 16.203 1 93.94 100 ASP B N 1
ATOM 3080 C CA . ASP B 1 100 ? 6.441 -5.914 17.547 1 93.94 100 ASP B CA 1
ATOM 3081 C C . ASP B 1 100 ? 6.5 -4.391 17.516 1 93.94 100 ASP B C 1
ATOM 3083 O O . ASP B 1 100 ? 5.816 -3.725 18.297 1 93.94 100 ASP B O 1
ATOM 3087 N N . THR B 1 101 ? 7.316 -3.848 16.578 1 94.75 101 THR B N 1
ATOM 3088 C CA . THR B 1 101 ? 7.594 -2.42 16.672 1 94.75 101 THR B CA 1
ATOM 3089 C C . THR B 1 101 ? 7.133 -1.697 15.414 1 94.75 101 THR B C 1
ATOM 3091 O O . THR B 1 101 ? 7.051 -0.468 15.391 1 94.75 101 THR B O 1
ATOM 3094 N N . GLY B 1 102 ? 6.887 -2.424 14.352 1 95.69 102 GLY B N 1
ATOM 3095 C CA . GLY B 1 102 ? 6.488 -1.817 13.094 1 95.69 102 GLY B CA 1
ATOM 3096 C C . GLY B 1 102 ? 7.633 -1.143 12.359 1 95.69 102 GLY B C 1
ATOM 3097 O O . GLY B 1 102 ? 7.43 -0.512 11.32 1 95.69 102 GLY B O 1
ATOM 3098 N N . ARG B 1 103 ? 8.859 -1.287 12.938 1 96.06 103 ARG B N 1
ATOM 3099 C CA . ARG B 1 103 ? 10.031 -0.705 12.289 1 96.06 103 ARG B CA 1
ATOM 3100 C C . ARG B 1 103 ? 10.359 -1.438 10.992 1 96.06 103 ARG B C 1
ATOM 3102 O O . ARG B 1 103 ? 10.273 -2.666 10.93 1 96.06 103 ARG B O 1
ATOM 3109 N N . ILE B 1 104 ? 10.742 -0.701 9.992 1 97.12 104 ILE B N 1
ATOM 3110 C CA . ILE B 1 104 ? 11.156 -1.321 8.734 1 97.12 104 ILE B CA 1
ATOM 3111 C C . ILE B 1 104 ? 12.531 -1.965 8.906 1 97.12 104 ILE B C 1
ATOM 3113 O O . ILE B 1 104 ? 13.523 -1.271 9.141 1 97.12 104 ILE B O 1
ATOM 3117 N N . ARG B 1 105 ? 12.617 -3.225 8.758 1 97 105 ARG B N 1
ATOM 3118 C CA . ARG B 1 105 ? 13.852 -3.969 8.961 1 97 105 ARG B CA 1
ATOM 3119 C C . ARG B 1 105 ? 14.641 -4.094 7.664 1 97 105 ARG B C 1
ATOM 3121 O O . ARG B 1 105 ? 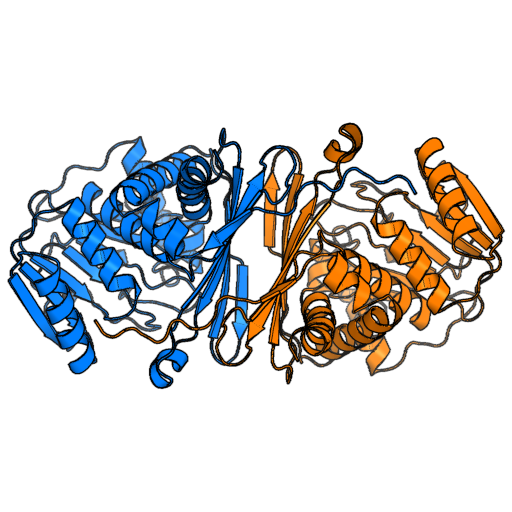15.875 -4.09 7.676 1 97 105 ARG B O 1
ATOM 3128 N N . ALA B 1 106 ? 13.891 -4.223 6.605 1 98 106 ALA B N 1
ATOM 3129 C CA . ALA B 1 106 ? 14.578 -4.449 5.336 1 98 106 ALA B CA 1
ATOM 3130 C C . ALA B 1 106 ? 13.695 -4.039 4.156 1 98 106 ALA B C 1
ATOM 3132 O O . ALA B 1 106 ? 12.469 -4.062 4.25 1 98 106 ALA B O 1
ATOM 3133 N N . LEU B 1 107 ? 14.328 -3.621 3.156 1 98.06 107 LEU B N 1
ATOM 3134 C CA . LEU B 1 107 ? 13.742 -3.475 1.83 1 98.06 107 LEU B CA 1
ATOM 3135 C C . LEU B 1 107 ? 14.367 -4.457 0.846 1 98.06 107 LEU B C 1
ATOM 3137 O O . LEU B 1 107 ? 15.586 -4.469 0.662 1 98.06 107 LEU B O 1
ATOM 3141 N N . LEU B 1 108 ? 13.523 -5.293 0.307 1 98.19 108 LEU B N 1
ATOM 3142 C CA . LEU B 1 108 ? 13.945 -6.23 -0.729 1 98.19 108 LEU B CA 1
ATOM 3143 C C . LEU B 1 108 ? 13.703 -5.648 -2.119 1 98.19 108 LEU B C 1
ATOM 3145 O O . LEU B 1 108 ? 12.578 -5.703 -2.629 1 98.19 108 LEU B O 1
ATOM 3149 N N . LEU B 1 109 ? 14.734 -5.129 -2.688 1 97.38 109 LEU B N 1
ATOM 3150 C CA . LEU B 1 109 ? 14.648 -4.531 -4.016 1 97.38 109 LEU B CA 1
ATOM 3151 C C . LEU B 1 109 ? 14.844 -5.586 -5.102 1 97.38 109 LEU B C 1
ATOM 3153 O O . LEU B 1 109 ? 15.828 -5.551 -5.84 1 97.38 109 LEU B O 1
ATOM 3157 N N . ASP B 1 110 ? 13.836 -6.395 -5.238 1 95.69 110 ASP B N 1
ATOM 3158 C CA . ASP B 1 110 ? 13.992 -7.598 -6.047 1 95.69 110 ASP B CA 1
ATOM 3159 C C . ASP B 1 110 ? 13.336 -7.438 -7.414 1 95.69 110 ASP B C 1
ATOM 3161 O O . ASP B 1 110 ? 13.18 -8.414 -8.148 1 95.69 110 ASP B O 1
ATOM 3165 N N . GLY B 1 111 ? 12.797 -6.195 -7.695 1 94.69 111 GLY B N 1
ATOM 3166 C CA . GLY B 1 111 ? 12.211 -5.918 -9 1 94.69 111 GLY B CA 1
ATOM 3167 C C . GLY B 1 111 ? 10.953 -6.723 -9.273 1 94.69 111 GLY B C 1
ATOM 3168 O O . GLY B 1 111 ? 10.562 -6.906 -10.43 1 94.69 111 GLY B O 1
ATOM 3169 N N . GLY B 1 112 ? 10.352 -7.301 -8.258 1 95.5 112 GLY B N 1
ATOM 3170 C CA . GLY B 1 112 ? 9.141 -8.086 -8.414 1 95.5 112 GLY B CA 1
ATOM 3171 C C . GLY B 1 112 ? 9.391 -9.578 -8.406 1 95.5 112 GLY B C 1
ATOM 3172 O O . GLY B 1 112 ? 8.453 -10.375 -8.531 1 95.5 112 GLY B O 1
ATOM 3173 N N . TYR B 1 113 ? 10.633 -10.039 -8.172 1 96.88 113 TYR B N 1
ATOM 3174 C CA . TYR B 1 113 ? 10.984 -11.453 -8.203 1 96.88 113 TYR B CA 1
ATOM 3175 C C . TYR B 1 113 ? 10.164 -12.25 -7.195 1 96.88 113 TYR B C 1
ATOM 3177 O O . TYR B 1 113 ? 9.625 -13.305 -7.52 1 96.88 113 TYR B O 1
ATOM 3185 N N . LEU B 1 114 ? 10.016 -11.766 -5.996 1 98.31 114 LEU B N 1
ATOM 3186 C CA . LEU B 1 114 ? 9.281 -12.492 -4.969 1 98.31 114 LEU B CA 1
ATOM 3187 C C . LEU B 1 114 ? 7.809 -12.609 -5.336 1 98.31 114 LEU B C 1
ATOM 3189 O O . LEU B 1 114 ? 7.172 -13.633 -5.055 1 98.31 114 LEU B O 1
ATOM 3193 N N . THR B 1 115 ? 7.281 -11.492 -5.898 1 97.38 115 THR B N 1
ATOM 3194 C CA . THR B 1 115 ? 5.898 -11.555 -6.363 1 97.38 115 THR B CA 1
ATOM 3195 C C . THR B 1 115 ? 5.723 -12.656 -7.398 1 97.38 115 THR B C 1
ATOM 3197 O O . THR B 1 115 ? 4.793 -13.461 -7.305 1 97.38 115 THR B O 1
ATOM 3200 N N . GLU B 1 116 ? 6.629 -12.672 -8.328 1 96.75 116 GLU B N 1
ATOM 3201 C CA . GLU B 1 116 ? 6.566 -13.672 -9.391 1 96.75 116 GLU B CA 1
ATOM 3202 C C . GLU B 1 116 ? 6.738 -15.078 -8.82 1 96.75 116 GLU B C 1
ATOM 3204 O O . GLU B 1 116 ? 6.004 -16 -9.195 1 96.75 116 GLU B O 1
ATOM 3209 N N . LEU B 1 117 ? 7.66 -15.211 -7.961 1 98.25 117 LEU B N 1
ATOM 3210 C CA . LEU B 1 117 ? 8 -16.5 -7.383 1 98.25 117 LEU B CA 1
ATOM 3211 C C . LEU B 1 117 ? 6.828 -17.078 -6.586 1 98.25 117 LEU B C 1
ATOM 3213 O O . LEU B 1 117 ? 6.41 -18.203 -6.816 1 98.25 117 LEU B O 1
ATOM 3217 N N . ARG B 1 118 ? 6.254 -16.281 -5.684 1 98.5 118 ARG B N 1
ATOM 3218 C CA . ARG B 1 118 ? 5.168 -16.797 -4.852 1 98.5 118 ARG B CA 1
ATOM 3219 C C . ARG B 1 118 ? 3.895 -16.984 -5.672 1 98.5 118 ARG B C 1
ATOM 3221 O O . ARG B 1 118 ? 3.061 -17.828 -5.34 1 98.5 118 ARG B O 1
ATOM 3228 N N . THR B 1 119 ? 3.721 -16.219 -6.758 1 98.31 119 THR B N 1
ATOM 3229 C CA . THR B 1 119 ? 2.596 -16.422 -7.664 1 98.31 119 THR B CA 1
ATOM 3230 C C . THR B 1 119 ? 2.721 -17.766 -8.391 1 98.31 119 THR B C 1
ATOM 3232 O O . THR B 1 119 ? 1.757 -18.531 -8.461 1 98.31 119 THR B O 1
ATOM 3235 N N . GLY B 1 120 ? 3.916 -18.031 -8.891 1 98.69 120 GLY B N 1
ATOM 3236 C CA . GLY B 1 120 ? 4.16 -19.344 -9.492 1 98.69 120 GLY B CA 1
ATOM 3237 C C . GLY B 1 120 ? 3.926 -20.484 -8.531 1 98.69 120 GLY B C 1
ATOM 3238 O O . GLY B 1 120 ? 3.359 -21.516 -8.914 1 98.69 120 GLY B O 1
ATOM 3239 N N . ALA B 1 121 ? 4.355 -20.281 -7.316 1 98.88 121 ALA B N 1
ATOM 3240 C CA . ALA B 1 121 ? 4.195 -21.297 -6.281 1 98.88 121 ALA B CA 1
ATOM 3241 C C . ALA B 1 121 ? 2.721 -21.562 -5.992 1 98.88 121 ALA B C 1
ATOM 3243 O O . ALA B 1 121 ? 2.328 -22.703 -5.727 1 98.88 121 ALA B O 1
ATOM 3244 N N . ALA B 1 122 ? 1.931 -20.547 -6.016 1 98.88 122 ALA B N 1
ATOM 3245 C CA . ALA B 1 122 ? 0.495 -20.719 -5.805 1 98.88 122 ALA B CA 1
ATOM 3246 C C . ALA B 1 122 ? -0.115 -21.609 -6.879 1 98.88 122 ALA B C 1
ATOM 3248 O O . ALA B 1 122 ? -0.935 -22.484 -6.578 1 98.88 122 ALA B O 1
ATOM 3249 N N . GLY B 1 123 ? 0.251 -21.359 -8.094 1 98.88 123 GLY B N 1
ATOM 3250 C CA . GLY B 1 123 ? -0.198 -22.234 -9.164 1 98.88 123 GLY B CA 1
ATOM 3251 C C . GLY B 1 123 ? 0.219 -23.672 -8.969 1 98.88 123 GLY B C 1
ATOM 3252 O O . GLY B 1 123 ? -0.562 -24.594 -9.227 1 98.88 123 GLY B O 1
ATOM 3253 N N . ALA B 1 124 ? 1.429 -23.875 -8.508 1 98.81 124 ALA B N 1
ATOM 3254 C CA . ALA B 1 124 ? 1.94 -25.219 -8.234 1 98.81 124 ALA B CA 1
ATOM 3255 C C . ALA B 1 124 ? 1.109 -25.906 -7.16 1 98.81 124 ALA B C 1
ATOM 3257 O O . ALA B 1 124 ? 0.772 -27.094 -7.293 1 98.81 124 ALA B O 1
ATOM 3258 N N . VAL B 1 125 ? 0.79 -25.156 -6.094 1 98.88 125 VAL B N 1
ATOM 3259 C CA . VAL B 1 125 ? 0.002 -25.719 -5.004 1 98.88 125 VAL B CA 1
ATOM 3260 C C . VAL B 1 125 ? -1.382 -26.125 -5.516 1 98.88 125 VAL B C 1
ATOM 3262 O O . VAL B 1 125 ? -1.892 -27.188 -5.184 1 98.88 125 VAL B O 1
ATOM 3265 N N . ALA B 1 126 ? -1.973 -25.266 -6.336 1 98.81 126 ALA B N 1
ATOM 3266 C CA . ALA B 1 126 ? -3.279 -25.562 -6.914 1 98.81 126 ALA B CA 1
ATOM 3267 C C . ALA B 1 126 ? -3.229 -26.828 -7.762 1 98.81 126 ALA B C 1
ATOM 3269 O O . ALA B 1 126 ? -4.09 -27.703 -7.637 1 98.81 126 ALA B O 1
ATOM 3270 N N . LEU B 1 127 ? -2.234 -26.938 -8.609 1 98.62 127 LEU B N 1
ATOM 3271 C CA . LEU B 1 127 ? -2.047 -28.109 -9.453 1 98.62 127 LEU B CA 1
ATOM 3272 C C . LEU B 1 127 ? -1.844 -29.359 -8.609 1 98.62 127 LEU B C 1
ATOM 3274 O O . LEU B 1 127 ? -2.41 -30.422 -8.906 1 98.62 127 LEU B O 1
ATOM 3278 N N . ASP B 1 128 ? -1.105 -29.266 -7.586 1 98.19 128 ASP B N 1
ATOM 3279 C CA . ASP B 1 128 ? -0.792 -30.406 -6.715 1 98.19 128 ASP B CA 1
ATOM 3280 C C . ASP B 1 128 ? -2.047 -30.922 -6.016 1 98.19 128 ASP B C 1
ATOM 3282 O O . ASP B 1 128 ? -2.211 -32.125 -5.84 1 98.19 128 ASP B O 1
ATOM 3286 N N . LEU B 1 129 ? -2.879 -30.016 -5.605 1 98.06 129 LEU B N 1
ATOM 3287 C CA . LEU B 1 129 ? -4.051 -30.375 -4.812 1 98.06 129 LEU B CA 1
ATOM 3288 C C . LEU B 1 129 ? -5.18 -30.875 -5.707 1 98.06 129 LEU B C 1
ATOM 3290 O O . LEU B 1 129 ? -5.938 -31.766 -5.312 1 98.06 129 LEU B O 1
ATOM 3294 N N . LEU B 1 130 ? -5.246 -30.281 -6.934 1 98 130 LEU B N 1
ATOM 3295 C CA . LEU B 1 130 ? -6.496 -30.469 -7.664 1 98 130 LEU B CA 1
ATOM 3296 C C . LEU B 1 130 ? -6.25 -31.141 -9.008 1 98 130 LEU B C 1
ATOM 3298 O O . LEU B 1 130 ? -7.176 -31.688 -9.609 1 98 130 LEU B O 1
ATOM 3302 N N . GLY B 1 131 ? -5.062 -31 -9.523 1 96.94 131 GLY B N 1
ATOM 3303 C CA . GLY B 1 131 ? -4.758 -31.562 -10.828 1 96.94 131 GLY B CA 1
ATOM 3304 C C . GLY B 1 131 ? -4.652 -33.094 -10.805 1 96.94 131 GLY B C 1
ATOM 3305 O O . GLY B 1 131 ? -4.648 -33.688 -9.734 1 96.94 131 GLY B O 1
ATOM 3306 N N . PRO B 1 132 ? -4.625 -33.656 -12 1 95.81 132 PRO B N 1
ATOM 3307 C CA . PRO B 1 132 ? -4.414 -35.125 -12.07 1 95.81 132 PRO B CA 1
ATOM 3308 C C . PRO B 1 132 ? -3.068 -35.531 -11.484 1 95.81 132 PRO B C 1
ATOM 3310 O O . PRO B 1 132 ? -2.055 -34.875 -11.711 1 95.81 132 PRO B O 1
ATOM 3313 N N . PRO B 1 133 ? -3.051 -36.562 -10.688 1 93.94 133 PRO B N 1
ATOM 3314 C CA . PRO B 1 133 ? -1.781 -37.031 -10.125 1 93.94 133 PRO B CA 1
ATOM 3315 C C . PRO B 1 133 ? -0.748 -37.375 -11.195 1 93.94 133 PRO B C 1
ATOM 3317 O O . PRO B 1 133 ? 0.445 -37.094 -11.016 1 93.94 133 PRO B O 1
ATOM 3320 N N . ARG B 1 134 ? -1.209 -37.969 -12.25 1 93.81 134 ARG B N 1
ATOM 3321 C CA . ARG B 1 134 ? -0.369 -38.188 -13.422 1 93.81 134 ARG B CA 1
ATOM 3322 C C . ARG B 1 134 ? -0.745 -37.219 -14.547 1 93.81 134 ARG B C 1
ATOM 3324 O O . ARG B 1 134 ? -1.882 -37.25 -15.023 1 93.81 134 ARG B O 1
ATOM 3331 N N . THR B 1 135 ? 0.138 -36.375 -14.844 1 94.44 135 THR B N 1
ATOM 3332 C CA . THR B 1 135 ? -0.098 -35.344 -15.859 1 94.44 135 THR B CA 1
ATOM 3333 C C . THR B 1 135 ? 0.756 -35.625 -17.094 1 94.44 135 THR B C 1
ATOM 3335 O O . THR B 1 135 ? 1.984 -35.688 -17 1 94.44 135 THR B O 1
ATOM 3338 N N . ASP B 1 136 ? 0.123 -35.844 -18.188 1 97.06 136 ASP B N 1
ATOM 3339 C CA . ASP B 1 136 ? 0.863 -36.031 -19.438 1 97.06 136 ASP B CA 1
ATOM 3340 C C . ASP B 1 136 ? 1.171 -34.688 -20.109 1 97.06 136 ASP B C 1
ATOM 3342 O O . ASP B 1 136 ? 2.326 -34.406 -20.422 1 97.06 136 ASP B O 1
ATOM 3346 N N . THR B 1 137 ? 0.137 -33.938 -20.25 1 98.5 137 THR B N 1
ATOM 3347 C CA . THR B 1 137 ? 0.309 -32.656 -20.922 1 98.5 137 THR B CA 1
ATOM 3348 C C . THR B 1 137 ? -0.217 -31.516 -20.047 1 98.5 137 THR B C 1
ATOM 3350 O O . THR B 1 137 ? -1.343 -31.578 -19.547 1 98.5 137 THR B O 1
ATOM 3353 N N . ILE B 1 138 ? 0.613 -30.516 -19.812 1 98.75 138 ILE B N 1
ATOM 3354 C CA . ILE B 1 138 ? 0.178 -29.266 -19.203 1 98.75 138 ILE B CA 1
ATOM 3355 C C . ILE B 1 138 ? 0.275 -28.125 -20.219 1 98.75 138 ILE B C 1
ATOM 3357 O O . ILE B 1 138 ? 1.307 -27.953 -20.875 1 98.75 138 ILE B O 1
ATOM 3361 N N . ALA B 1 139 ? -0.792 -27.391 -20.375 1 98.81 139 ALA B N 1
ATOM 3362 C CA . ALA B 1 139 ? -0.819 -26.266 -21.297 1 98.81 139 ALA B CA 1
ATOM 3363 C C . ALA B 1 139 ? -0.701 -24.938 -20.547 1 98.81 139 ALA B C 1
ATOM 3365 O O . ALA B 1 139 ? -1.277 -24.781 -19.469 1 98.81 139 ALA B O 1
ATOM 3366 N N . PHE B 1 140 ? 0.081 -24.047 -21.062 1 98.75 140 PHE B N 1
ATOM 3367 C CA . PHE B 1 140 ? 0.2 -22.688 -20.562 1 98.75 140 PHE B CA 1
ATOM 3368 C C . PHE B 1 140 ? -0.23 -21.672 -21.625 1 98.75 140 PHE B C 1
ATOM 3370 O O . PHE B 1 140 ? 0.234 -21.734 -22.766 1 98.75 140 PHE B O 1
ATOM 3377 N N . ILE B 1 141 ? -1.122 -20.812 -21.234 1 98.25 141 ILE B N 1
ATOM 3378 C CA . ILE B 1 141 ? -1.599 -19.781 -22.141 1 98.25 141 ILE B CA 1
ATOM 3379 C C . ILE B 1 141 ? -1.076 -18.422 -21.703 1 98.25 141 ILE B C 1
ATOM 3381 O O . ILE B 1 141 ? -1.473 -17.906 -20.656 1 98.25 141 ILE B O 1
ATOM 3385 N N . GLY B 1 142 ? -0.262 -17.812 -22.516 1 96.12 142 GLY B N 1
ATOM 3386 C CA . GLY B 1 142 ? 0.372 -16.547 -22.219 1 96.12 142 GLY B CA 1
ATOM 3387 C C . GLY B 1 142 ? 1.887 -16.594 -22.281 1 96.12 142 GLY B C 1
ATOM 3388 O O . GLY B 1 142 ? 2.48 -17.672 -22.094 1 96.12 142 GLY B O 1
ATOM 3389 N N . THR B 1 143 ? 2.514 -15.445 -22.547 1 93.31 143 THR B N 1
ATOM 3390 C CA . THR B 1 143 ? 3.965 -15.398 -22.688 1 93.31 143 THR B CA 1
ATOM 3391 C C . THR B 1 143 ? 4.562 -14.305 -21.797 1 93.31 143 THR B C 1
ATOM 3393 O O . THR B 1 143 ? 5.715 -13.914 -21.984 1 93.31 143 THR B O 1
ATOM 3396 N N . GLY B 1 144 ? 3.783 -13.75 -20.922 1 88.94 144 GLY B N 1
ATOM 3397 C CA . GLY B 1 144 ? 4.297 -12.711 -20.031 1 88.94 144 GLY B CA 1
ATOM 3398 C C . GLY B 1 144 ? 5.316 -13.227 -19.047 1 88.94 144 GLY B C 1
ATOM 3399 O O . GLY B 1 144 ? 5.723 -14.391 -19.094 1 88.94 144 GLY B O 1
ATOM 3400 N N . GLY B 1 145 ? 5.785 -12.359 -18.188 1 86.75 145 GLY B N 1
ATOM 3401 C CA . GLY B 1 145 ? 6.832 -12.68 -17.234 1 86.75 145 GLY B CA 1
ATOM 3402 C C . GLY B 1 145 ? 6.438 -13.781 -16.266 1 86.75 145 GLY B C 1
ATOM 3403 O O . GLY B 1 145 ? 7.273 -14.609 -15.883 1 86.75 145 GLY B O 1
ATOM 3404 N N . GLN B 1 146 ? 5.223 -13.945 -16 1 94.25 146 GLN B N 1
ATOM 3405 C CA . GLN B 1 146 ? 4.75 -14.859 -14.961 1 94.25 146 GLN B CA 1
ATOM 3406 C C . GLN B 1 146 ? 4.746 -16.297 -15.469 1 94.25 146 GLN B C 1
ATOM 3408 O O . GLN B 1 146 ? 4.816 -17.25 -14.672 1 94.25 146 GLN B O 1
ATOM 3413 N N . VAL B 1 147 ? 4.637 -16.547 -16.734 1 97 147 VAL B N 1
ATOM 3414 C CA . VAL B 1 147 ? 4.449 -17.891 -17.266 1 97 147 VAL B CA 1
ATOM 3415 C C . VAL B 1 147 ? 5.656 -18.766 -16.922 1 97 147 VAL B C 1
ATOM 3417 O O . VAL B 1 147 ? 5.512 -19.953 -16.641 1 97 147 VAL B O 1
ATOM 3420 N N . ARG B 1 148 ? 6.84 -18.219 -16.922 1 97.31 148 ARG B N 1
ATOM 3421 C CA . ARG B 1 148 ? 8.047 -18.984 -16.609 1 97.31 148 ARG B CA 1
ATOM 3422 C C . ARG B 1 148 ? 8.016 -19.5 -15.172 1 97.31 148 ARG B C 1
ATOM 3424 O O . ARG B 1 148 ? 8.477 -20.609 -14.898 1 97.31 148 ARG B O 1
ATOM 3431 N N . HIS B 1 149 ? 7.453 -18.703 -14.273 1 98.06 149 HIS B N 1
ATOM 3432 C CA . HIS B 1 149 ? 7.336 -19.125 -12.883 1 98.06 149 HIS B CA 1
ATOM 3433 C C . HIS B 1 149 ? 6.234 -20.172 -12.711 1 98.06 149 HIS B C 1
ATOM 3435 O O . HIS B 1 149 ? 6.332 -21.047 -11.859 1 98.06 149 HIS B O 1
ATOM 3441 N N . GLN B 1 150 ? 5.176 -20.078 -13.523 1 98.75 150 GLN B N 1
ATOM 3442 C CA . GLN B 1 150 ? 4.148 -21.125 -13.523 1 98.75 150 GLN B CA 1
ATOM 3443 C C . GLN B 1 150 ? 4.699 -22.453 -14.023 1 98.75 150 GLN B C 1
ATOM 3445 O O . GLN B 1 150 ? 4.406 -23.5 -13.461 1 98.75 150 GLN B O 1
ATOM 3450 N N . ILE B 1 151 ? 5.5 -22.344 -15.078 1 98.81 151 ILE B N 1
ATOM 3451 C CA . ILE B 1 151 ? 6.152 -23.547 -15.594 1 98.81 151 ILE B CA 1
ATOM 3452 C C . ILE B 1 151 ? 7.062 -24.141 -14.531 1 98.81 151 ILE B C 1
ATOM 3454 O O . ILE B 1 151 ? 6.988 -25.344 -14.242 1 98.81 151 ILE B O 1
ATOM 3458 N N . ASP B 1 152 ? 7.863 -23.297 -13.922 1 98.69 152 ASP B N 1
ATOM 3459 C CA . ASP B 1 152 ? 8.781 -23.75 -12.883 1 98.69 152 ASP B CA 1
ATOM 3460 C C . ASP B 1 152 ? 8.023 -24.438 -11.75 1 98.69 152 ASP B C 1
ATOM 3462 O O . ASP B 1 152 ? 8.391 -25.531 -11.32 1 98.69 152 ASP B O 1
ATOM 3466 N N . GLY B 1 153 ? 6.965 -23.828 -11.273 1 98.81 153 GLY B N 1
ATOM 3467 C CA . GLY B 1 153 ? 6.133 -24.422 -10.234 1 98.81 153 GLY B CA 1
ATOM 3468 C C . GLY B 1 153 ? 5.551 -25.766 -10.625 1 98.81 153 GLY B C 1
ATOM 3469 O O . GLY B 1 153 ? 5.613 -26.719 -9.852 1 98.81 153 GLY B O 1
ATOM 3470 N N . ALA B 1 154 ? 5.004 -25.812 -11.828 1 98.75 154 ALA B N 1
ATOM 3471 C CA . ALA B 1 154 ? 4.395 -27.047 -12.312 1 98.75 154 ALA B CA 1
ATOM 3472 C C . ALA B 1 154 ? 5.418 -28.188 -12.367 1 98.75 154 ALA B C 1
ATOM 3474 O O . ALA B 1 154 ? 5.121 -29.312 -11.984 1 98.75 154 ALA B O 1
ATOM 3475 N N . MET B 1 155 ? 6.629 -27.875 -12.797 1 98.44 155 MET B N 1
ATOM 3476 C CA . MET B 1 155 ? 7.676 -28.875 -12.984 1 98.44 155 MET B CA 1
ATOM 3477 C C . MET B 1 155 ? 8.188 -29.375 -11.633 1 98.44 155 MET B C 1
ATOM 3479 O O . MET B 1 155 ? 8.812 -30.438 -11.562 1 98.44 155 MET B O 1
ATOM 3483 N N . HIS B 1 156 ? 7.926 -28.641 -10.57 1 98.19 156 HIS B N 1
ATOM 3484 C CA . HIS B 1 156 ? 8.336 -29.078 -9.234 1 98.19 156 HIS B CA 1
ATOM 3485 C C . HIS B 1 156 ? 7.32 -30.031 -8.625 1 98.19 156 HIS B C 1
ATOM 3487 O O . HIS B 1 156 ? 7.637 -30.766 -7.691 1 98.19 156 HIS B O 1
ATOM 3493 N N . VAL B 1 157 ? 6.078 -30.031 -9.188 1 98.12 157 VAL B N 1
ATOM 3494 C CA . VAL B 1 157 ? 5.055 -30.812 -8.5 1 98.12 157 VAL B CA 1
ATOM 3495 C C . VAL B 1 157 ? 4.539 -31.906 -9.438 1 98.12 157 VAL B C 1
ATOM 3497 O O . VAL B 1 157 ? 3.797 -32.781 -9.008 1 98.12 157 VAL B O 1
ATOM 3500 N N . ARG B 1 158 ? 4.895 -31.844 -10.711 1 98.25 158 ARG B N 1
ATOM 3501 C CA . ARG B 1 158 ? 4.523 -32.844 -11.711 1 98.25 158 ARG B CA 1
ATOM 3502 C C . ARG B 1 158 ? 5.699 -33.156 -12.625 1 98.25 158 ARG B C 1
ATOM 3504 O O . ARG B 1 158 ? 6.68 -32.438 -12.672 1 98.25 158 ARG B O 1
ATOM 3511 N N . GLU B 1 159 ? 5.605 -34.25 -13.281 1 97.75 159 GLU B N 1
ATOM 3512 C CA . GLU B 1 159 ? 6.551 -34.688 -14.312 1 97.75 159 GLU B CA 1
ATOM 3513 C C . GLU B 1 159 ? 5.848 -34.906 -15.648 1 97.75 159 GLU B C 1
ATOM 3515 O O . GLU B 1 159 ? 5.816 -36.031 -16.156 1 97.75 159 GLU B O 1
ATOM 3520 N N . PRO B 1 160 ? 5.352 -33.875 -16.281 1 98.31 160 PRO B N 1
ATOM 3521 C CA . PRO B 1 160 ? 4.637 -34.062 -17.547 1 98.31 160 PRO B CA 1
ATOM 3522 C C . PRO B 1 160 ? 5.547 -34.531 -18.672 1 98.31 160 PRO B C 1
ATOM 3524 O O . PRO B 1 160 ? 6.746 -34.219 -18.672 1 98.31 160 PRO B O 1
ATOM 3527 N N . SER B 1 161 ? 4.949 -35.188 -19.641 1 97.88 161 SER B N 1
ATOM 3528 C CA . SER B 1 161 ? 5.68 -35.562 -20.844 1 97.88 161 SER B CA 1
ATOM 3529 C C . SER B 1 161 ? 5.781 -34.406 -21.828 1 97.88 161 SER B C 1
ATOM 3531 O O . SER B 1 161 ? 6.742 -34.312 -22.594 1 97.88 161 SER B O 1
ATOM 3533 N N . THR B 1 162 ? 4.762 -33.594 -21.781 1 98.56 162 THR B N 1
ATOM 3534 C CA . THR B 1 162 ? 4.684 -32.531 -22.766 1 98.56 162 THR B CA 1
ATOM 3535 C C . THR B 1 162 ? 4.207 -31.234 -22.109 1 98.56 162 THR B C 1
ATOM 3537 O O . THR B 1 162 ? 3.297 -31.25 -21.266 1 98.56 162 THR B O 1
ATOM 3540 N N . LEU B 1 163 ? 4.836 -30.141 -22.406 1 98.81 163 LEU B N 1
ATOM 3541 C CA . LEU B 1 163 ? 4.32 -28.797 -22.125 1 98.81 163 LEU B CA 1
ATOM 3542 C C . LEU B 1 163 ? 3.83 -28.141 -23.422 1 98.81 163 LEU B C 1
ATOM 3544 O O . LEU B 1 163 ? 4.551 -28.109 -24.422 1 98.81 163 LEU B O 1
ATOM 3548 N N . LEU B 1 164 ? 2.619 -27.766 -23.422 1 98.62 164 LEU B N 1
ATOM 3549 C CA . LEU B 1 164 ? 2.02 -27.062 -24.547 1 98.62 164 LEU B CA 1
ATOM 3550 C C . LEU B 1 164 ? 1.941 -25.562 -24.281 1 98.62 164 LEU B C 1
ATOM 3552 O O . LEU B 1 164 ? 1.255 -25.141 -23.344 1 98.62 164 LEU B O 1
ATOM 3556 N N . LEU B 1 165 ? 2.662 -24.781 -25.062 1 98.56 165 LEU B N 1
ATOM 3557 C CA . LEU B 1 165 ? 2.697 -23.344 -24.891 1 98.56 165 LEU B CA 1
ATOM 3558 C C . LEU B 1 165 ? 1.822 -22.656 -25.938 1 98.56 165 LEU B C 1
ATOM 3560 O O . LEU B 1 165 ? 2.008 -22.859 -27.141 1 98.56 165 LEU B O 1
ATOM 3564 N N . ILE B 1 166 ? 0.858 -21.891 -25.453 1 98.25 166 ILE B N 1
ATOM 3565 C CA . ILE B 1 166 ? -0.139 -21.266 -26.328 1 98.25 166 ILE B CA 1
ATOM 3566 C C . ILE B 1 166 ? -0.139 -19.75 -26.125 1 98.25 166 ILE B C 1
ATOM 3568 O O . ILE B 1 166 ? -0.173 -19.281 -24.984 1 98.25 166 ILE B O 1
ATOM 3572 N N . ALA B 1 167 ? -0.04 -19 -27.109 1 96.06 167 ALA B N 1
ATOM 3573 C CA . ALA B 1 167 ? -0.172 -17.562 -27 1 96.06 167 ALA B CA 1
ATOM 3574 C C . ALA B 1 167 ? -0.542 -16.938 -28.344 1 96.06 167 ALA B C 1
ATOM 3576 O O . ALA B 1 167 ? -0.538 -17.609 -29.375 1 96.06 167 ALA B O 1
ATOM 3577 N N . ARG B 1 168 ? -0.881 -15.633 -28.484 1 91.56 168 ARG B N 1
ATOM 3578 C CA . ARG B 1 168 ? -1.293 -14.891 -29.672 1 91.56 168 ARG B CA 1
ATOM 3579 C C . ARG B 1 168 ? -0.086 -14.484 -30.5 1 91.56 168 ARG B C 1
ATOM 3581 O O . ARG B 1 168 ? -0.165 -14.438 -31.734 1 91.56 168 ARG B O 1
ATOM 3588 N N . ASN B 1 169 ? 0.988 -14.164 -29.781 1 91.06 169 ASN B N 1
ATOM 3589 C CA . ASN B 1 169 ? 2.205 -13.727 -30.453 1 91.06 169 ASN B CA 1
ATOM 3590 C C . ASN B 1 169 ? 3.162 -14.891 -30.703 1 91.06 169 ASN B C 1
ATOM 3592 O O . ASN B 1 169 ? 3.842 -15.344 -29.766 1 91.06 169 ASN B O 1
ATOM 3596 N N . TRP B 1 170 ? 3.289 -15.203 -31.938 1 93.44 170 TRP B N 1
ATOM 3597 C CA . TRP B 1 170 ? 4.031 -16.406 -32.281 1 93.44 170 TRP B CA 1
ATOM 3598 C C . TRP B 1 170 ? 5.508 -16.266 -31.938 1 93.44 170 TRP B C 1
ATOM 3600 O O . TRP B 1 170 ? 6.141 -17.203 -31.453 1 93.44 170 TRP B O 1
ATOM 3610 N N . ARG B 1 171 ? 6.031 -15.117 -32.188 1 93.88 171 ARG B N 1
ATOM 3611 C CA . ARG B 1 171 ? 7.438 -14.883 -31.891 1 93.88 171 ARG B CA 1
ATOM 3612 C C . ARG B 1 171 ? 7.715 -15.078 -30.391 1 93.88 171 ARG B C 1
ATOM 3614 O O . ARG B 1 171 ? 8.664 -15.766 -30.016 1 93.88 171 ARG B O 1
ATOM 3621 N N . ARG B 1 172 ? 6.875 -14.539 -29.578 1 92.5 172 ARG B N 1
ATOM 3622 C CA . ARG B 1 172 ? 7.039 -14.664 -28.125 1 92.5 172 ARG B CA 1
ATOM 3623 C C . ARG B 1 172 ? 6.824 -16.094 -27.672 1 92.5 172 ARG B C 1
ATOM 3625 O O . ARG B 1 172 ? 7.477 -16.562 -26.734 1 92.5 172 ARG B O 1
ATOM 3632 N N . THR B 1 173 ? 5.902 -16.781 -28.328 1 96.38 173 THR B N 1
ATOM 3633 C CA . THR B 1 173 ? 5.621 -18.172 -28 1 96.38 173 THR B CA 1
ATOM 3634 C C . THR B 1 173 ? 6.836 -19.062 -28.281 1 96.38 173 THR B C 1
ATOM 3636 O O . THR B 1 173 ? 7.172 -19.922 -27.484 1 96.38 173 THR B O 1
ATOM 3639 N N . THR B 1 174 ? 7.453 -18.766 -29.391 1 96.69 174 THR B N 1
ATOM 3640 C CA . THR B 1 174 ? 8.617 -19.562 -29.766 1 96.69 174 THR B CA 1
ATOM 3641 C C . THR B 1 174 ? 9.797 -19.25 -28.844 1 96.69 174 THR B C 1
ATOM 3643 O O . THR B 1 174 ? 10.562 -20.156 -28.484 1 96.69 174 THR B O 1
ATOM 3646 N N . GLU B 1 175 ? 9.945 -18.031 -28.469 1 95.44 175 GLU B N 1
ATOM 3647 C CA . GLU B 1 175 ? 10.977 -17.656 -27.5 1 95.44 175 GLU B CA 1
ATOM 3648 C C . GLU B 1 175 ? 10.766 -18.375 -26.156 1 95.44 175 GLU B C 1
ATOM 3650 O O . GLU B 1 175 ? 11.719 -18.844 -25.547 1 95.44 175 GLU B O 1
ATOM 3655 N N . LEU B 1 176 ? 9.539 -18.375 -25.75 1 96.81 176 LEU B N 1
ATOM 3656 C CA . LEU B 1 176 ? 9.203 -19.078 -24.516 1 96.81 176 LEU B CA 1
ATOM 3657 C C . LEU B 1 176 ? 9.5 -20.578 -24.641 1 96.81 176 LEU B C 1
ATOM 3659 O O . LEU B 1 176 ? 9.992 -21.203 -23.688 1 96.81 176 LEU B O 1
ATOM 3663 N N . ALA B 1 177 ? 9.164 -21.156 -25.75 1 98.19 177 ALA B N 1
ATOM 3664 C CA . ALA B 1 177 ? 9.445 -22.578 -26 1 98.19 177 ALA B CA 1
ATOM 3665 C C . ALA B 1 177 ? 10.938 -22.859 -25.922 1 98.19 177 ALA B C 1
ATOM 3667 O O . ALA B 1 177 ? 11.359 -23.844 -25.312 1 98.19 177 ALA B O 1
ATOM 3668 N N . ASP B 1 178 ? 11.727 -22.047 -26.547 1 97.75 178 ASP B N 1
ATOM 3669 C CA . ASP B 1 178 ? 13.172 -22.203 -26.516 1 97.75 178 ASP B CA 1
ATOM 3670 C C . ASP B 1 178 ? 13.711 -22.094 -25.094 1 97.75 178 ASP B C 1
ATOM 3672 O O . ASP B 1 178 ? 14.531 -22.922 -24.672 1 97.75 178 ASP B O 1
ATOM 3676 N N . TRP B 1 179 ? 13.258 -21.109 -24.406 1 97.06 179 TRP B N 1
ATOM 3677 C CA . TRP B 1 179 ? 13.641 -20.953 -23.016 1 97.06 179 TRP B CA 1
ATOM 3678 C C . TRP B 1 179 ? 13.305 -22.219 -22.219 1 97.06 179 TRP B C 1
ATOM 3680 O O . TRP B 1 179 ? 14.125 -22.719 -21.438 1 97.06 179 TRP B O 1
ATOM 3690 N N . THR B 1 180 ? 12.062 -22.75 -22.406 1 98.44 180 THR B N 1
ATOM 3691 C CA . THR B 1 180 ? 11.586 -23.922 -21.672 1 98.44 180 THR B CA 1
ATOM 3692 C C . THR B 1 180 ? 12.445 -25.141 -21.984 1 98.44 180 THR B C 1
ATOM 3694 O O . THR B 1 180 ? 12.844 -25.875 -21.078 1 98.44 180 THR B O 1
ATOM 3697 N N . ARG B 1 181 ? 12.812 -25.344 -23.25 1 97.88 181 ARG B N 1
ATOM 3698 C CA . ARG B 1 181 ? 13.641 -26.469 -23.672 1 97.88 181 ARG B CA 1
ATOM 3699 C C . ARG B 1 181 ? 15.031 -26.375 -23.047 1 97.88 181 ARG B C 1
ATOM 3701 O O . ARG B 1 181 ? 15.648 -27.406 -22.75 1 97.88 181 ARG B O 1
ATOM 3708 N N . HIS B 1 182 ? 15.453 -25.188 -22.859 1 97.62 182 HIS B N 1
ATOM 3709 C CA . HIS B 1 182 ? 16.781 -24.969 -22.297 1 97.62 182 HIS B CA 1
ATOM 3710 C C . HIS B 1 182 ? 16.797 -25.266 -20.812 1 97.62 182 HIS B C 1
ATOM 3712 O O . HIS B 1 182 ? 17.828 -25.688 -20.266 1 97.62 182 HIS B O 1
ATOM 3718 N N . HIS B 1 183 ? 15.719 -25.188 -20.188 1 97.38 183 HIS B N 1
ATOM 3719 C CA . HIS B 1 183 ? 15.703 -25.266 -18.734 1 97.38 183 HIS B CA 1
ATOM 3720 C C . HIS B 1 183 ? 15.164 -26.594 -18.25 1 97.38 183 HIS B C 1
ATOM 3722 O O . HIS B 1 183 ? 15.43 -27.016 -17.109 1 97.38 183 HIS B O 1
ATOM 3728 N N . TYR B 1 184 ? 14.375 -27.234 -19.141 1 97.75 184 TYR B N 1
ATOM 3729 C CA . TYR B 1 184 ? 13.734 -28.484 -18.719 1 97.75 184 TYR B CA 1
ATOM 3730 C C . TYR B 1 184 ? 13.836 -29.547 -19.797 1 97.75 184 TYR B C 1
ATOM 3732 O O . TYR B 1 184 ? 13.719 -29.25 -21 1 97.75 184 TYR B O 1
ATOM 3740 N N . ASP B 1 185 ? 14.062 -30.797 -19.375 1 97 185 ASP B N 1
ATOM 3741 C CA . ASP B 1 185 ? 14.047 -31.938 -20.297 1 97 185 ASP B CA 1
ATOM 3742 C C . ASP B 1 185 ? 12.625 -32.469 -20.484 1 97 185 ASP B C 1
ATOM 3744 O O . ASP B 1 185 ? 12.258 -33.5 -19.906 1 97 185 ASP B O 1
ATOM 3748 N N . VAL B 1 186 ? 11.867 -31.812 -21.25 1 97.88 186 VAL B N 1
ATOM 3749 C CA . VAL B 1 186 ? 10.469 -32.125 -21.516 1 97.88 186 VAL B CA 1
ATOM 3750 C C . VAL B 1 186 ? 10.133 -31.766 -22.953 1 97.88 186 VAL B C 1
ATOM 3752 O O . VAL B 1 186 ? 10.758 -30.891 -23.562 1 97.88 186 VAL B O 1
ATOM 3755 N N . GLU B 1 187 ? 9.242 -32.5 -23.578 1 98.5 187 GLU B N 1
ATOM 3756 C CA . GLU B 1 187 ? 8.766 -32.125 -24.906 1 98.5 187 GLU B CA 1
ATOM 3757 C C . GLU B 1 187 ? 7.992 -30.797 -24.844 1 98.5 187 GLU B C 1
ATOM 3759 O O . GLU B 1 187 ? 7.133 -30.625 -23.984 1 98.5 187 GLU B O 1
ATOM 3764 N N . VAL B 1 188 ? 8.352 -29.891 -25.703 1 98.62 188 VAL B N 1
ATOM 3765 C CA . VAL B 1 188 ? 7.691 -28.594 -25.734 1 98.62 188 VAL B CA 1
ATOM 3766 C C . VAL B 1 188 ? 7.012 -28.391 -27.078 1 98.62 188 VAL B C 1
ATOM 3768 O O . VAL B 1 188 ? 7.648 -28.531 -28.125 1 98.62 188 VAL B O 1
ATOM 3771 N N . ARG B 1 189 ? 5.781 -28.141 -27.047 1 98.19 189 ARG B N 1
ATOM 3772 C CA . ARG B 1 189 ? 5.016 -27.797 -28.234 1 98.19 189 ARG B CA 1
ATOM 3773 C C . ARG B 1 189 ? 4.477 -26.375 -28.141 1 98.19 189 ARG B C 1
ATOM 3775 O O . ARG B 1 189 ? 4.129 -25.906 -27.062 1 98.19 189 ARG B O 1
ATOM 3782 N N . ALA B 1 190 ? 4.465 -25.703 -29.25 1 97.06 190 ALA B N 1
ATOM 3783 C CA . ALA B 1 190 ? 3.93 -24.344 -29.328 1 97.06 190 ALA B CA 1
ATOM 3784 C C . ALA B 1 190 ? 2.719 -24.281 -30.25 1 97.06 190 ALA B C 1
ATOM 3786 O O . ALA B 1 190 ? 2.684 -24.953 -31.281 1 97.06 190 ALA B O 1
ATOM 3787 N N . GLN B 1 191 ? 1.763 -23.562 -29.797 1 95.44 191 GLN B N 1
ATOM 3788 C CA . GLN B 1 191 ? 0.542 -23.375 -30.578 1 95.44 191 GLN B CA 1
ATOM 3789 C C . GLN B 1 191 ? 0.046 -21.938 -30.469 1 95.44 191 GLN B C 1
ATOM 3791 O O . GLN B 1 191 ? 0.287 -21.25 -29.469 1 95.44 191 GLN B O 1
ATOM 3796 N N . GLU B 1 192 ? -0.622 -21.484 -31.5 1 94.44 192 GLU B N 1
ATOM 3797 C CA . GLU B 1 192 ? -1.282 -20.188 -31.453 1 94.44 192 GLU B CA 1
ATOM 3798 C C . GLU B 1 192 ? -2.621 -20.281 -30.719 1 94.44 192 GLU B C 1
ATOM 3800 O O . GLU B 1 192 ? -3.293 -21.312 -30.781 1 94.44 192 GLU B O 1
ATOM 3805 N N . LEU B 1 193 ? -2.904 -19.25 -30.078 1 93.81 193 LEU B N 1
ATOM 3806 C CA . LEU B 1 193 ? -4.223 -19.172 -29.453 1 93.81 193 LEU B CA 1
ATOM 3807 C C . LEU B 1 193 ? -5.301 -18.938 -30.5 1 93.81 193 LEU B C 1
ATOM 3809 O O . LEU B 1 193 ? -5.496 -17.797 -30.953 1 93.81 193 LEU B O 1
ATOM 3813 N N . ASP B 1 194 ? -6.098 -19.875 -30.953 1 92.44 194 ASP B N 1
ATOM 3814 C CA . ASP B 1 194 ? -7.02 -19.719 -32.094 1 92.44 194 ASP B C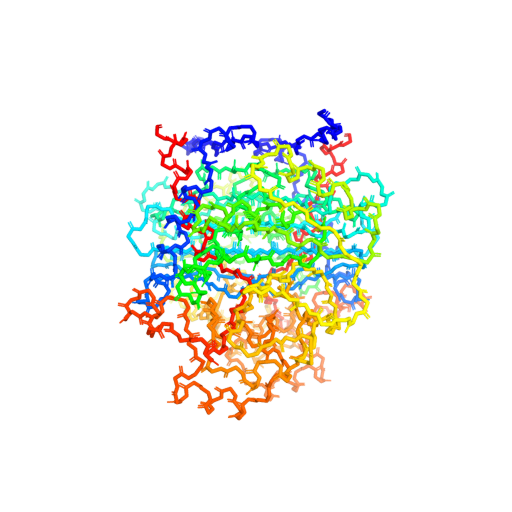A 1
ATOM 3815 C C . ASP B 1 194 ? -8.398 -20.281 -31.734 1 92.44 194 ASP B C 1
ATOM 3817 O O . ASP B 1 194 ? -9.203 -20.531 -32.625 1 92.44 194 ASP B O 1
ATOM 3821 N N . GLY B 1 195 ? -8.641 -20.562 -30.625 1 92.19 195 GLY B N 1
ATOM 3822 C CA . GLY B 1 195 ? -9.945 -21.047 -30.203 1 92.19 195 GLY B CA 1
ATOM 3823 C C . GLY B 1 195 ? -10.109 -22.547 -30.375 1 92.19 195 GLY B C 1
ATOM 3824 O O . GLY B 1 195 ? -11.148 -23.109 -30.016 1 92.19 195 GLY B O 1
ATOM 3825 N N . SER B 1 196 ? -9.133 -23.266 -30.812 1 94.81 196 SER B N 1
ATOM 3826 C CA . SER B 1 196 ? -9.203 -24.719 -30.984 1 94.81 196 SER B CA 1
ATOM 3827 C C . SER B 1 196 ? -9.164 -25.438 -29.641 1 94.81 196 SER B C 1
ATOM 3829 O O . SER B 1 196 ? -8.703 -24.875 -28.641 1 94.81 196 SER B O 1
ATOM 3831 N N . PRO B 1 197 ? -9.688 -26.609 -29.656 1 96.5 197 PRO B N 1
ATOM 3832 C CA . PRO B 1 197 ? -9.617 -27.391 -28.422 1 96.5 197 PRO B CA 1
ATOM 3833 C C . PRO B 1 197 ? -8.195 -27.562 -27.922 1 96.5 197 PRO B C 1
ATOM 3835 O O . PRO B 1 197 ? -7.258 -27.688 -28.719 1 96.5 197 PRO B O 1
ATOM 3838 N N . ILE B 1 198 ? -8.039 -27.578 -26.656 1 97.25 198 ILE B N 1
ATOM 3839 C CA . ILE B 1 198 ? -6.75 -27.766 -26 1 97.25 198 ILE B CA 1
ATOM 3840 C C . ILE B 1 198 ? -6.676 -29.172 -25.391 1 97.25 198 ILE B C 1
ATOM 3842 O O . ILE B 1 198 ? -7.402 -29.469 -24.453 1 97.25 198 ILE B O 1
ATOM 3846 N N . ASP B 1 199 ? -5.859 -29.953 -25.953 1 95.25 199 ASP B N 1
ATOM 3847 C CA . ASP B 1 199 ? -5.688 -31.312 -25.453 1 95.25 199 ASP B CA 1
ATOM 3848 C C . ASP B 1 199 ? -4.637 -31.359 -24.344 1 95.25 199 ASP B C 1
ATOM 3850 O O . ASP B 1 199 ? -3.465 -31.641 -24.609 1 95.25 199 ASP B O 1
ATOM 3854 N N . ALA B 1 200 ? -5.023 -31.125 -23.125 1 97.94 200 ALA B N 1
ATOM 3855 C CA . ALA B 1 200 ? -4.133 -31.094 -21.969 1 97.94 200 ALA B CA 1
ATOM 3856 C C . ALA B 1 200 ? -4.844 -31.594 -20.719 1 97.94 200 ALA B C 1
ATOM 3858 O O . ALA B 1 200 ? -6.074 -31.578 -20.641 1 97.94 200 ALA B O 1
ATOM 3859 N N . ASP B 1 201 ? -4.059 -32.125 -19.75 1 97.81 201 ASP B N 1
ATOM 3860 C CA . ASP B 1 201 ? -4.562 -32.594 -18.453 1 97.81 201 ASP B CA 1
ATOM 3861 C C . ASP B 1 201 ? -4.801 -31.406 -17.516 1 97.81 201 ASP B C 1
ATOM 3863 O O . ASP B 1 201 ? -5.656 -31.484 -16.625 1 97.81 201 ASP B O 1
ATOM 3867 N N . ALA B 1 202 ? -4.031 -30.406 -17.734 1 98.56 202 ALA B N 1
ATOM 3868 C CA . ALA B 1 202 ? -4.129 -29.156 -16.969 1 98.56 202 ALA B CA 1
ATOM 3869 C C . ALA B 1 202 ? -3.832 -27.953 -17.859 1 98.56 202 ALA B C 1
ATOM 3871 O O . ALA B 1 202 ? -3.045 -28.047 -18.812 1 98.56 202 ALA B O 1
ATOM 3872 N N . VAL B 1 203 ? -4.492 -26.859 -17.578 1 98.75 203 VAL B N 1
ATOM 3873 C CA . VAL B 1 203 ? -4.316 -25.625 -18.328 1 98.75 203 VAL B CA 1
ATOM 3874 C C . VAL B 1 203 ? -4.07 -24.469 -17.344 1 98.75 203 VAL B C 1
ATOM 3876 O O . VAL B 1 203 ? -4.797 -24.312 -16.359 1 98.75 203 VAL B O 1
ATOM 3879 N N . VAL B 1 204 ? -3.037 -23.734 -17.578 1 98.81 204 VAL B N 1
ATOM 3880 C CA . VAL B 1 204 ? -2.744 -22.531 -16.797 1 98.81 204 VAL B CA 1
ATOM 3881 C C . VAL B 1 204 ? -2.879 -21.297 -17.688 1 98.81 204 VAL B C 1
ATOM 3883 O O . VAL B 1 204 ? -2.246 -21.203 -18.734 1 98.81 204 VAL B O 1
ATOM 3886 N N . THR B 1 205 ? -3.752 -20.406 -17.297 1 98.5 205 THR B N 1
ATOM 3887 C CA . THR B 1 205 ? -3.871 -19.125 -18 1 98.5 205 THR B CA 1
ATOM 3888 C C . THR B 1 205 ? -3.158 -18.016 -17.234 1 98.5 205 THR B C 1
ATOM 3890 O O . THR B 1 205 ? -3.35 -17.875 -16.016 1 98.5 205 THR B O 1
ATOM 3893 N N . VAL B 1 206 ? -2.307 -17.312 -17.875 1 96.56 206 VAL B N 1
ATOM 3894 C CA . VAL B 1 206 ? -1.479 -16.297 -17.25 1 96.56 206 VAL B CA 1
ATOM 3895 C C . VAL B 1 206 ? -1.335 -15.094 -18.188 1 96.56 206 VAL B C 1
ATOM 3897 O O . VAL B 1 206 ? -0.262 -14.867 -18.75 1 96.56 206 VAL B O 1
ATOM 3900 N N . THR B 1 207 ? -2.371 -14.328 -18.328 1 93.62 207 THR B N 1
ATOM 3901 C CA . THR B 1 207 ? -2.432 -13.18 -19.219 1 93.62 207 THR B CA 1
ATOM 3902 C C . THR B 1 207 ? -3.059 -11.977 -18.516 1 93.62 207 THR B C 1
ATOM 3904 O O . THR B 1 207 ? -3.605 -12.109 -17.422 1 93.62 207 THR B O 1
ATOM 3907 N N . ALA B 1 208 ? -2.961 -10.836 -19.188 1 89.38 208 ALA B N 1
ATOM 3908 C CA . ALA B 1 208 ? -3.596 -9.617 -18.672 1 89.38 208 ALA B CA 1
ATOM 3909 C C . ALA B 1 208 ? -4.93 -9.367 -19.375 1 89.38 208 ALA B C 1
ATOM 3911 O O . ALA B 1 208 ? -5.367 -8.219 -19.5 1 89.38 208 ALA B O 1
ATOM 3912 N N . ALA B 1 209 ? -5.566 -10.445 -19.844 1 93.5 209 ALA B N 1
ATOM 3913 C CA . ALA B 1 209 ? -6.77 -10.32 -20.656 1 93.5 209 ALA B CA 1
ATOM 3914 C C . ALA B 1 209 ? -7.895 -9.648 -19.859 1 93.5 209 ALA B C 1
ATOM 3916 O O . ALA B 1 209 ? -8 -9.836 -18.656 1 93.5 209 ALA B O 1
ATOM 3917 N N . THR B 1 210 ? -8.727 -8.891 -20.562 1 93.88 210 THR B N 1
ATOM 3918 C CA . THR B 1 210 ? -9.914 -8.258 -20 1 93.88 210 THR B CA 1
ATOM 3919 C C . THR B 1 210 ? -11.18 -8.852 -20.594 1 93.88 210 THR B C 1
ATOM 3921 O O . THR B 1 210 ? -12.281 -8.344 -20.359 1 93.88 210 THR B O 1
ATOM 3924 N N . SER B 1 211 ? -10.992 -9.773 -21.453 1 95.62 211 SER B N 1
ATOM 3925 C CA . SER B 1 211 ? -12.047 -10.625 -22 1 95.62 211 SER B CA 1
ATOM 3926 C C . SER B 1 211 ? -11.602 -12.078 -22.062 1 95.62 211 SER B C 1
ATOM 3928 O O . SER B 1 211 ? -10.406 -12.367 -22.203 1 95.62 211 SER B O 1
ATOM 3930 N N . PRO B 1 212 ? -12.508 -13.023 -22.031 1 96.75 212 PRO B N 1
ATOM 3931 C CA . PRO B 1 212 ? -12.148 -14.438 -21.953 1 96.75 212 PRO B CA 1
ATOM 3932 C C . PRO B 1 212 ? -11.266 -14.891 -23.109 1 96.75 212 PRO B C 1
ATOM 3934 O O . PRO B 1 212 ? -11.562 -14.586 -24.266 1 96.75 212 PRO B O 1
ATOM 3937 N N . ILE B 1 213 ? -10.234 -15.586 -22.766 1 97.25 213 ILE B N 1
ATOM 3938 C CA . ILE B 1 213 ? -9.352 -16.141 -23.781 1 97.25 213 ILE B CA 1
ATOM 3939 C C . ILE B 1 213 ? -9.516 -17.656 -23.844 1 97.25 213 ILE B C 1
ATOM 3941 O O . ILE B 1 213 ? -9.008 -18.312 -24.766 1 97.25 213 ILE B O 1
ATOM 3945 N N . LEU B 1 214 ? -10.148 -18.219 -22.828 1 98.06 214 LEU B N 1
ATOM 3946 C CA . LEU B 1 214 ? -10.414 -19.656 -22.734 1 98.06 214 LEU B CA 1
ATOM 3947 C C . LEU B 1 214 ? -11.906 -19.922 -22.547 1 98.06 214 LEU B C 1
ATOM 3949 O O . LEU B 1 214 ? -12.539 -19.344 -21.656 1 98.06 214 LEU B O 1
ATOM 3953 N N . THR B 1 215 ? -12.438 -20.797 -23.406 1 97.19 215 THR B N 1
ATOM 3954 C CA . THR B 1 215 ? -13.859 -21.109 -23.344 1 97.19 215 THR B CA 1
ATOM 3955 C C . THR B 1 215 ? -14.062 -22.562 -22.922 1 97.19 215 THR B C 1
ATOM 3957 O O . THR B 1 215 ? -13.148 -23.375 -23.016 1 97.19 215 THR B O 1
ATOM 3960 N N . ARG B 1 216 ? -15.227 -22.828 -22.5 1 95.94 216 ARG B N 1
ATOM 3961 C CA . ARG B 1 216 ? -15.555 -24.172 -22.031 1 95.94 216 ARG B CA 1
ATOM 3962 C C . ARG B 1 216 ? -15.406 -25.203 -23.156 1 95.94 216 ARG B C 1
ATOM 3964 O O . ARG B 1 216 ? -15 -26.344 -22.906 1 95.94 216 ARG B O 1
ATOM 3971 N N . ALA B 1 217 ? -15.727 -24.812 -24.344 1 95.56 217 ALA B N 1
ATOM 3972 C CA . ALA B 1 217 ? -15.703 -25.703 -25.484 1 95.56 217 ALA B CA 1
ATOM 3973 C C . ALA B 1 217 ? -14.289 -26.188 -25.781 1 95.56 217 ALA B C 1
ATOM 3975 O O . ALA B 1 217 ? -14.094 -27.219 -26.422 1 95.56 217 ALA B O 1
ATOM 3976 N N . GLN B 1 218 ? -13.328 -25.469 -25.297 1 97.69 218 GLN B N 1
ATOM 3977 C CA . GLN B 1 218 ? -11.93 -25.781 -25.594 1 97.69 218 GLN B CA 1
ATOM 3978 C C . GLN B 1 218 ? -11.406 -26.844 -24.609 1 97.69 218 GLN B C 1
ATOM 3980 O O . GLN B 1 218 ? -10.32 -27.391 -24.812 1 97.69 218 GLN B O 1
ATOM 3985 N N . LEU B 1 219 ? -12.172 -27.109 -23.625 1 97.12 219 LEU B N 1
ATOM 3986 C CA . LEU B 1 219 ? -11.688 -27.953 -22.531 1 97.12 219 LEU B CA 1
ATOM 3987 C C . LEU B 1 219 ? -12.375 -29.312 -22.547 1 97.12 219 LEU B C 1
ATOM 3989 O O . LEU B 1 219 ? -13.57 -29.406 -22.828 1 97.12 219 LEU B O 1
ATOM 3993 N N . ARG B 1 220 ? -11.703 -30.344 -22.266 1 94.06 220 ARG B N 1
ATOM 3994 C CA . ARG B 1 220 ? -12.305 -31.656 -22.094 1 94.06 220 ARG B CA 1
ATOM 3995 C C . ARG B 1 220 ? -12.734 -31.891 -20.656 1 94.06 220 ARG B C 1
ATOM 3997 O O . ARG B 1 220 ? -12.227 -31.234 -19.734 1 94.06 220 ARG B O 1
ATOM 4004 N N . PRO B 1 221 ? -13.594 -32.844 -20.469 1 92.81 221 PRO B N 1
ATOM 4005 C CA . PRO B 1 221 ? -13.922 -33.188 -19.078 1 92.81 221 PRO B CA 1
ATOM 4006 C C . PRO B 1 221 ? -12.703 -33.656 -18.297 1 92.81 221 PRO B C 1
ATOM 4008 O O . PRO B 1 221 ? -11.805 -34.312 -18.859 1 92.81 221 PRO B O 1
ATOM 4011 N N . GLY B 1 222 ? -12.656 -33.344 -17.062 1 95.31 222 GLY B N 1
ATOM 4012 C CA . GLY B 1 222 ? -11.609 -33.812 -16.188 1 95.31 222 GLY B CA 1
ATOM 4013 C C . GLY B 1 222 ? -10.406 -32.906 -16.109 1 95.31 222 GLY B C 1
ATOM 4014 O O . GLY B 1 222 ? -9.484 -33.156 -15.328 1 95.31 222 GLY B O 1
ATOM 4015 N N . VAL B 1 223 ? -10.391 -31.828 -16.844 1 97.25 223 VAL B N 1
ATOM 4016 C CA . VAL B 1 223 ? -9.258 -30.922 -16.922 1 97.25 223 VAL B CA 1
ATOM 4017 C C . VAL B 1 223 ? -9.164 -30.094 -15.648 1 97.25 223 VAL B C 1
ATOM 4019 O O . VAL B 1 223 ? -10.18 -29.812 -15.008 1 97.25 223 VAL B O 1
ATOM 4022 N N . HIS B 1 224 ? -7.961 -29.797 -15.219 1 98.5 224 HIS B N 1
ATOM 4023 C CA . HIS B 1 224 ? -7.719 -28.797 -14.195 1 98.5 224 HIS B CA 1
ATOM 4024 C C . HIS B 1 224 ? -7.273 -27.469 -14.812 1 98.5 224 HIS B C 1
ATOM 4026 O O . HIS B 1 224 ? -6.379 -27.453 -15.664 1 98.5 224 HIS B O 1
ATOM 4032 N N . VAL B 1 225 ? -7.91 -26.375 -14.398 1 98.81 225 VAL B N 1
ATOM 4033 C CA . VAL B 1 225 ? -7.551 -25.062 -14.906 1 98.81 225 VAL B CA 1
ATOM 4034 C C . VAL B 1 225 ? -7.059 -24.172 -13.758 1 98.81 225 VAL B C 1
ATOM 4036 O O . VAL B 1 225 ? -7.707 -24.094 -12.711 1 98.81 225 VAL B O 1
ATOM 4039 N N . THR B 1 226 ? -5.91 -23.609 -13.898 1 98.81 226 THR B N 1
ATOM 4040 C CA . THR B 1 226 ? -5.434 -22.562 -12.992 1 98.81 226 THR B CA 1
ATOM 4041 C C . THR B 1 226 ? -5.387 -21.219 -13.703 1 98.81 226 THR B C 1
ATOM 4043 O O . THR B 1 226 ? -4.672 -21.062 -14.695 1 98.81 226 THR B O 1
ATOM 4046 N N . ALA B 1 227 ? -6.148 -20.297 -13.203 1 98.75 227 ALA B N 1
ATOM 4047 C CA . ALA B 1 227 ? -6.168 -18.938 -13.75 1 98.75 227 ALA B CA 1
ATOM 4048 C C . ALA B 1 227 ? -5.391 -17.984 -12.859 1 98.75 227 ALA B C 1
ATOM 4050 O O . ALA B 1 227 ? -5.699 -17.828 -11.68 1 98.75 227 ALA B O 1
ATOM 4051 N N . ILE B 1 228 ? -4.441 -17.266 -13.445 1 97.94 228 ILE B N 1
ATOM 4052 C CA . ILE B 1 228 ? -3.49 -16.469 -12.672 1 97.94 228 ILE B CA 1
ATOM 4053 C C . ILE B 1 228 ? -3.66 -14.992 -13.008 1 97.94 228 ILE B C 1
ATOM 4055 O O . ILE B 1 228 ? -3.373 -14.125 -12.18 1 97.94 228 ILE B O 1
ATOM 4059 N N . GLY B 1 229 ? -4.168 -14.656 -14.117 1 95.25 229 GLY B N 1
ATOM 4060 C CA . GLY B 1 229 ? -4.008 -13.336 -14.703 1 95.25 229 GLY B CA 1
ATOM 4061 C C . GLY B 1 229 ? -4.957 -12.305 -14.125 1 95.25 229 GLY B C 1
ATOM 4062 O O . GLY B 1 229 ? -4.645 -11.109 -14.094 1 95.25 229 GLY B O 1
ATOM 4063 N N . SER B 1 230 ? -6.125 -12.719 -13.734 1 95.06 230 SER B N 1
ATOM 4064 C CA . SER B 1 230 ? -7.121 -11.781 -13.227 1 95.06 230 SER B CA 1
ATOM 4065 C C . SER B 1 230 ? -6.781 -11.336 -11.805 1 95.06 230 SER B C 1
ATOM 4067 O O . SER B 1 230 ? -7.039 -12.055 -10.844 1 95.06 230 SER B O 1
ATOM 4069 N N . ASP B 1 231 ? -6.18 -10.086 -11.719 1 92.12 231 ASP B N 1
ATOM 4070 C CA . ASP B 1 231 ? -5.762 -9.586 -10.414 1 92.12 231 ASP B CA 1
ATOM 4071 C C . ASP B 1 231 ? -6.219 -8.141 -10.211 1 92.12 231 ASP B C 1
ATOM 4073 O O . ASP B 1 231 ? -5.684 -7.43 -9.359 1 92.12 231 ASP B O 1
ATOM 4077 N N . SER B 1 232 ? -7.062 -7.641 -11.078 1 92.06 232 SER B N 1
ATOM 4078 C CA . SER B 1 232 ? -7.66 -6.312 -10.992 1 92.06 232 SER B CA 1
ATOM 4079 C C . SER B 1 232 ? -9.086 -6.316 -11.531 1 92.06 232 SER B C 1
ATOM 4081 O O . SER B 1 232 ? -9.469 -7.203 -12.297 1 92.06 232 SER B O 1
ATOM 4083 N N . PRO B 1 233 ? -9.859 -5.316 -11.117 1 91.62 233 PRO B N 1
ATOM 4084 C CA . PRO B 1 233 ? -11.211 -5.23 -11.68 1 91.62 233 PRO B CA 1
ATOM 4085 C C . PRO B 1 233 ? -11.211 -5.188 -13.211 1 91.62 233 PRO B C 1
ATOM 4087 O O . PRO B 1 233 ? -10.406 -4.473 -13.812 1 91.62 233 PRO B O 1
ATOM 4090 N N . GLY B 1 234 ? -12.016 -6 -13.766 1 92.56 234 GLY B N 1
ATOM 4091 C CA . GLY B 1 234 ? -12.164 -5.973 -15.211 1 92.56 234 GLY B CA 1
ATOM 4092 C C . GLY B 1 234 ? -11.328 -7.02 -15.922 1 92.56 234 GLY B C 1
ATOM 4093 O O . GLY B 1 234 ? -11.625 -7.391 -17.062 1 92.56 234 GLY B O 1
ATOM 4094 N N . LYS B 1 235 ? -10.305 -7.477 -15.281 1 92.94 235 LYS B N 1
ATOM 4095 C CA . LYS B 1 235 ? -9.516 -8.555 -15.875 1 92.94 235 LYS B CA 1
ATOM 4096 C C . LYS B 1 235 ? -10.25 -9.891 -15.789 1 92.94 235 LYS B C 1
ATOM 4098 O O . LYS B 1 235 ? -10.906 -10.18 -14.789 1 92.94 235 LYS B O 1
ATOM 4103 N N . ARG B 1 236 ? -10.094 -10.633 -16.891 1 95.25 236 ARG B N 1
ATOM 4104 C CA . ARG B 1 236 ? -10.719 -11.945 -16.953 1 95.25 236 ARG B CA 1
ATOM 4105 C C . ARG B 1 236 ? -10.047 -12.812 -18.031 1 95.25 236 ARG B C 1
ATOM 4107 O O . ARG B 1 236 ? -9.836 -12.359 -19.156 1 95.25 236 ARG B O 1
ATOM 4114 N N . GLU B 1 237 ? -9.766 -14.008 -17.641 1 97.81 237 GLU B N 1
ATOM 4115 C CA . GLU B 1 237 ? -9.156 -14.93 -18.594 1 97.81 237 GLU B CA 1
ATOM 4116 C C . GLU B 1 237 ? -10.133 -16.016 -19.016 1 97.81 237 GLU B C 1
ATOM 4118 O O . GLU B 1 237 ? -10.07 -16.516 -20.141 1 97.81 237 GLU B O 1
ATOM 4123 N N . LEU B 1 238 ? -11.094 -16.359 -18.156 1 98.44 238 LEU B N 1
ATOM 4124 C CA . LEU B 1 238 ? -11.953 -17.531 -18.359 1 98.44 238 LEU B CA 1
ATOM 4125 C C . LEU B 1 238 ? -13.367 -17.094 -18.719 1 98.44 238 LEU B C 1
ATOM 4127 O O . LEU B 1 238 ? -13.898 -16.156 -18.141 1 98.44 238 LEU B O 1
ATOM 4131 N N . ASP B 1 239 ? -13.938 -17.828 -19.656 1 96.94 239 ASP B N 1
ATOM 4132 C CA . ASP B 1 239 ? -15.391 -17.781 -19.812 1 96.94 239 ASP B CA 1
ATOM 4133 C C . ASP B 1 239 ? -16.094 -18.219 -18.531 1 96.94 239 ASP B C 1
ATOM 4135 O O . ASP B 1 239 ? -15.758 -19.266 -17.953 1 96.94 239 ASP B O 1
ATOM 4139 N N . PRO B 1 240 ? -17.078 -17.375 -18.141 1 96.88 240 PRO B N 1
ATOM 4140 C CA . PRO B 1 240 ? -17.781 -17.719 -16.891 1 96.88 240 PRO B CA 1
ATOM 4141 C C . PRO B 1 240 ? -18.359 -19.125 -16.922 1 96.88 240 PRO B C 1
ATOM 4143 O O . PRO B 1 240 ? -18.516 -19.75 -15.867 1 96.88 240 PRO B O 1
ATOM 4146 N N . ALA B 1 241 ? -18.688 -19.625 -18.078 1 96.56 241 ALA B N 1
ATOM 4147 C CA . ALA B 1 241 ? -19.25 -20.953 -18.219 1 96.56 241 ALA B CA 1
ATOM 4148 C C . ALA B 1 241 ? -18.297 -22.016 -17.672 1 96.56 241 ALA B C 1
ATOM 4150 O O . ALA B 1 241 ? -18.734 -23.078 -17.203 1 96.56 241 ALA B O 1
ATOM 4151 N N . ILE B 1 242 ? -17 -21.75 -17.734 1 97.94 242 ILE B N 1
ATOM 4152 C CA . ILE B 1 242 ? -16 -22.672 -17.203 1 97.94 242 ILE B CA 1
ATOM 4153 C C . ILE B 1 242 ? -16.156 -22.812 -15.695 1 97.94 242 ILE B C 1
ATOM 4155 O O . ILE B 1 242 ? -16.156 -23.922 -15.164 1 97.94 242 ILE B O 1
ATOM 4159 N N . LEU B 1 243 ? -16.312 -21.688 -15.047 1 97.94 243 LEU B N 1
ATOM 4160 C CA . LEU B 1 243 ? -16.469 -21.672 -13.594 1 97.94 243 LEU B CA 1
ATOM 4161 C C . LEU B 1 243 ? -17.781 -22.312 -13.172 1 97.94 243 LEU B C 1
ATOM 4163 O O . LEU B 1 243 ? -17.828 -23.078 -12.211 1 97.94 243 LEU B O 1
ATOM 4167 N N . LEU B 1 244 ? -18.828 -21.984 -13.898 1 95.81 244 LEU B N 1
ATOM 4168 C CA . LEU B 1 244 ? -20.156 -22.453 -13.562 1 95.81 244 LEU B CA 1
ATOM 4169 C C . LEU B 1 244 ? -20.266 -23.969 -13.773 1 95.81 244 LEU B C 1
ATOM 4171 O O . LEU B 1 244 ? -21.047 -24.641 -13.094 1 95.81 244 LEU B O 1
ATOM 4175 N N . ALA B 1 245 ? -19.484 -24.5 -14.672 1 95.62 245 ALA B N 1
ATOM 4176 C CA . ALA B 1 245 ? -19.562 -25.922 -15.016 1 95.62 245 ALA B CA 1
ATOM 4177 C C . ALA B 1 245 ? -18.594 -26.734 -14.18 1 95.62 245 ALA B C 1
ATOM 4179 O O . ALA B 1 245 ? -18.672 -27.969 -14.148 1 95.62 245 ALA B O 1
ATOM 4180 N N . ALA B 1 246 ? -17.688 -26.125 -13.492 1 97.62 246 ALA B N 1
ATOM 4181 C CA . ALA B 1 246 ? -16.641 -26.828 -12.758 1 97.62 246 ALA B CA 1
ATOM 4182 C C . ALA B 1 246 ? -17.219 -27.562 -11.555 1 97.62 246 ALA B C 1
ATOM 4184 O O . ALA B 1 246 ? -18.156 -27.094 -10.922 1 97.62 246 ALA B O 1
ATOM 4185 N N . ASP B 1 247 ? -16.656 -28.719 -11.25 1 97.56 247 ASP B N 1
ATOM 4186 C CA . ASP B 1 247 ? -17.062 -29.469 -10.062 1 97.56 247 ASP B CA 1
ATOM 4187 C C . ASP B 1 247 ? -16.516 -28.828 -8.789 1 97.56 247 ASP B C 1
ATOM 4189 O O . ASP B 1 247 ? -17.141 -28.906 -7.73 1 97.56 247 ASP B O 1
ATOM 4193 N N . ILE B 1 248 ? -15.336 -28.25 -8.93 1 98.06 248 ILE B N 1
ATOM 4194 C CA . ILE B 1 248 ? -14.695 -27.562 -7.812 1 98.06 248 ILE B CA 1
ATOM 4195 C C . ILE B 1 248 ? -14.023 -26.281 -8.305 1 98.06 248 ILE B C 1
ATOM 4197 O O . ILE B 1 248 ? -13.297 -26.297 -9.305 1 98.06 248 ILE B O 1
ATOM 4201 N N . VAL B 1 249 ? -14.289 -25.203 -7.648 1 98.62 249 VAL B N 1
ATOM 4202 C CA . VAL B 1 249 ? -13.57 -23.938 -7.824 1 98.62 249 VAL B CA 1
ATOM 4203 C C . VAL B 1 249 ? -12.852 -23.578 -6.531 1 98.62 249 VAL B C 1
ATOM 4205 O O . VAL B 1 249 ? -13.484 -23.359 -5.492 1 98.62 249 VAL B O 1
ATOM 4208 N N . ALA B 1 250 ? -11.547 -23.562 -6.59 1 98.75 250 ALA B N 1
ATOM 4209 C CA . ALA B 1 250 ? -10.734 -23.188 -5.438 1 98.75 250 ALA B CA 1
ATOM 4210 C C . ALA B 1 250 ? -10.078 -21.828 -5.652 1 98.75 250 ALA B C 1
ATOM 4212 O O . ALA B 1 250 ? -9.523 -21.562 -6.723 1 98.75 250 ALA B O 1
ATOM 4213 N N . VAL B 1 251 ? -10.164 -21 -4.672 1 98.69 251 VAL B N 1
ATOM 4214 C CA . VAL B 1 251 ? -9.602 -19.656 -4.754 1 98.69 251 VAL B CA 1
ATOM 4215 C C . VAL B 1 251 ? -8.625 -19.438 -3.596 1 98.69 251 VAL B C 1
ATOM 4217 O O . VAL B 1 251 ? -8.555 -20.25 -2.67 1 98.69 251 VAL B O 1
ATOM 4220 N N . ASP B 1 252 ? -7.789 -18.422 -3.709 1 98.06 252 ASP B N 1
ATOM 4221 C CA . ASP B 1 252 ? -6.945 -18.062 -2.572 1 98.06 252 ASP B CA 1
ATOM 4222 C C . ASP B 1 252 ? -7.742 -17.281 -1.522 1 98.06 252 ASP B C 1
ATOM 4224 O O . ASP B 1 252 ? -7.559 -17.5 -0.321 1 98.06 252 ASP B O 1
ATOM 4228 N N . ASP B 1 253 ? -8.617 -16.453 -1.972 1 96.69 253 ASP B N 1
ATOM 4229 C CA . ASP B 1 253 ? -9.531 -15.688 -1.131 1 96.69 253 ASP B CA 1
ATOM 4230 C C . ASP B 1 253 ? -10.852 -15.43 -1.852 1 96.69 253 ASP B C 1
ATOM 4232 O O . ASP B 1 253 ? -10.883 -14.719 -2.863 1 96.69 253 ASP B O 1
ATOM 4236 N N . PRO B 1 254 ? -11.93 -15.938 -1.314 1 95.94 254 PRO B N 1
ATOM 4237 C CA . PRO B 1 254 ? -13.211 -15.828 -2.018 1 95.94 254 PRO B CA 1
ATOM 4238 C C . PRO B 1 254 ? -13.664 -14.383 -2.207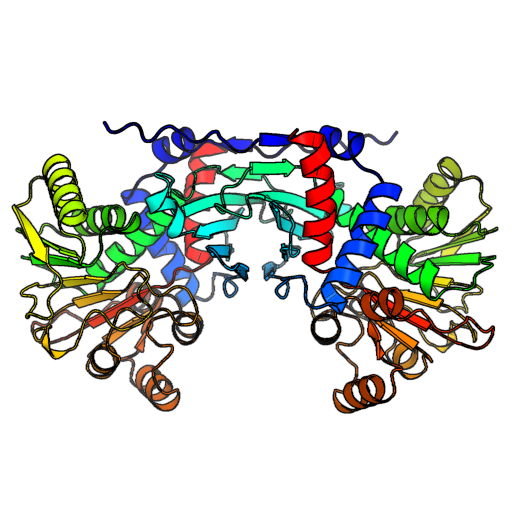 1 95.94 254 PRO B C 1
ATOM 4240 O O . PRO B 1 254 ? -14.156 -14.016 -3.277 1 95.94 254 PRO B O 1
ATOM 4243 N N . ARG B 1 255 ? -13.547 -13.531 -1.169 1 94.38 255 ARG B N 1
ATOM 4244 C CA . ARG B 1 255 ? -13.977 -12.141 -1.259 1 94.38 255 ARG B CA 1
ATOM 4245 C C . ARG B 1 255 ? -13.156 -11.391 -2.303 1 94.38 255 ARG B C 1
ATOM 4247 O O . ARG B 1 255 ? -13.711 -10.617 -3.09 1 94.38 255 ARG B O 1
ATOM 4254 N N . GLN B 1 256 ? -11.938 -11.664 -2.299 1 96.56 256 GLN B N 1
ATOM 4255 C CA . GLN B 1 256 ? -11.047 -11.016 -3.256 1 96.56 256 GLN B CA 1
ATOM 4256 C C . GLN B 1 256 ? -11.328 -11.492 -4.68 1 96.56 256 GLN B C 1
ATOM 4258 O O . GLN B 1 256 ? -11.359 -10.688 -5.613 1 96.56 256 GLN B O 1
ATOM 4263 N N . SER B 1 257 ? -11.5 -12.773 -4.848 1 97.06 257 SER B N 1
ATOM 4264 C CA . SER B 1 257 ? -11.734 -13.336 -6.176 1 97.06 257 SER B CA 1
ATOM 4265 C C . SER B 1 257 ? -13.031 -12.805 -6.781 1 97.06 257 SER B C 1
ATOM 4267 O O . SER B 1 257 ? -13.141 -12.672 -8 1 97.06 257 SER B O 1
ATOM 4269 N N . ALA B 1 258 ? -14 -12.5 -5.961 1 96.25 258 ALA B N 1
ATOM 4270 C CA . ALA B 1 258 ? -15.266 -11.938 -6.426 1 96.25 258 ALA B CA 1
ATOM 4271 C C . ALA B 1 258 ? -15.094 -10.484 -6.867 1 96.25 258 ALA B C 1
ATOM 4273 O O . ALA B 1 258 ? -15.883 -9.977 -7.668 1 96.25 258 ALA B O 1
ATOM 4274 N N . ARG B 1 259 ? -14.031 -9.867 -6.395 1 95.12 259 ARG B N 1
ATOM 4275 C CA . ARG B 1 259 ? -13.836 -8.453 -6.676 1 95.12 259 ARG B CA 1
ATOM 4276 C C . ARG B 1 259 ? -12.812 -8.25 -7.793 1 95.12 259 ARG B C 1
ATOM 4278 O O . ARG B 1 259 ? -12.953 -7.336 -8.609 1 95.12 259 ARG B O 1
ATOM 4285 N N . ILE B 1 260 ? -11.758 -9.094 -7.785 1 95.44 260 ILE B N 1
ATOM 4286 C CA . ILE B 1 260 ? -10.695 -8.812 -8.742 1 95.44 260 ILE B CA 1
ATOM 4287 C C . ILE B 1 260 ? -10.273 -10.109 -9.438 1 95.44 260 ILE B C 1
ATOM 4289 O O . ILE B 1 260 ? -9.375 -10.102 -10.289 1 95.44 260 ILE B O 1
ATOM 4293 N N . GLY B 1 261 ? -10.828 -11.242 -9.156 1 97 261 GLY B N 1
ATOM 4294 C CA . GLY B 1 261 ? -10.508 -12.516 -9.781 1 97 261 GLY B CA 1
ATOM 4295 C C . GLY B 1 261 ? -11.492 -12.914 -10.867 1 97 261 GLY B C 1
ATOM 4296 O O . GLY B 1 261 ? -12.172 -12.062 -11.438 1 97 261 GLY B O 1
ATOM 4297 N N . GLU B 1 262 ? -11.508 -14.211 -11.211 1 98.25 262 GLU B N 1
ATOM 4298 C CA . GLU B 1 262 ? -12.359 -14.75 -12.266 1 98.25 262 GLU B CA 1
ATOM 4299 C C . GLU B 1 262 ? -13.82 -14.781 -11.836 1 98.25 262 GLU B C 1
ATOM 4301 O O . GLU B 1 262 ? -14.719 -14.953 -12.664 1 98.25 262 GLU B O 1
ATOM 4306 N N . LEU B 1 263 ? -14.062 -14.586 -10.555 1 98.06 263 LEU B N 1
ATOM 4307 C CA . LEU B 1 263 ? -15.422 -14.695 -10.047 1 98.06 263 LEU B CA 1
ATOM 4308 C C . LEU B 1 263 ? -16.172 -13.375 -10.188 1 98.06 263 LEU B C 1
ATOM 4310 O O . LEU B 1 263 ? -17.359 -13.297 -9.883 1 98.06 263 LEU B O 1
ATOM 4314 N N . GLN B 1 264 ? -15.531 -12.344 -10.625 1 96.38 264 GLN B N 1
ATOM 4315 C CA . GLN B 1 264 ? -16.109 -11.008 -10.734 1 96.38 264 GLN B CA 1
ATOM 4316 C C . GLN B 1 264 ? -17.453 -11.039 -11.453 1 96.38 264 GLN B C 1
ATOM 4318 O O . GLN B 1 264 ? -18.375 -10.305 -11.102 1 96.38 264 GLN B O 1
ATOM 4323 N N . ASP B 1 265 ? -17.562 -11.93 -12.453 1 92.56 265 ASP B N 1
ATOM 4324 C CA . ASP B 1 265 ? -18.75 -11.891 -13.312 1 92.56 265 ASP B CA 1
ATOM 4325 C C . ASP B 1 265 ? -19.719 -13.016 -12.961 1 92.56 265 ASP B C 1
ATOM 4327 O O . ASP B 1 265 ? -20.609 -13.336 -13.742 1 92.56 265 ASP B O 1
ATOM 4331 N N . ILE B 1 266 ? -19.516 -13.648 -11.945 1 96.62 266 ILE B N 1
ATOM 4332 C CA . ILE B 1 266 ? -20.438 -14.688 -11.484 1 96.62 266 ILE B CA 1
ATOM 4333 C C . ILE B 1 266 ? -21.484 -14.078 -10.555 1 96.62 266 ILE B C 1
ATOM 4335 O O . ILE B 1 266 ? -21.141 -13.383 -9.594 1 96.62 266 ILE B O 1
ATOM 4339 N N . PRO B 1 267 ? -22.766 -14.312 -10.805 1 95.69 267 PRO B N 1
ATOM 4340 C CA . PRO B 1 267 ? -23.812 -13.766 -9.938 1 95.69 267 PRO B CA 1
ATOM 4341 C C . PRO B 1 267 ? -23.656 -14.164 -8.477 1 95.69 267 PRO B C 1
ATOM 4343 O O . PRO B 1 267 ? -23.266 -15.305 -8.188 1 95.69 267 PRO B O 1
ATOM 4346 N N . GLN B 1 268 ? -23.969 -13.25 -7.652 1 94.81 268 GLN B N 1
ATOM 4347 C CA . GLN B 1 268 ? -23.781 -13.445 -6.219 1 94.81 268 GLN B CA 1
ATOM 4348 C C . GLN B 1 268 ? -24.578 -14.656 -5.73 1 94.81 268 GLN B C 1
ATOM 4350 O O . GLN B 1 268 ? -24.125 -15.391 -4.855 1 94.81 268 GLN B O 1
ATOM 4355 N N . ALA B 1 269 ? -25.734 -14.828 -6.246 1 95.94 269 ALA B N 1
ATOM 4356 C CA . ALA B 1 269 ? -26.578 -15.961 -5.867 1 95.94 269 ALA B CA 1
ATOM 4357 C C . ALA B 1 269 ? -25.891 -17.281 -6.199 1 95.94 269 ALA B C 1
ATOM 4359 O O . ALA B 1 269 ? -25.984 -18.25 -5.434 1 95.94 269 ALA B O 1
ATOM 4360 N N . ASP B 1 270 ? -25.25 -17.328 -7.332 1 96.12 270 ASP B N 1
ATOM 4361 C CA . ASP B 1 270 ? -24.516 -18.531 -7.738 1 96.12 270 ASP B CA 1
ATOM 4362 C C . ASP B 1 270 ? -23.297 -18.766 -6.848 1 96.12 270 ASP B C 1
ATOM 4364 O O . ASP B 1 270 ? -23.016 -19.906 -6.473 1 96.12 270 ASP B O 1
ATOM 4368 N N . LEU B 1 271 ? -22.625 -17.703 -6.512 1 96.25 271 LEU B N 1
ATOM 4369 C CA . LEU B 1 271 ? -21.469 -17.812 -5.617 1 96.25 271 LEU B CA 1
ATOM 4370 C C . LEU B 1 271 ? -21.906 -18.328 -4.246 1 96.25 271 LEU B C 1
ATOM 4372 O O . LEU B 1 271 ? -21.234 -19.188 -3.668 1 96.25 271 LEU B O 1
ATOM 4376 N N . ALA B 1 272 ? -22.969 -17.781 -3.789 1 95.94 272 ALA B N 1
ATOM 4377 C CA . ALA B 1 272 ? -23.5 -18.203 -2.494 1 95.94 272 ALA B CA 1
ATOM 4378 C C . ALA B 1 272 ? -23.875 -19.688 -2.52 1 95.94 272 ALA B C 1
ATOM 4380 O O . ALA B 1 272 ? -23.578 -20.422 -1.578 1 95.94 272 ALA B O 1
ATOM 4381 N N . ALA B 1 273 ? -24.547 -20.078 -3.557 1 96.38 273 ALA B N 1
ATOM 4382 C CA . ALA B 1 273 ? -24.938 -21.484 -3.707 1 96.38 273 ALA B CA 1
ATOM 4383 C C . ALA B 1 273 ? -23.719 -22.391 -3.773 1 96.38 273 ALA B C 1
ATOM 4385 O O . ALA B 1 273 ? -23.688 -23.453 -3.135 1 96.38 273 ALA B O 1
ATOM 4386 N N . ALA B 1 274 ? -22.719 -22 -4.527 1 96 274 ALA B N 1
ATOM 4387 C CA . ALA B 1 274 ? -21.5 -22.781 -4.684 1 96 274 ALA B CA 1
ATOM 4388 C C . ALA B 1 274 ? -20.734 -22.891 -3.363 1 96 274 ALA B C 1
ATOM 4390 O O . ALA B 1 274 ? -20.141 -23.938 -3.062 1 96 274 ALA B O 1
ATOM 4391 N N . THR B 1 275 ? -20.766 -21.812 -2.631 1 95.25 275 THR B N 1
ATOM 4392 C CA . THR B 1 275 ? -20.141 -21.828 -1.312 1 95.25 275 THR B CA 1
ATOM 4393 C C . THR B 1 275 ? -20.875 -22.797 -0.379 1 95.25 275 THR B C 1
ATOM 4395 O O . THR B 1 275 ? -20.234 -23.578 0.327 1 95.25 275 THR B O 1
ATOM 4398 N N . SER B 1 276 ? -22.172 -22.75 -0.429 1 95.88 276 SER B N 1
ATOM 4399 C CA . SER B 1 276 ? -23.016 -23.562 0.45 1 95.88 276 SER B CA 1
ATOM 4400 C C . SER B 1 276 ? -22.828 -25.062 0.161 1 95.88 276 SER B C 1
ATOM 4402 O O . SER B 1 276 ? -22.828 -25.875 1.081 1 95.88 276 SER B O 1
ATOM 4404 N N . ASN B 1 277 ? -22.703 -25.391 -1.066 1 95.69 277 ASN B N 1
ATOM 4405 C CA . ASN B 1 277 ? -22.625 -26.812 -1.4 1 95.69 277 ASN B CA 1
ATOM 4406 C C . ASN B 1 277 ? -21.172 -27.297 -1.439 1 95.69 277 ASN B C 1
ATOM 4408 O O . ASN B 1 277 ? -20.906 -28.469 -1.735 1 95.69 277 ASN B O 1
ATOM 4412 N N . GLY B 1 278 ? -20.203 -26.391 -1.276 1 94.75 278 GLY B N 1
ATOM 4413 C CA . GLY B 1 278 ? -18.812 -26.766 -1.14 1 94.75 278 GLY B CA 1
ATOM 4414 C C . GLY B 1 278 ? -18.062 -26.75 -2.457 1 94.75 278 GLY B C 1
ATOM 4415 O O . GLY B 1 278 ? -16.844 -27.016 -2.492 1 94.75 278 GLY B O 1
ATOM 4416 N N . SER B 1 279 ? -18.734 -26.453 -3.543 1 96.62 279 SER B N 1
ATOM 4417 C CA . SER B 1 279 ? -18.062 -26.453 -4.844 1 96.62 279 SER B CA 1
ATOM 4418 C C . SER B 1 279 ? -17.156 -25.234 -4.992 1 96.62 279 SER B C 1
ATOM 4420 O O . SER B 1 279 ? -16.266 -25.219 -5.832 1 96.62 279 SER B O 1
ATOM 4422 N N . LEU B 1 280 ? -17.453 -24.188 -4.297 1 98.19 280 LEU B N 1
ATOM 4423 C CA . LEU B 1 280 ? -16.531 -23.078 -4.129 1 98.19 280 LEU B CA 1
ATOM 4424 C C . LEU B 1 280 ? -15.812 -23.172 -2.787 1 98.19 280 LEU B C 1
ATOM 4426 O O . LEU B 1 280 ? -16.453 -23.156 -1.733 1 98.19 280 LEU B O 1
ATOM 4430 N N . THR B 1 281 ? -14.531 -23.297 -2.846 1 98.25 281 THR B N 1
ATOM 4431 C CA . THR B 1 281 ? -13.711 -23.469 -1.649 1 98.25 281 THR B CA 1
ATOM 4432 C C . THR B 1 281 ? -12.406 -22.688 -1.777 1 98.25 281 THR B C 1
ATOM 4434 O O . THR B 1 281 ? -12.266 -21.828 -2.652 1 98.25 281 THR B O 1
ATOM 4437 N N . THR B 1 282 ? -11.5 -22.891 -0.817 1 98.75 282 THR B N 1
ATOM 4438 C CA . THR B 1 282 ? -10.203 -22.219 -0.879 1 98.75 282 THR B CA 1
ATOM 4439 C C . THR B 1 282 ? -9.07 -23.25 -0.9 1 98.75 282 THR B C 1
ATOM 4441 O O . THR B 1 282 ? -9.242 -24.375 -0.432 1 98.75 282 THR B O 1
ATOM 4444 N N . LEU B 1 283 ? -7.953 -22.828 -1.483 1 98.75 283 LEU B N 1
ATOM 4445 C CA . LEU B 1 283 ? -6.777 -23.688 -1.409 1 98.75 283 LEU B CA 1
ATOM 4446 C C . LEU B 1 283 ? -6.414 -23.984 0.042 1 98.75 283 LEU B C 1
ATOM 4448 O O . LEU B 1 283 ? -5.949 -25.078 0.356 1 98.75 283 LEU B O 1
ATOM 4452 N N . GLY B 1 284 ? -6.594 -23 0.909 1 98.75 284 GLY B N 1
ATOM 4453 C CA . GLY B 1 284 ? -6.344 -23.203 2.326 1 98.75 284 GLY B CA 1
ATOM 4454 C C . GLY B 1 284 ? -7.211 -24.297 2.928 1 98.75 284 GLY B C 1
ATOM 4455 O O . GLY B 1 284 ? -6.723 -25.141 3.689 1 98.75 284 GLY B O 1
ATOM 4456 N N . THR B 1 285 ? -8.484 -24.266 2.602 1 98.38 285 THR B N 1
ATOM 4457 C CA . THR B 1 285 ? -9.406 -25.281 3.094 1 98.38 285 THR B CA 1
ATOM 4458 C C . THR B 1 285 ? -9.016 -26.656 2.58 1 98.38 285 THR B C 1
ATOM 4460 O O . THR B 1 285 ? -9.039 -27.641 3.332 1 98.38 285 THR B O 1
ATOM 4463 N N . LEU B 1 286 ? -8.664 -26.734 1.338 1 98.56 286 LEU B N 1
ATOM 4464 C CA . LEU B 1 286 ? -8.242 -28 0.761 1 98.56 286 LEU B CA 1
ATOM 4465 C C . LEU B 1 286 ? -6.98 -28.531 1.444 1 98.56 286 LEU B C 1
ATOM 4467 O O . LEU B 1 286 ? -6.84 -29.734 1.669 1 98.56 286 LEU B O 1
ATOM 4471 N N . LEU B 1 287 ? -6.066 -27.641 1.743 1 98.5 287 LEU B N 1
ATOM 4472 C CA . LEU B 1 287 ? -4.848 -28.016 2.445 1 98.5 287 LEU B CA 1
ATOM 4473 C C . LEU B 1 287 ? -5.16 -28.484 3.859 1 98.5 287 LEU B C 1
ATOM 4475 O O . LEU B 1 287 ? -4.559 -29.453 4.344 1 98.5 287 LEU B O 1
ATOM 4479 N N . HIS B 1 288 ? -6.039 -27.812 4.469 1 97.88 288 HIS B N 1
ATOM 4480 C CA . HIS B 1 288 ? -6.383 -28.078 5.863 1 97.88 288 HIS B CA 1
ATOM 4481 C C . HIS B 1 288 ? -7.211 -29.344 5.984 1 97.88 288 HIS B C 1
ATOM 4483 O O . HIS B 1 288 ? -6.906 -30.219 6.812 1 97.88 288 HIS B O 1
ATOM 4489 N N . ASP B 1 289 ? -8.273 -29.469 5.184 1 97.38 289 ASP B N 1
ATOM 4490 C CA . ASP B 1 289 ? -9.258 -30.531 5.324 1 97.38 289 ASP B CA 1
ATOM 4491 C C . ASP B 1 289 ? -8.938 -31.719 4.402 1 97.38 289 ASP B C 1
ATOM 4493 O O . ASP B 1 289 ? -9.469 -32.812 4.574 1 97.38 289 ASP B O 1
ATOM 4497 N N . GLY B 1 290 ? -8.062 -31.484 3.494 1 96.38 290 GLY B N 1
ATOM 4498 C CA . GLY B 1 290 ? -7.812 -32.469 2.445 1 96.38 290 GLY B CA 1
ATOM 4499 C C . GLY B 1 290 ? -8.609 -32.188 1.182 1 96.38 290 GLY B C 1
ATOM 4500 O O . GLY B 1 290 ? -9.781 -31.812 1.248 1 96.38 290 GLY B O 1
ATOM 4501 N N . ALA B 1 291 ? -8 -32.375 0.098 1 94.62 291 ALA B N 1
ATOM 4502 C CA . ALA B 1 291 ? -8.68 -32.25 -1.189 1 94.62 291 ALA B CA 1
ATOM 4503 C C . ALA B 1 291 ? -9.461 -33.531 -1.516 1 94.62 291 ALA B C 1
ATOM 4505 O O . ALA B 1 291 ? -9.055 -34.625 -1.141 1 94.62 291 ALA B O 1
ATOM 4506 N N . PRO B 1 292 ? -10.586 -33.344 -2.182 1 94.19 292 PRO B N 1
ATOM 4507 C CA . PRO B 1 292 ? -11.258 -34.531 -2.641 1 94.19 292 PRO B CA 1
ATOM 4508 C C . PRO B 1 292 ? -10.414 -35.375 -3.609 1 94.19 292 PRO B C 1
ATOM 4510 O O . PRO B 1 292 ? -9.617 -34.812 -4.363 1 94.19 292 PRO B O 1
ATOM 4513 N N . PRO B 1 293 ? -10.586 -36.625 -3.588 1 93.75 293 PRO B N 1
ATOM 4514 C CA . PRO B 1 293 ? -9.812 -37.469 -4.516 1 93.75 293 PRO B CA 1
ATOM 4515 C C . PRO B 1 293 ? -10.047 -37.094 -5.977 1 93.75 293 PRO B C 1
ATOM 4517 O O . PRO B 1 293 ? -11.172 -36.75 -6.363 1 93.75 293 PRO B O 1
ATOM 4520 N N . TRP B 1 294 ? -9.047 -37.125 -6.691 1 93.75 294 TRP B N 1
ATOM 4521 C CA . TRP B 1 294 ? -9.125 -36.844 -8.117 1 93.75 294 TRP B CA 1
ATOM 4522 C C . TRP B 1 294 ? -9.914 -37.938 -8.844 1 93.75 294 TRP B C 1
ATOM 4524 O O . TRP B 1 294 ? -9.789 -39.125 -8.523 1 93.75 294 TRP B O 1
ATOM 4534 N N . THR B 1 295 ? -10.703 -37.562 -9.852 1 94.56 295 THR B N 1
ATOM 4535 C CA . THR B 1 295 ? -11.344 -38.469 -10.797 1 94.56 295 THR B CA 1
ATOM 4536 C C . THR B 1 295 ? -11.164 -37.969 -12.227 1 94.56 295 THR B C 1
ATOM 4538 O O . THR B 1 295 ? -10.984 -36.781 -12.453 1 94.56 295 THR B O 1
ATOM 4541 N N . ALA B 1 296 ? -11.234 -38.812 -13.141 1 94.25 296 ALA B N 1
ATOM 4542 C CA . ALA B 1 296 ? -11 -38.5 -14.539 1 94.25 296 ALA B CA 1
ATOM 4543 C C . ALA B 1 296 ? -12.078 -37.562 -15.078 1 94.25 296 ALA B C 1
ATOM 4545 O O . ALA B 1 296 ? -11.906 -36.938 -16.125 1 94.25 296 ALA B O 1
ATOM 4546 N N . THR B 1 297 ? -13.195 -37.469 -14.383 1 94.5 297 THR B N 1
ATOM 4547 C CA . THR B 1 297 ? -14.312 -36.656 -14.898 1 94.5 297 THR B CA 1
ATOM 4548 C C . THR B 1 297 ? -14.453 -35.375 -14.117 1 94.5 297 THR B C 1
ATOM 4550 O O . THR B 1 297 ? -15.203 -34.469 -14.523 1 94.5 297 THR B O 1
ATOM 4553 N N . ARG B 1 298 ? -13.773 -35.188 -13.008 1 95.44 298 ARG B N 1
ATOM 4554 C CA . ARG B 1 298 ? -13.906 -33.969 -12.188 1 95.44 298 ARG B CA 1
ATOM 4555 C C . ARG B 1 298 ? -13.125 -32.812 -12.781 1 95.44 298 ARG B C 1
ATOM 4557 O O . ARG B 1 298 ? -11.898 -32.844 -12.852 1 95.44 298 ARG B O 1
ATOM 4564 N N . THR B 1 299 ? -13.852 -31.844 -13.18 1 97.12 299 THR B N 1
ATOM 4565 C CA . THR B 1 299 ? -13.234 -30.594 -13.633 1 97.12 299 THR B CA 1
ATOM 4566 C C . THR B 1 299 ? -13.023 -29.641 -12.461 1 97.12 299 THR B C 1
ATOM 4568 O O . THR B 1 299 ? -13.938 -29.422 -11.656 1 97.12 299 THR B O 1
ATOM 4571 N N . SER B 1 300 ? -11.828 -29.141 -12.344 1 98.44 300 SER B N 1
ATOM 4572 C CA . SER B 1 300 ? -11.523 -28.219 -11.266 1 98.44 300 SER B CA 1
ATOM 4573 C C . SER B 1 300 ? -10.891 -26.938 -11.805 1 98.44 300 SER B C 1
ATOM 4575 O O . SER B 1 300 ? -10.211 -26.953 -12.836 1 98.44 300 SER B O 1
ATOM 4577 N N . VAL B 1 301 ? -11.156 -25.828 -11.109 1 98.75 301 VAL B N 1
ATOM 4578 C CA . VAL B 1 301 ? -10.602 -24.516 -11.461 1 98.75 301 VAL B CA 1
ATOM 4579 C C . VAL B 1 301 ? -9.992 -23.875 -10.219 1 98.75 301 VAL B C 1
ATOM 4581 O O . VAL B 1 301 ? -10.586 -23.906 -9.141 1 98.75 301 VAL B O 1
ATOM 4584 N N . ALA B 1 302 ? -8.789 -23.453 -10.367 1 98.88 302 ALA B N 1
ATOM 4585 C CA . ALA B 1 302 ? -8.195 -22.562 -9.383 1 98.88 302 ALA B CA 1
ATOM 4586 C C . ALA B 1 302 ? -8.141 -21.125 -9.898 1 98.88 302 ALA B C 1
ATOM 4588 O O . ALA B 1 302 ? -7.625 -20.875 -10.992 1 98.88 302 ALA B O 1
ATOM 4589 N N . ASP B 1 303 ? -8.734 -20.25 -9.203 1 98.69 303 ASP B N 1
ATOM 4590 C CA . ASP B 1 303 ? -8.703 -18.812 -9.461 1 98.69 303 ASP B CA 1
ATOM 4591 C C . ASP B 1 303 ? -7.848 -18.078 -8.43 1 98.69 303 ASP B C 1
ATOM 4593 O O . ASP B 1 303 ? -8.266 -17.891 -7.285 1 98.69 303 ASP B O 1
ATOM 4597 N N . LEU B 1 304 ? -6.711 -17.641 -8.891 1 98.5 304 LEU B N 1
ATOM 4598 C CA . LEU B 1 304 ? -5.734 -17.109 -7.949 1 98.5 304 LEU B CA 1
ATOM 4599 C C . LEU B 1 304 ? -5.406 -15.656 -8.273 1 98.5 304 LEU B C 1
ATOM 4601 O O . LEU B 1 304 ? -5.008 -15.344 -9.398 1 98.5 304 LEU B O 1
ATOM 4605 N N . SER B 1 305 ? -5.582 -14.773 -7.324 1 96.5 305 SER B N 1
ATOM 4606 C CA . SER B 1 305 ? -5.316 -13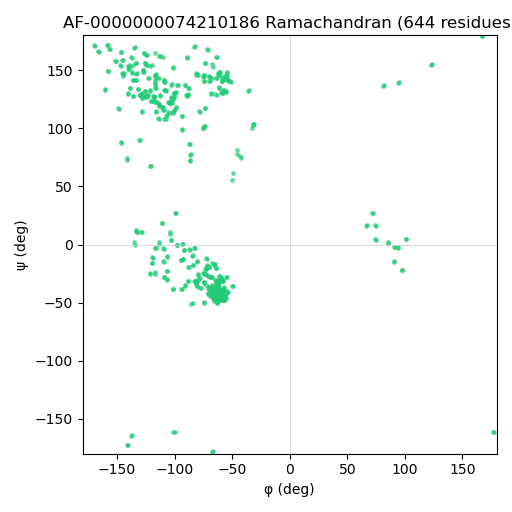.359 -7.535 1 96.5 305 SER B CA 1
ATOM 4607 C C . SER B 1 305 ? -4.191 -12.859 -6.633 1 96.5 305 SER B C 1
ATOM 4609 O O . SER B 1 305 ? -3.744 -11.719 -6.754 1 96.5 305 SER B O 1
ATOM 4611 N N . GLY B 1 306 ? -3.707 -13.719 -5.805 1 97.56 306 GLY B N 1
ATOM 4612 C CA . GLY B 1 306 ? -2.619 -13.352 -4.914 1 97.56 306 GLY B CA 1
ATOM 4613 C C . GLY B 1 306 ? -3.086 -12.609 -3.678 1 97.56 306 GLY B C 1
ATOM 4614 O O . GLY B 1 306 ? -3.959 -11.742 -3.76 1 97.56 306 GLY B O 1
ATOM 4615 N N . THR B 1 307 ? -2.529 -12.961 -2.514 1 98.06 307 THR B N 1
ATOM 4616 C CA . THR B 1 307 ? -2.91 -12.328 -1.257 1 98.06 307 THR B CA 1
ATOM 4617 C C . THR B 1 307 ? -1.682 -11.781 -0.533 1 98.06 307 THR B C 1
ATOM 4619 O O . THR B 1 307 ? -0.559 -12.227 -0.786 1 98.06 307 THR B O 1
ATOM 4622 N N . GLY B 1 308 ? -1.953 -10.812 0.309 1 98.25 308 GLY B N 1
ATOM 4623 C CA . GLY B 1 308 ? -0.885 -10.297 1.152 1 98.25 308 GLY B CA 1
ATOM 4624 C C . GLY B 1 308 ? -0.281 -11.352 2.059 1 98.25 308 GLY B C 1
ATOM 4625 O O . GLY B 1 308 ? 0.893 -11.273 2.424 1 98.25 308 GLY B O 1
ATOM 4626 N N . ALA B 1 309 ? -1.059 -12.352 2.449 1 98.38 309 ALA B N 1
ATOM 4627 C CA . ALA B 1 309 ? -0.551 -13.453 3.268 1 98.38 309 ALA B CA 1
ATOM 4628 C C . ALA B 1 309 ? 0.578 -14.188 2.553 1 98.38 309 ALA B C 1
ATOM 4630 O O . ALA B 1 309 ? 1.561 -14.586 3.18 1 98.38 309 ALA B O 1
ATOM 4631 N N . GLN B 1 310 ? 0.421 -14.398 1.271 1 98.75 310 GLN B N 1
ATOM 4632 C CA . GLN B 1 310 ? 1.468 -15.039 0.482 1 98.75 310 GLN B CA 1
ATOM 4633 C C . GLN B 1 310 ? 2.738 -14.188 0.465 1 98.75 310 GLN B C 1
ATOM 4635 O O . GLN B 1 310 ? 3.846 -14.727 0.551 1 98.75 310 GLN B O 1
ATOM 4640 N N . ASP B 1 311 ? 2.611 -12.875 0.354 1 98.62 311 ASP B N 1
ATOM 4641 C CA . ASP B 1 311 ? 3.752 -11.969 0.396 1 98.62 311 ASP B CA 1
ATOM 4642 C C . ASP B 1 311 ? 4.445 -12.016 1.755 1 98.62 311 ASP B C 1
ATOM 4644 O O . ASP B 1 311 ? 5.676 -12.031 1.829 1 98.62 311 ASP B O 1
ATOM 4648 N N . ALA B 1 312 ? 3.633 -12.031 2.811 1 98.31 312 ALA B N 1
ATOM 4649 C CA . ALA B 1 312 ? 4.184 -12.102 4.16 1 98.31 312 ALA B CA 1
ATOM 4650 C C . ALA B 1 312 ? 4.961 -13.391 4.371 1 98.31 312 ALA B C 1
ATOM 4652 O O . ALA B 1 312 ? 6.051 -13.383 4.945 1 98.31 312 ALA B O 1
ATOM 4653 N N . ALA B 1 313 ? 4.402 -14.492 3.879 1 98.62 313 ALA B N 1
ATOM 4654 C CA . ALA B 1 313 ? 5.012 -15.797 4.102 1 98.62 313 ALA B CA 1
ATOM 4655 C C . ALA B 1 313 ? 6.363 -15.906 3.402 1 98.62 313 ALA B C 1
ATOM 4657 O O . ALA B 1 313 ? 7.348 -16.328 4.004 1 98.62 313 ALA B O 1
ATOM 4658 N N . ILE B 1 314 ? 6.441 -15.531 2.15 1 98.69 314 ILE B N 1
ATOM 4659 C CA . ILE B 1 314 ? 7.699 -15.664 1.428 1 98.69 314 ILE B CA 1
ATOM 4660 C C . ILE B 1 314 ? 8.711 -14.648 1.962 1 98.69 314 ILE B C 1
ATOM 4662 O O . ILE B 1 314 ? 9.906 -14.93 2.029 1 98.69 314 ILE B O 1
ATOM 4666 N N . ALA B 1 315 ? 8.273 -13.461 2.328 1 98.25 315 ALA B N 1
ATOM 4667 C CA . ALA B 1 315 ? 9.156 -12.445 2.904 1 98.25 315 ALA B CA 1
ATOM 4668 C C . ALA B 1 315 ? 9.75 -12.93 4.223 1 98.25 315 ALA B C 1
ATOM 4670 O O . ALA B 1 315 ? 10.898 -12.617 4.543 1 98.25 315 ALA B O 1
ATOM 4671 N N . GLU B 1 316 ? 8.93 -13.617 4.992 1 97.38 316 GLU B N 1
ATOM 4672 C CA . GLU B 1 316 ? 9.43 -14.172 6.25 1 97.38 316 GLU B CA 1
ATOM 4673 C C . GLU B 1 316 ? 10.602 -15.117 6.012 1 97.38 316 GLU B C 1
ATOM 4675 O O . GLU B 1 316 ? 11.609 -15.047 6.711 1 97.38 316 GLU B O 1
ATOM 4680 N N . ILE B 1 317 ? 10.453 -15.977 5.02 1 97.88 317 ILE B N 1
ATOM 4681 C CA . ILE B 1 317 ? 11.516 -16.922 4.699 1 97.88 317 ILE B CA 1
ATOM 4682 C C . ILE B 1 317 ? 12.766 -16.172 4.266 1 97.88 317 ILE B C 1
ATOM 4684 O O . ILE B 1 317 ? 13.867 -16.422 4.766 1 97.88 317 ILE B O 1
ATOM 4688 N N . VAL B 1 318 ? 12.641 -15.203 3.395 1 97.69 318 VAL B N 1
ATOM 4689 C CA . VAL B 1 318 ? 13.766 -14.422 2.893 1 97.69 318 VAL B CA 1
ATOM 4690 C C . VAL B 1 318 ? 14.414 -13.648 4.039 1 97.69 318 VAL B C 1
ATOM 4692 O O . VAL B 1 318 ? 15.641 -13.594 4.145 1 97.69 318 VAL B O 1
ATOM 4695 N N . GLY B 1 319 ? 13.602 -13.016 4.871 1 96.25 319 GLY B N 1
ATOM 4696 C CA . GLY B 1 319 ? 14.117 -12.297 6.023 1 96.25 319 GLY B CA 1
ATOM 4697 C C . GLY B 1 319 ? 14.953 -13.164 6.945 1 96.25 319 GLY B C 1
ATOM 4698 O O . GLY B 1 319 ? 16.016 -12.734 7.414 1 96.25 319 GLY B O 1
ATOM 4699 N N . ASN B 1 320 ? 14.453 -14.367 7.211 1 96.06 320 ASN B N 1
ATOM 4700 C CA . ASN B 1 320 ? 15.172 -15.305 8.07 1 96.06 320 ASN B CA 1
ATOM 4701 C C . ASN B 1 320 ? 16.516 -15.68 7.469 1 96.06 320 ASN B C 1
ATOM 4703 O O . ASN B 1 320 ? 17.484 -15.906 8.203 1 96.06 320 ASN B O 1
ATOM 4707 N N . LEU B 1 321 ? 16.594 -15.742 6.172 1 96.5 321 LEU B N 1
ATOM 4708 C CA . LEU B 1 321 ? 17.812 -16.172 5.488 1 96.5 321 LEU B CA 1
ATOM 4709 C C . LEU B 1 321 ? 18.797 -15 5.363 1 96.5 321 LEU B C 1
ATOM 4711 O O . LEU B 1 321 ? 20.016 -15.195 5.43 1 96.5 321 LEU B O 1
ATOM 4715 N N . LEU B 1 322 ? 18.281 -13.75 5.234 1 96.5 322 LEU B N 1
ATOM 4716 C CA . LEU B 1 322 ? 19.156 -12.633 4.859 1 96.5 322 LEU B CA 1
ATOM 4717 C C . LEU B 1 322 ? 19.422 -11.727 6.055 1 96.5 322 LEU B C 1
ATOM 4719 O O . LEU B 1 322 ? 20.422 -11.008 6.074 1 96.5 322 LEU B O 1
ATOM 4723 N N . LEU B 1 323 ? 18.531 -11.602 6.988 1 92.81 323 LEU B N 1
ATOM 4724 C CA . LEU B 1 323 ? 18.688 -10.688 8.109 1 92.81 323 LEU B CA 1
ATOM 4725 C C . LEU B 1 323 ? 19.453 -11.359 9.258 1 92.81 323 LEU B C 1
ATOM 4727 O O . LEU B 1 323 ? 19.938 -10.688 10.164 1 92.81 323 LEU B O 1
ATOM 4731 N N . HIS B 1 324 ? 19.547 -12.625 9.352 1 81.56 324 HIS B N 1
ATOM 4732 C CA . HIS B 1 324 ? 20.297 -13.344 10.375 1 81.56 324 HIS B CA 1
ATOM 4733 C C . HIS B 1 324 ? 21.562 -13.953 9.797 1 81.56 324 HIS B C 1
ATOM 4735 O O . HIS B 1 324 ? 21.594 -14.367 8.641 1 81.56 324 HIS B O 1
#

Organism: NCBI:txid88382

Secondary structure (DSSP, 8-state):
-------PPPEEEEHHHHHHH--HHHHHHHHHHHHHHHHTT-EE-PPPEEEEETTEEEEEEEEEETT-SEEEEEEEEE-GGGGGGTS-SEEEEEEEEETTT--EEEEEE-TTHHHHHHHHHHHHHHHHHHS-SS-SEEEEE--SHHHHHHHHHHHHH---SEEEEEES-HHHHHHHHHHHHHH--SEEEEEE-SS-----SEEEE----SS--B-GGG--TT-EEEE----STT---B-HHHHHH-SEEEES-HHHHHHHSGGGGS-HHHHHHHHHHTSEEEHHHHHHH-PPPP-TT--EEEE----HHHHHHHHHHHHHHHT-/-------PPPEEEEHHHHHHH--HHHHHHHHHHHHHHHHTT-EE-PPPEEEEETTEEEEEEEEEETT-SEEEEEEEEE-GGGGGGTS-SEEEEEEEEETTT--EEEEEE-TTHHHHHHHHHHHHHHHHHHS-SS-SEEEEE--SHHHHHHHHHHHHH---SEEEEEES-HHHHHHHHHHHHHH--SEEEEEE-SS-----SEEEE----SS-SB-GGG--TT-EEEE----STT---B-HHHHHH-SEEEES-HHHHHHHSGGGGS-HHHHHHHHHHTSEEEHHHHHHH-PPPP-TT--EEEE----HHHHHHHHHHHHHHH--

Nearest PDB structures (foldseek):
  6t3e-assembly1_A  TM=8.845E-01  e=1.126E-27  Thermococcus litoralis DSM 5473
  6rqa-assembly1_B  TM=8.759E-01  e=1.422E-28  Paracoccus denitrificans PD1222
  7cxv-assembly1_A  TM=8.077E-01  e=2.633E-21  Saccharothrix mutabilis subsp. capreolus
  7cxv-assembly1_B-2  TM=8.361E-01  e=1.747E-20  Saccharothrix mutabilis subsp. capreolus
  8j1c-assembly2_C  TM=7.746E-01  e=1.966E-20  Pseudomonas veronii

Radius of gyration: 26.89 Å; Cα contacts (8 Å, |Δi|>4): 1606; chains: 2; bounding box: 50×76×64 Å

InterPro domains:
  IPR003462 Ornithine cyclodeaminase/mu-crystallin [PF02423] (12-272)
  IPR003462 Ornithine cyclodeaminase/mu-crystallin [PIRSF001439] (5-318)
  IPR003462 Ornithine cyclodeaminase/mu-crystallin [PTHR13812] (11-318)
  IPR023401 Ornithine cyclodeaminase, N-terminal [G3DSA:3.30.1780.10] (14-318)
  IPR036291 NAD(P)-binding domain superfamily [SSF51735] (12-319)

Sequence (648 aa):
MNTTPSEPAPAIFTESDVRAAVGMPDAIVSARRAFLALAQGQAHSPEPWHLDTPDGSVHVKGGALDGAGTFATKLSSGFPGNADRGLPTSDGFTAILDADTGRIRALLLDGGYLTELRTGAAGAVALDLLGPPRTDTIAFIGTGGQVRHQIDGAMHVREPSTLLLIARNWRRTTELADWTRHHYDVEVRAQELDGSPIDADAVVTVTAATSPILTRAQLRPGVHVTAIGSDSPGKRELDPAILLAADIVAVDDPRQSARIGELQDIPQADLAAATSNGSLTTLGTLLHDGAPPWTATRTSVADLSGTGAQDAAIAEIVGNLLLHMNTTPSEPAPAIFTESDVRAAVGMPDAIVSARRAFLALAQGQAHSPEPWHLDTPDGSVHVKGGALDGAGTFATKLSSGFPGNADRGLPTSDGFTAILDADTGRIRALLLDGGYLTELRTGAAGAVALDLLGPPRTDTIAFIGTGGQVRHQIDGAMHVREPSTLLLIARNWRRTTELADWTRHHYDVEVRAQELDGSPIDADAVVTVTAATSPILTRAQLRPGVHVTAIGSDSPGKRELDPAILLAADIVAVDDPRQSARIGELQDIPQADLAAATSNGSLTTLGTLLHDGAPPWTATRTSVADLSGTGAQDAAIAEIVGNLLLH

Foldseek 3Di:
DPPPPPPDDAAEAELVLLVVQDALVLLLVLLLVLLQQVVVVQKDKDFKDWDDDPQWIKIKTWMDGHPFQKIKIKIKIAGPCVVVVVHARMFIWMWIAGPVPRHTHHIYRNRCVLVLSNLLSNLLLQCLQAFDQAWAEEEEEDLHPNRVSVVVSVVVRYDYQEYEYEYQDQVSQVVVQVVCVVVDVHHYHYDYQDQAADPTREYEYADQALDESDEPVNYDFQHEYEYRRQQAPSGEHYDVVLVLVAQAEAESDLVRCCHGKNVVPPDPVSSVVCVVVHRYYYSNCCSVVNHPDGDSRGYYYYIYNDTNSSVRSSVSSSCVRPVD/DPPPPPPDDAAEAELVLLVVQDAQVLLLVLLLVLLQQVVVVQKDKDFKDWDDDPQWIKIKTKMDGHPFQKIKIKIKIAGPCVVVVVHARMFIWMWIAGPVPRHTHYIYRNRCVLVLSNLLSNLLLQCLQAFDQAWAEEEEEDLHPNRVSVVVSVVVRYDYQEYEYEYQDPVSQVVVQVVCVVVDVHHYHYDYQDQAADPTREYEYADQALDESEEPVNYDFQHEYEYRRQQAPRGEHYDVVLVLVAQAEAESDLVRCCHGKNVVPPDPVSVVVCVVVHRYYYSNCCSVVNHDDGDSRGYYYYIYNDTNSSVRSSVSSSCVRPVD